Protein AF-0000000087109789 (afdb_homodimer)

Secondary structure (DSSP, 8-state):
--------------------GGGGHHHHHHHHHHHHHHHHHHHHHHHHHHHHHHHHHHHHHHHHHHHHHHHHHHHHTT--SS--TTGGG--EEEEPPPSS--TTTS--SSSS--HHHHHHHHHHTTT--EEE-HHHHHHHT-TTTB-BPTTSSEEEEEHHHHHHHHHHHHHHHT-TTTTT-TT--HHHHHHHHHHHHHHHHHHHHHHHHH----EEEEE--TT-SS-EEE----EEEE-HHHHHHHHHHHB--TTSTTTSEETTTEESEETTEE----/--------------------GGGGHHHHHHHHHHHHHHHHHHHHHHHHHHHHHHHHHHHHHHHHHHHHHHHHHHHHTT--SS--TTGGG--EEEEPPPSS--TTTS--SSSS--HHHHHHHHHHTTT--EEE-HHHHHHHT-TTTB-BPTTSSEEEEEHHHHHHHHHHHHHHHT-TTTTT-TT--HHHHHHHHHHHHHHHHHHHHHHHHH----EEEEE--TT-SS-EEE----EEEE-HHHHHHHHTTTB--TTSTTTSEETTTEESEETTEE----

Organism: NCBI:txid702518

Nearest PDB structures (foldseek):
  8ryd-assembly1_B  TM=2.314E-01  e=7.419E+00  Pseudomonas aeruginosa
  7lp9-assembly1_A  TM=2.188E-01  e=6.988E+00  Rattus norvegicus
  7lp9-assembly1_A  TM=2.189E-01  e=4.980E+00  Rattus norvegicus

pLDDT: mean 82.37, std 21.36, range [27.62, 98.81]

Radius of gyration: 46.3 Å; Cα contacts (8 Å, |Δi|>4): 710; chains: 2; bounding box: 114×162×97 Å

Foldseek 3Di:
DPDDDPDDPDDPDPDDPPDPPPDDPPVVVVVVVVVVVVCVVVVVVVVVVVVVVVVVVVVVVVVVVVVCCVVVVCVQQPPDPDDDPLSVLWGKDKAFDDPDDDPDPDQDQQPPDDPSNVVSLCVVLVLQWFFAAPVVCVVVVCNVVFDAWPPHGTIDGDVVSVLSVLVNLVSCVVVCVVVVVVVDDPVVVVVSVVSNVVNVVSVVVVCVVCVFPFDWDWDDDPVDDDIDTDRGGIGIDTDPVSSCVPRVVRGDDLQDPPGDADPPQGRQHDPSHGDPRD/DDDDDPDDPDDPDDDDPPPPPPDDPPVVVVVVVVVVVVCVVVVVVVVVVVVVVVVVVVVVVVVVVVVCCVVVVVVQQPVDPDDDPLSNLWGKDKAFDDPDDDPDPDQDQQPPDDPSNVVSLCVVLVLQKFFAAPVVCVVVVNNVVFDFWPPHGTIDGDVVSVLSVLVNLVSCVVVCVVVVVVVDDPVVVVVSVVSNVVNVVSVVVVCVVCVFPFDWDWDDDPVDDDIDTDRGGIGIDTDPVSSCVPRVVRGDDLQDPPGDADPPQGRQHDPSHGDDRD

Solvent-accessible surface area (backbone atoms only — not comparable to full-atom values): 31411 Å² total; per-residue (Å²): 136,81,84,80,83,81,80,82,79,82,80,81,79,78,82,82,81,80,79,77,78,71,73,70,65,65,66,60,57,58,57,53,53,52,54,52,53,47,49,52,49,47,52,45,47,50,50,50,49,49,51,50,48,50,50,50,50,52,50,50,52,51,48,40,52,51,33,34,47,53,36,42,54,37,22,47,37,56,30,59,81,62,88,49,98,54,54,96,33,38,38,61,42,77,43,62,60,63,67,58,80,60,68,88,92,41,94,47,75,67,63,81,85,47,72,64,33,52,50,46,52,50,59,76,52,61,51,41,40,27,54,40,50,58,68,59,33,55,74,69,70,39,60,87,59,39,37,71,33,81,98,59,32,24,42,24,33,38,42,35,49,54,52,52,49,31,51,51,51,49,54,44,65,76,37,30,76,84,69,54,53,76,73,48,50,74,68,53,45,50,52,50,51,50,50,48,36,28,32,54,44,46,47,48,51,49,45,51,25,63,43,45,66,42,55,26,41,26,22,76,38,93,87,46,67,59,71,42,74,45,58,66,48,60,35,84,19,43,37,59,70,50,40,43,67,52,40,55,79,36,30,53,65,71,44,42,70,77,46,43,58,38,93,84,76,37,57,38,28,53,91,64,32,78,52,72,84,126,138,79,84,82,82,79,81,81,81,82,80,81,77,78,83,80,83,78,79,77,76,72,71,70,65,63,65,61,58,57,58,54,51,52,56,54,53,48,51,53,50,47,51,45,47,51,51,51,48,49,51,50,48,50,49,49,49,52,52,51,52,49,48,40,50,51,32,34,47,54,38,42,52,35,20,49,43,54,31,59,82,61,88,49,99,54,53,94,35,37,39,61,42,77,43,61,59,64,68,57,80,60,68,88,91,41,94,47,76,66,62,82,87,47,71,65,33,52,49,44,51,49,60,77,53,61,52,42,39,26,54,38,50,56,68,58,32,54,75,69,70,40,59,89,57,39,36,70,33,82,97,57,32,24,41,26,31,36,41,35,50,54,53,51,50,31,51,50,51,50,54,44,65,75,37,30,76,85,69,53,53,77,73,47,50,72,67,53,45,50,52,49,51,51,50,47,35,30,31,55,44,45,46,49,51,48,45,50,26,64,44,45,64,42,56,26,42,27,23,76,39,94,86,46,68,59,71,41,72,45,57,65,48,61,35,83,18,43,36,61,70,50,40,42,68,52,40,55,79,38,30,55,67,71,44,42,70,78,46,43,57,38,92,84,75,37,56,37,28,52,92,63,33,76,51,72,84,124

Sequence (556 aa):
MLPVIEKATYNRVSPSDESSDGSYSEETTLMQEGLVKRRSRSCSLLFKALCGLAVLILYSAALIRISAHIFKAGRMQGTRAMDSIVDGFLQYEFREFYQFEKGLQNVTYFTEPDAEVDRNWHNILAHQNIRIPKHTMEELGRVDEGIELPGGGYFGSIMVYHHLHCLKNLYHALHPEYYNFSKLTSHEQERLAEHNDHCLHMLREAVMCQADTTLITMKWNSTGLRPIGNLTSPHECVNWDRLLEWVVPNSFDALADGMLVHPTFGPVFRDRQLVEASMLPVIEKATYNRVSPSDESSDGSYSEETTLMQEGLVKRRSRSCSLLFKALCGLAVLILYSAALIRISAHIFKAGRMQGTRAMDSIVDGFLQYEFREFYQFEKGLQNVTYFTEPDAEVDRNWHNILAHQNIRIPKHTMEELGRVDEGIELPGGGYFGSIMVYHHLHCLKNLYHALHPEYYNFSKLTSHEQERLAEHNDHCLHMLREAVMCQADTTLITMKWNSTGLRPIGNLTSPHECVNWDRLLEWVVPNSFDALADGMLVHPTFGPVFRDRQLVEAS

InterPro domains:
  IPR021765 Mycotoxin biosynthesis protein UstYa-like [PF11807] (37-246)
  IPR021765 Mycotoxin biosynthesis protein UstYa-like [PTHR33365] (33-252)

Structure (mmCIF, N/CA/C/O backbone):
data_AF-0000000087109789-model_v1
#
loop_
_entity.id
_entity.type
_entity.pdbx_description
1 polymer 'Tat pathway signal sequence'
#
loop_
_atom_site.group_PDB
_atom_site.id
_atom_site.type_symbol
_atom_site.label_atom_id
_atom_site.label_alt_id
_atom_site.label_comp_id
_atom_site.label_asym_id
_atom_site.label_entity_id
_atom_site.label_seq_id
_atom_site.pdbx_PDB_ins_code
_atom_site.Cartn_x
_atom_site.Cartn_y
_atom_site.Cartn_z
_atom_site.occupancy
_atom_site.B_iso_or_equiv
_atom_site.auth_seq_id
_atom_site.auth_comp_id
_atom_site.auth_asym_id
_atom_site.auth_atom_id
_atom_site.pdbx_PDB_model_num
ATOM 1 N N . MET A 1 1 ? 40.906 134.625 71.688 1 27.62 1 MET A N 1
ATOM 2 C CA . MET A 1 1 ? 40.875 133.125 71.625 1 27.62 1 MET A CA 1
ATOM 3 C C . MET A 1 1 ? 39.562 132.625 71 1 27.62 1 MET A C 1
ATOM 5 O O . MET A 1 1 ? 38.625 132.25 71.688 1 27.62 1 MET A O 1
ATOM 9 N N . LEU A 1 2 ? 39.125 133.25 70 1 32.97 2 LEU A N 1
ATOM 10 C CA . LEU A 1 2 ? 37.75 133.375 69.5 1 32.97 2 LEU A CA 1
ATOM 11 C C . LEU A 1 2 ? 37.312 132.125 68.75 1 32.97 2 LEU A C 1
ATOM 13 O O . LEU A 1 2 ? 37.969 131.625 67.812 1 32.97 2 LEU A O 1
ATOM 17 N N . PRO A 1 3 ? 36.594 131.125 69.438 1 35.72 3 PRO A N 1
ATOM 18 C CA . PRO A 1 3 ? 36.531 129.625 69 1 35.72 3 PRO A CA 1
ATOM 19 C C . PRO A 1 3 ? 35.688 129.5 67.75 1 35.72 3 PRO A C 1
ATOM 21 O O . PRO A 1 3 ? 34.75 130.25 67.5 1 35.72 3 PRO A O 1
ATOM 24 N N . VAL A 1 4 ? 36.219 129 66.562 1 37.16 4 VAL A N 1
ATOM 25 C CA . VAL A 1 4 ? 35.906 128.875 65.188 1 37.16 4 VAL A CA 1
ATOM 26 C C . VAL A 1 4 ? 34.688 127.938 65 1 37.16 4 VAL A C 1
ATOM 28 O O . VAL A 1 4 ? 34.688 126.812 65.5 1 37.16 4 VAL A O 1
ATOM 31 N N . ILE A 1 5 ? 33.594 128.375 64.562 1 36.28 5 ILE A N 1
ATOM 32 C CA . ILE A 1 5 ? 32.188 128 64.438 1 36.28 5 ILE A CA 1
ATOM 33 C C . ILE A 1 5 ? 32.062 126.875 63.375 1 36.28 5 ILE A C 1
ATOM 35 O O . ILE A 1 5 ? 32.375 127.125 62.219 1 36.28 5 ILE A O 1
ATOM 39 N N . GLU A 1 6 ? 32.25 125.562 63.688 1 33.12 6 GLU A N 1
ATOM 40 C CA . GLU A 1 6 ? 32.406 124.312 62.906 1 33.12 6 GLU A CA 1
ATOM 41 C C . GLU A 1 6 ? 31.141 124.062 62.094 1 33.12 6 GLU A C 1
ATOM 43 O O . GLU A 1 6 ? 30.047 123.938 62.625 1 33.12 6 GLU A O 1
ATOM 48 N N . LYS A 1 7 ? 31.125 124.438 60.812 1 35.84 7 LYS A N 1
ATOM 49 C CA . LYS A 1 7 ? 30.016 124.5 59.875 1 35.84 7 LYS A CA 1
ATOM 50 C C . LYS A 1 7 ? 29.469 123.062 59.594 1 35.84 7 LYS A C 1
ATOM 52 O O . LYS A 1 7 ? 30.234 122.125 59.469 1 35.84 7 LYS A O 1
ATOM 57 N N . ALA A 1 8 ? 28.094 122.75 59.656 1 36.28 8 ALA A N 1
ATOM 58 C CA . ALA A 1 8 ? 27.109 121.688 59.812 1 36.28 8 ALA A CA 1
ATOM 59 C C . ALA A 1 8 ? 26.875 120.938 58.5 1 36.28 8 ALA A C 1
ATOM 61 O O . ALA A 1 8 ? 26.281 121.5 57.562 1 36.28 8 ALA A O 1
ATOM 62 N N . THR A 1 9 ? 27.906 120.438 57.75 1 31.73 9 THR A N 1
ATOM 63 C CA . THR A 1 9 ? 27.688 120.125 56.344 1 31.73 9 THR A CA 1
ATOM 64 C C . THR A 1 9 ? 26.688 118.938 56.188 1 31.73 9 THR A C 1
ATOM 66 O O . THR A 1 9 ? 26.75 118 56.938 1 31.73 9 THR A O 1
ATOM 69 N N . TYR A 1 10 ? 25.469 119.125 55.562 1 31.97 10 TYR A N 1
ATOM 70 C CA . TYR A 1 10 ? 24.219 118.375 55.344 1 31.97 10 TYR A CA 1
ATOM 71 C C . TYR A 1 10 ? 24.422 117.188 54.469 1 31.97 10 TYR A C 1
ATOM 73 O O . TYR A 1 10 ? 24.984 117.25 53.375 1 31.97 10 TYR A O 1
ATOM 81 N N . ASN A 1 11 ? 24.719 115.938 55 1 28.33 11 ASN A N 1
ATOM 82 C CA . ASN A 1 11 ? 25.047 114.688 54.375 1 28.33 11 ASN A CA 1
ATOM 83 C C . ASN A 1 11 ? 23.875 114.188 53.531 1 28.33 11 ASN A C 1
ATOM 85 O O . ASN A 1 11 ? 22.766 114 54.062 1 28.33 11 ASN A O 1
ATOM 89 N N . ARG A 1 12 ? 23.75 114.5 52.188 1 32.09 12 ARG A N 1
ATOM 90 C CA . ARG A 1 12 ? 22.719 114.125 51.219 1 32.09 12 ARG A CA 1
ATOM 91 C C . ARG A 1 12 ? 22.531 112.625 51.156 1 32.09 12 ARG A C 1
ATOM 93 O O . ARG A 1 12 ? 23.5 111.875 50.969 1 32.09 12 ARG A O 1
ATOM 100 N N . VAL A 1 13 ? 21.469 112 51.781 1 35.41 13 VAL A N 1
ATOM 101 C CA . VAL A 1 13 ? 21.016 110.625 51.938 1 35.41 13 VAL A CA 1
ATOM 102 C C . VAL A 1 13 ? 20.734 110 50.594 1 35.41 13 VAL A C 1
ATOM 104 O O . VAL A 1 13 ? 20.047 110.562 49.75 1 35.41 13 VAL A O 1
ATOM 107 N N . SER A 1 14 ? 21.594 109.188 50.031 1 33.81 14 SER A N 1
ATOM 108 C CA . SER A 1 14 ? 21.562 108.562 48.719 1 33.81 14 SER A CA 1
ATOM 109 C C . SER A 1 14 ? 20.312 107.75 48.531 1 33.81 14 SER A C 1
ATOM 111 O O . SER A 1 14 ? 19.906 107 49.438 1 33.81 14 SER A O 1
ATOM 113 N N . PRO A 1 15 ? 19.359 108 47.562 1 33.94 15 PRO A N 1
ATOM 114 C CA . PRO A 1 15 ? 18.062 107.438 47.281 1 33.94 15 PRO A CA 1
ATOM 115 C C . PRO A 1 15 ? 18.141 105.938 46.938 1 33.94 15 PRO A C 1
ATOM 117 O O . PRO A 1 15 ? 19.062 105.5 46.25 1 33.94 15 PRO A O 1
ATOM 120 N N . SER A 1 16 ? 17.766 105 47.844 1 32.12 16 SER A N 1
ATOM 121 C CA . SER A 1 16 ? 17.797 103.5 47.75 1 32.12 16 SER A CA 1
ATOM 122 C C . SER A 1 16 ? 16.938 103 46.625 1 32.12 16 SER A C 1
ATOM 124 O O . SER A 1 16 ? 15.766 103.375 46.5 1 32.12 16 SER A O 1
ATOM 126 N N . ASP A 1 17 ? 17.438 102.688 45.375 1 29.64 17 ASP A N 1
ATOM 127 C CA . ASP A 1 17 ? 16.891 102.188 44.125 1 29.64 17 ASP A CA 1
ATOM 128 C C . ASP A 1 17 ? 16.141 100.875 44.281 1 29.64 17 ASP A C 1
ATOM 130 O O . ASP A 1 17 ? 16.75 99.875 44.625 1 29.64 17 ASP A O 1
ATOM 134 N N . GLU A 1 18 ? 14.953 100.75 44.906 1 31.77 18 GLU A N 1
ATOM 135 C CA . GLU A 1 18 ? 14.109 99.562 45.156 1 31.77 18 GLU A CA 1
ATOM 136 C C . GLU A 1 18 ? 13.648 98.938 43.844 1 31.77 18 GLU A C 1
ATOM 138 O O . GLU A 1 18 ? 12.867 99.562 43.094 1 31.77 18 GLU A O 1
ATOM 143 N N . SER A 1 19 ? 14.492 98.375 42.969 1 32.41 19 SER A N 1
ATOM 144 C CA . SER A 1 19 ? 14.094 97.75 41.688 1 32.41 19 SER A CA 1
ATOM 145 C C . SER A 1 19 ? 13.078 96.688 41.875 1 32.41 19 SER A C 1
ATOM 147 O O . SER A 1 19 ? 13.164 95.875 42.812 1 32.41 19 SER A O 1
ATOM 149 N N . SER A 1 20 ? 11.828 96.75 41.344 1 32.53 20 SER A N 1
ATOM 150 C CA . SER A 1 20 ? 10.523 96.125 41.25 1 32.53 20 SER A CA 1
ATOM 151 C C . SER A 1 20 ? 10.609 94.812 40.5 1 32.53 20 SER A C 1
ATOM 153 O O . SER A 1 20 ? 9.609 94.312 39.969 1 32.53 20 SER A O 1
ATOM 155 N N . ASP A 1 21 ? 11.641 94.062 40.469 1 34.81 21 ASP A N 1
ATOM 156 C CA . ASP A 1 21 ? 11.742 93 39.469 1 34.81 21 ASP A CA 1
ATOM 157 C C . ASP A 1 21 ? 10.789 91.875 39.781 1 34.81 21 ASP A C 1
ATOM 159 O O . ASP A 1 21 ? 10.961 90.75 39.25 1 34.81 21 ASP A O 1
ATOM 163 N N . GLY A 1 22 ? 9.812 91.938 40.625 1 31.88 22 GLY A N 1
ATOM 164 C CA . GLY A 1 22 ? 9.281 90.688 41.125 1 31.88 22 GLY A CA 1
ATOM 165 C C . GLY A 1 22 ? 8.391 90 40.125 1 31.88 22 GLY A C 1
ATOM 166 O O . GLY A 1 22 ? 7.836 88.938 40.438 1 31.88 22 GLY A O 1
ATOM 167 N N . SER A 1 23 ? 7.852 90.625 39.125 1 38.34 23 SER A N 1
ATOM 168 C CA . SER A 1 23 ? 6.555 90.125 38.719 1 38.34 23 SER A CA 1
ATOM 169 C C . SER A 1 23 ? 6.711 88.875 37.844 1 38.34 23 SER A C 1
ATOM 171 O O . SER A 1 23 ? 5.719 88.25 37.469 1 38.34 23 SER A O 1
ATOM 173 N N . TYR A 1 24 ? 7.832 88.625 37.188 1 39.19 24 TYR A N 1
ATOM 174 C CA . TYR A 1 24 ? 7.676 87.812 35.969 1 39.19 24 TYR A CA 1
ATOM 175 C C . TYR A 1 24 ? 7.574 86.375 36.312 1 39.19 24 TYR A C 1
ATOM 177 O O . TYR A 1 24 ? 7.488 85.5 35.438 1 39.19 24 TYR A O 1
ATOM 185 N N . SER A 1 25 ? 7.746 86 37.562 1 40.75 25 SER A N 1
ATOM 186 C CA . SER A 1 25 ? 8.102 84.625 37.688 1 40.75 25 SER A CA 1
ATOM 187 C C . SER A 1 25 ? 6.859 83.688 37.594 1 40.75 25 SER A C 1
ATOM 189 O O . SER A 1 25 ? 6.965 82.5 37.625 1 40.75 25 SER A O 1
ATOM 191 N N . GLU A 1 26 ? 5.703 84.312 37.719 1 44.19 26 GLU A N 1
ATOM 192 C CA . GLU A 1 26 ? 4.621 83.375 38 1 44.19 26 GLU A CA 1
ATOM 193 C C . GLU A 1 26 ? 4.141 82.688 36.719 1 44.19 26 GLU A C 1
ATOM 195 O O . GLU A 1 26 ? 3.52 81.625 36.781 1 44.19 26 GLU A O 1
ATOM 200 N N . GLU A 1 27 ? 4.355 83.375 35.562 1 47.34 27 GLU A N 1
ATOM 201 C CA . GLU A 1 27 ? 3.717 82.812 34.375 1 47.34 27 GLU A CA 1
ATOM 202 C C . GLU A 1 27 ? 4.457 81.562 33.875 1 47.34 27 GLU A C 1
ATOM 204 O O . GLU A 1 27 ? 3.889 80.75 33.156 1 47.34 27 GLU A O 1
ATOM 209 N N . THR A 1 28 ? 5.801 81.5 34.25 1 49.47 28 THR A N 1
ATOM 210 C CA . THR A 1 28 ? 6.562 80.438 33.656 1 49.47 28 THR A CA 1
ATOM 211 C C . THR A 1 28 ? 6.215 79.062 34.344 1 49.47 28 THR A C 1
ATOM 213 O O . THR A 1 28 ? 6.48 78 33.781 1 49.47 28 THR A O 1
ATOM 216 N N . THR A 1 29 ? 5.734 79.188 35.562 1 50 29 THR A N 1
ATOM 217 C CA . THR A 1 29 ? 5.531 77.938 36.25 1 50 29 THR A CA 1
ATOM 218 C C . THR A 1 29 ? 4.27 77.25 35.75 1 50 29 THR A C 1
ATOM 220 O O . THR A 1 29 ? 4.184 76 35.781 1 50 29 THR A O 1
ATOM 223 N N . LEU A 1 30 ? 3.271 78.062 35.25 1 50.19 30 LEU A N 1
ATOM 224 C CA . LEU A 1 30 ? 2.031 77.438 34.812 1 50.19 30 LEU A CA 1
ATOM 225 C C . LEU A 1 30 ? 2.221 76.75 33.5 1 50.19 30 LEU A C 1
ATOM 227 O O . LEU A 1 30 ? 1.601 75.688 33.25 1 50.19 30 LEU A O 1
ATOM 231 N N . MET A 1 31 ? 3.141 77.312 32.625 1 46.72 31 MET A N 1
ATOM 232 C CA . MET A 1 31 ? 3.314 76.688 31.344 1 46.72 31 MET A CA 1
ATOM 233 C C . MET A 1 31 ? 4.098 75.375 31.469 1 46.72 31 MET A C 1
ATOM 235 O O . MET A 1 31 ? 4.004 74.5 30.609 1 46.72 31 MET A O 1
ATOM 239 N N . GLN A 1 32 ? 4.988 75.375 32.469 1 48.16 32 GLN A N 1
ATOM 240 C CA . GLN A 1 32 ? 5.797 74.188 32.562 1 48.16 32 GLN A CA 1
ATOM 241 C C . GLN A 1 32 ? 4.973 73 33.094 1 48.16 32 GLN A C 1
ATOM 243 O O . GLN A 1 32 ? 5.277 71.875 32.812 1 48.16 32 GLN A O 1
ATOM 248 N N . GLU A 1 33 ? 3.947 73.375 33.875 1 51 33 GLU A N 1
ATOM 249 C CA . GLU A 1 33 ? 3.16 72.25 34.406 1 51 33 GLU A CA 1
ATOM 250 C C . GLU A 1 33 ? 2.24 71.688 33.344 1 51 33 GLU A C 1
ATOM 252 O O . GLU A 1 33 ? 1.762 70.562 33.469 1 51 33 GLU A O 1
ATOM 257 N N . GLY A 1 34 ? 1.944 72.5 32.344 1 48.31 34 GLY A N 1
ATOM 258 C CA . GLY A 1 34 ? 1.048 72.062 31.312 1 48.31 34 GLY A CA 1
ATOM 259 C C . GLY A 1 34 ? 1.695 71 30.391 1 48.31 34 GLY A C 1
ATOM 260 O O . GLY A 1 34 ? 1.011 70.188 29.828 1 48.31 34 GLY A O 1
ATOM 261 N N . LEU A 1 35 ? 2.98 71.312 30.062 1 52.22 35 LEU A N 1
ATOM 262 C CA . LEU A 1 35 ? 3.65 70.375 29.141 1 52.22 35 LEU A CA 1
ATOM 263 C C . LEU A 1 35 ? 4.004 69.125 29.844 1 52.22 35 LEU A C 1
ATOM 265 O O . LEU A 1 35 ? 4.027 68.062 29.219 1 52.22 35 LEU A O 1
ATOM 269 N N . VAL A 1 36 ? 4.297 69.25 31.078 1 50.88 36 VAL A N 1
ATOM 270 C CA . VAL A 1 36 ? 4.719 68.062 31.797 1 50.88 36 VAL A CA 1
ATOM 271 C C . VAL A 1 36 ? 3.51 67.125 32.031 1 50.88 36 VAL A C 1
ATOM 273 O O . VAL A 1 36 ? 3.611 65.938 31.969 1 50.88 36 VAL A O 1
ATOM 276 N N . LYS A 1 37 ? 2.344 67.688 32.281 1 54.56 37 LYS A N 1
ATOM 277 C CA . LYS A 1 37 ? 1.162 66.875 32.531 1 54.56 37 LYS A CA 1
ATOM 278 C C . LYS A 1 37 ? 0.611 66.312 31.234 1 54.56 37 LYS A C 1
ATOM 280 O O . LYS A 1 37 ? 0.061 65.188 31.25 1 54.56 37 LYS A O 1
ATOM 285 N N . ARG A 1 38 ? 0.879 66.938 30.109 1 54.47 38 ARG A N 1
ATOM 286 C CA . ARG A 1 38 ? 0.429 66.438 28.844 1 54.47 38 ARG A CA 1
ATOM 287 C C . ARG A 1 38 ? 1.353 65.312 28.375 1 54.47 38 ARG A C 1
ATOM 289 O O . ARG A 1 38 ? 0.902 64.312 27.75 1 54.47 38 ARG A O 1
ATOM 296 N N . ARG A 1 39 ? 2.613 65.438 28.609 1 57.5 39 ARG A N 1
ATOM 297 C CA . ARG A 1 39 ? 3.561 64.375 28.25 1 57.5 39 ARG A CA 1
ATOM 298 C C . ARG A 1 39 ? 3.332 63.156 29.094 1 57.5 39 ARG A C 1
ATOM 300 O O . ARG A 1 39 ? 3.51 62.031 28.609 1 57.5 39 ARG A O 1
ATOM 307 N N . SER A 1 40 ? 2.9 63.438 30.312 1 59.16 40 SER A N 1
ATOM 308 C CA . SER A 1 40 ? 2.684 62.312 31.188 1 59.16 40 SER A CA 1
ATOM 309 C C . SER A 1 40 ? 1.409 61.531 30.812 1 59.16 40 SER A C 1
ATOM 311 O O . SER A 1 40 ? 1.354 60.312 30.906 1 59.16 40 SER A O 1
ATOM 313 N N . ARG A 1 41 ? 0.48 62.312 30.266 1 63.91 41 ARG A N 1
ATOM 314 C CA . ARG A 1 41 ? -0.772 61.656 29.906 1 63.91 41 ARG A CA 1
ATOM 315 C C . ARG A 1 41 ? -0.647 60.938 28.562 1 63.91 41 ARG A C 1
ATOM 317 O O . ARG A 1 41 ? -1.231 59.875 28.359 1 63.91 41 ARG A O 1
ATOM 324 N N . SER A 1 42 ? 0.167 61.656 27.703 1 65.69 42 SER A N 1
ATOM 325 C CA . SER A 1 42 ? 0.347 61.062 26.391 1 65.69 42 SER A CA 1
ATOM 326 C C . SER A 1 42 ? 1.237 59.812 26.469 1 65.69 42 SER A C 1
ATOM 328 O O . SER A 1 42 ? 0.961 58.812 25.828 1 65.69 42 SER A O 1
ATOM 330 N N . CYS A 1 43 ? 2.332 59.969 27.281 1 69.19 43 CYS A N 1
ATOM 331 C CA . CYS A 1 43 ? 3.199 58.812 27.5 1 69.19 43 CYS A CA 1
ATOM 332 C C . CYS A 1 43 ? 2.441 57.688 28.172 1 69.19 43 CYS A C 1
ATOM 334 O O . CYS A 1 43 ? 2.684 56.531 27.906 1 69.19 43 CYS A O 1
ATOM 336 N N . SER A 1 44 ? 1.438 58.188 28.875 1 78.06 44 SER A N 1
ATOM 337 C CA . SER A 1 44 ? 0.611 57.219 29.578 1 78.06 44 SER A CA 1
ATOM 338 C C . SER A 1 44 ? -0.361 56.531 28.625 1 78.06 44 SER A C 1
ATOM 340 O O . SER A 1 44 ? -0.568 55.312 28.719 1 78.06 44 SER A O 1
ATOM 342 N N . LEU A 1 45 ? -0.745 57.375 27.641 1 81.38 45 LEU A N 1
ATOM 343 C CA . LEU A 1 45 ? -1.653 56.781 26.672 1 81.38 45 LEU A CA 1
ATOM 344 C C . LEU A 1 45 ? -0.899 55.844 25.703 1 81.38 45 LEU A C 1
ATOM 346 O O . LEU A 1 45 ? -1.398 54.781 25.328 1 81.38 45 LEU A O 1
ATOM 350 N N . LEU A 1 46 ? 0.32 56.375 25.344 1 85.69 46 LEU A N 1
ATOM 351 C CA . LEU A 1 46 ? 1.149 55.531 24.484 1 85.69 46 LEU A CA 1
ATOM 352 C C . LEU A 1 46 ? 1.558 54.25 25.188 1 85.69 46 LEU A C 1
ATOM 354 O O . LEU A 1 46 ? 1.542 53.156 24.594 1 85.69 46 LEU A O 1
ATOM 358 N N . PHE A 1 47 ? 1.938 54.312 26.391 1 85.12 47 PHE A N 1
ATOM 359 C CA . PHE A 1 47 ? 2.307 53.156 27.188 1 85.12 47 PHE A CA 1
ATOM 360 C C . PHE A 1 47 ? 1.116 52.219 27.344 1 85.12 47 PHE A C 1
ATOM 362 O O . PHE A 1 47 ? 1.256 51 27.219 1 85.12 47 PHE A O 1
ATOM 369 N N . LYS A 1 48 ? -0.112 52.75 27.594 1 85 48 LYS A N 1
ATOM 370 C CA . LYS A 1 48 ? -1.319 51.938 27.703 1 85 48 LYS A CA 1
ATOM 371 C C . LYS A 1 48 ? -1.666 51.281 26.375 1 85 48 LYS A C 1
ATOM 373 O O . LYS A 1 48 ? -2.08 50.125 26.344 1 85 48 LYS A O 1
ATOM 378 N N . ALA A 1 49 ? -1.448 52.031 25.312 1 85.44 49 ALA A N 1
ATOM 379 C CA . ALA A 1 49 ? -1.701 51.5 23.984 1 85.44 49 ALA A CA 1
ATOM 380 C C . ALA A 1 49 ? -0.708 50.375 23.656 1 85.44 49 ALA A C 1
ATOM 382 O O . ALA A 1 49 ? -1.086 49.344 23.094 1 85.44 49 ALA A O 1
ATOM 383 N N . LEU A 1 50 ? 0.53 50.594 24.062 1 87.25 50 LEU A N 1
ATOM 384 C CA . LEU A 1 50 ? 1.554 49.594 23.828 1 87.25 50 LEU A CA 1
ATOM 385 C C . LEU A 1 50 ? 1.292 48.344 24.656 1 87.25 50 LEU A C 1
ATOM 387 O O . LEU A 1 50 ? 1.469 47.219 24.188 1 87.25 50 LEU A O 1
ATOM 391 N N . CYS A 1 51 ? 0.873 48.562 25.922 1 85.69 51 CYS A N 1
ATOM 392 C CA . CYS A 1 51 ? 0.507 47.438 26.766 1 85.69 51 CYS A CA 1
ATOM 393 C C . CYS A 1 51 ? -0.691 46.688 26.188 1 85.69 51 CYS A C 1
ATOM 395 O O . CYS A 1 51 ? -0.709 45.469 26.172 1 85.69 51 CYS A O 1
ATOM 397 N N . GLY A 1 52 ? -1.701 47.5 25.688 1 86.5 52 GLY A N 1
ATOM 398 C CA . GLY A 1 52 ? -2.848 46.875 25.031 1 86.5 52 GLY A CA 1
ATOM 399 C C . GLY A 1 52 ? -2.477 46.062 23.797 1 86.5 52 GLY A C 1
ATOM 400 O O . GLY A 1 52 ? -2.984 44.969 23.609 1 86.5 52 GLY A O 1
ATOM 401 N N . LEU A 1 53 ? -1.581 46.594 23.047 1 87.75 53 LEU A N 1
ATOM 402 C CA . LEU A 1 53 ? -1.119 45.906 21.844 1 87.75 53 LEU A CA 1
ATOM 403 C C . LEU A 1 53 ? -0.355 44.625 22.219 1 87.75 53 LEU A C 1
ATOM 405 O O . LEU A 1 53 ? -0.514 43.594 21.562 1 87.75 53 LEU A O 1
ATOM 409 N N . ALA A 1 54 ? 0.462 44.75 23.266 1 88.94 54 ALA A N 1
ATOM 410 C CA . ALA A 1 54 ? 1.201 43.594 23.734 1 88.94 54 ALA A CA 1
ATOM 411 C C . ALA A 1 54 ? 0.25 42.469 24.203 1 88.94 54 ALA A C 1
ATOM 413 O O . ALA A 1 54 ? 0.458 41.312 23.891 1 88.94 54 ALA A O 1
ATOM 414 N N . VAL A 1 55 ? -0.835 42.875 24.875 1 87.44 55 VAL A N 1
ATOM 415 C CA . VAL A 1 55 ? -1.832 41.906 25.344 1 87.44 55 VAL A CA 1
ATOM 416 C C . VAL A 1 55 ? -2.555 41.312 24.141 1 87.44 55 VAL A C 1
ATOM 418 O O . VAL A 1 55 ? -2.803 40.094 24.109 1 87.44 55 VAL A O 1
ATOM 421 N N . LEU A 1 56 ? -2.83 42.156 23.172 1 89.19 56 LEU A N 1
ATOM 422 C CA . LEU A 1 56 ? -3.506 41.656 21.984 1 89.19 56 LEU A CA 1
ATOM 423 C C . LEU A 1 56 ? -2.611 40.688 21.203 1 89.19 56 LEU A C 1
ATOM 425 O O . LEU A 1 56 ? -3.086 39.688 20.688 1 89.19 56 LEU A O 1
ATOM 429 N N . ILE A 1 57 ? -1.352 41 21.156 1 87.5 57 ILE A N 1
ATOM 430 C CA . ILE A 1 57 ? -0.397 40.125 20.469 1 87.5 57 ILE A CA 1
ATOM 431 C C . ILE A 1 57 ? -0.271 38.812 21.234 1 87.5 57 ILE A C 1
ATOM 433 O O . ILE A 1 57 ? -0.278 37.75 20.641 1 87.5 57 ILE A O 1
ATOM 437 N N . LEU A 1 58 ? -0.21 38.875 22.531 1 89.62 58 LEU A N 1
ATOM 438 C CA . LEU A 1 58 ? -0.125 37.688 23.344 1 89.62 58 LEU A CA 1
ATOM 439 C C . LEU A 1 58 ? -1.401 36.844 23.219 1 89.62 58 LEU A C 1
ATOM 441 O O . LEU A 1 58 ? -1.343 35.625 23.109 1 89.62 58 LEU A O 1
ATOM 445 N N . TYR A 1 59 ? -2.518 37.562 23.234 1 88.38 59 TYR A N 1
ATOM 446 C CA . TYR A 1 59 ? -3.807 36.906 23.047 1 88.38 59 TYR A CA 1
ATOM 447 C C . TYR A 1 59 ? -3.891 36.219 21.688 1 88.38 59 TYR A C 1
ATOM 449 O O . TYR A 1 59 ? -4.32 35.062 21.578 1 88.38 59 TYR A O 1
ATOM 457 N N . SER A 1 60 ? -3.521 36.875 20.656 1 89.06 60 SER A N 1
ATOM 458 C CA . SER A 1 60 ? -3.545 36.312 19.297 1 89.06 60 SER A CA 1
ATOM 459 C C . SER A 1 60 ? -2.59 35.125 19.156 1 89.06 60 SER A C 1
ATOM 461 O O . SER A 1 60 ? -2.932 34.125 18.547 1 89.06 60 SER A O 1
ATOM 463 N N . ALA A 1 61 ? -1.459 35.188 19.719 1 86.62 61 ALA A N 1
ATOM 464 C CA . ALA A 1 61 ? -0.483 34.094 19.688 1 86.62 61 ALA A CA 1
ATOM 465 C C . ALA A 1 61 ? -1.01 32.875 20.422 1 86.62 61 ALA A C 1
ATOM 467 O O . ALA A 1 61 ? -0.844 31.734 19.953 1 86.62 61 ALA A O 1
ATOM 468 N N . ALA A 1 62 ? -1.646 33.094 21.516 1 86.06 62 ALA A N 1
ATOM 469 C CA . ALA A 1 62 ? -2.25 31.984 22.266 1 86.06 62 ALA A CA 1
ATOM 470 C C . ALA A 1 62 ? -3.359 31.312 21.453 1 86.06 62 ALA A C 1
ATOM 472 O O . ALA A 1 62 ? -3.441 30.078 21.406 1 86.06 62 ALA A O 1
ATOM 473 N N . LEU A 1 63 ? -4.113 32.125 20.844 1 86.12 63 LEU A N 1
ATOM 474 C CA . LEU A 1 63 ? -5.219 31.578 20.062 1 86.12 63 LEU A CA 1
ATOM 475 C C . LEU A 1 63 ? -4.699 30.797 18.844 1 86.12 63 LEU A C 1
ATOM 477 O O . LEU A 1 63 ? -5.242 29.75 18.5 1 86.12 63 LEU A O 1
ATOM 481 N N . ILE A 1 64 ? -3.719 31.266 18.234 1 79.88 64 ILE A N 1
ATOM 482 C CA . ILE A 1 64 ? -3.109 30.594 17.094 1 79.88 64 ILE A CA 1
ATOM 483 C C . ILE A 1 64 ? -2.477 29.281 17.562 1 79.88 64 ILE A C 1
ATOM 485 O O . ILE A 1 64 ? -2.639 28.234 16.906 1 79.88 64 ILE A O 1
ATOM 489 N N . ARG A 1 65 ? -1.823 29.234 18.578 1 77.19 65 ARG A N 1
ATOM 490 C CA . ARG A 1 65 ? -1.193 28.031 19.109 1 77.19 65 ARG A CA 1
ATOM 491 C C . ARG A 1 65 ? -2.24 27 19.5 1 77.19 65 ARG A C 1
ATOM 493 O O . ARG A 1 65 ? -2.076 25.797 19.25 1 77.19 65 ARG A O 1
ATOM 500 N N . ILE A 1 66 ? -3.201 27.453 20.109 1 74.56 66 ILE A N 1
ATOM 501 C CA . ILE A 1 66 ? -4.285 26.547 20.5 1 74.56 66 ILE A CA 1
ATOM 502 C C . ILE A 1 66 ? -4.957 25.984 19.234 1 74.56 66 ILE A C 1
ATOM 504 O O . ILE A 1 66 ? -5.195 24.781 19.141 1 74.56 66 ILE A O 1
ATOM 508 N N . SER A 1 67 ? -5.227 26.859 18.312 1 70.31 67 SER A N 1
ATOM 509 C CA . SER A 1 67 ? -5.832 26.422 17.062 1 70.31 67 SER A CA 1
ATOM 510 C C . SER A 1 67 ? -4.922 25.453 16.312 1 70.31 67 SER A C 1
ATOM 512 O O . SER A 1 67 ? -5.387 24.438 15.789 1 70.31 67 SER A O 1
ATOM 514 N N . ALA A 1 68 ? -3.672 25.797 16.25 1 65.19 68 ALA A N 1
ATOM 515 C CA . ALA A 1 68 ? -2.691 24.906 15.625 1 65.19 68 ALA A CA 1
ATOM 516 C C . ALA A 1 68 ? -2.666 23.547 16.297 1 65.19 68 ALA A C 1
ATOM 518 O O . ALA A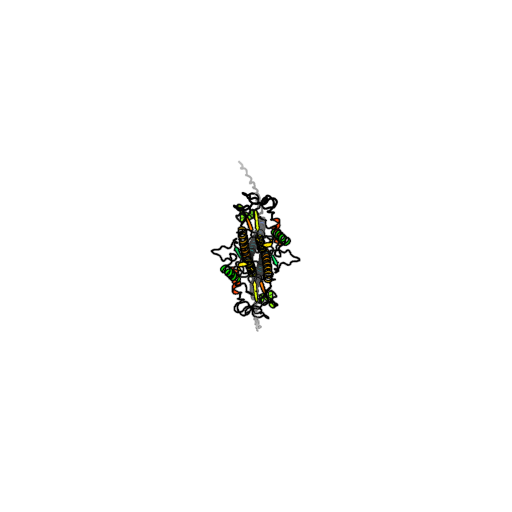 1 68 ? -2.615 22.516 15.625 1 65.19 68 ALA A O 1
ATOM 519 N N . HIS A 1 69 ? -2.57 23.609 17.562 1 62.06 69 HIS A N 1
ATOM 520 C CA . HIS A 1 69 ? -2.58 22.359 18.312 1 62.06 69 HIS A CA 1
ATOM 521 C C . HIS A 1 69 ? -3.838 21.547 18.031 1 62.06 69 HIS A C 1
ATOM 523 O O . HIS A 1 69 ? -3.771 20.328 17.859 1 62.06 69 HIS A O 1
ATOM 529 N N . ILE A 1 70 ? -4.875 22.312 18.078 1 57.38 70 ILE A N 1
ATOM 530 C CA . ILE A 1 70 ? -6.148 21.641 17.828 1 57.38 70 ILE A CA 1
ATOM 531 C C . ILE A 1 70 ? -6.188 21.109 16.406 1 57.38 70 ILE A C 1
ATOM 533 O O . ILE A 1 70 ? -6.559 19.953 16.172 1 57.38 70 ILE A O 1
ATOM 537 N N . PHE A 1 71 ? -5.695 21.969 15.609 1 56.53 71 PHE A N 1
ATOM 538 C CA . PHE A 1 71 ? -5.859 21.578 14.211 1 56.53 71 PHE A CA 1
ATOM 539 C C . PHE A 1 71 ? -4.723 20.672 13.766 1 56.53 71 PHE A C 1
ATOM 541 O O . PHE A 1 71 ? -4.906 19.828 12.891 1 56.53 71 PHE A O 1
ATOM 548 N N . LYS A 1 72 ? -3.516 20.859 14.383 1 52.53 72 LYS A N 1
ATOM 549 C CA . LYS A 1 72 ? -2.441 19.891 14.164 1 52.53 72 LYS A CA 1
ATOM 550 C C . LYS A 1 72 ? -2.762 18.547 14.828 1 52.53 72 LYS A C 1
ATOM 552 O O . LYS A 1 72 ? -2.479 17.5 14.266 1 52.53 72 LYS A O 1
ATOM 557 N N . ALA A 1 73 ? -2.998 18.672 16.141 1 49.72 73 ALA A N 1
ATOM 558 C CA . ALA A 1 73 ? -3.451 17.438 16.812 1 49.72 73 ALA A CA 1
ATOM 559 C C . ALA A 1 73 ? -4.531 16.75 15.984 1 49.72 73 ALA A C 1
ATOM 561 O O . ALA A 1 73 ? -4.59 15.516 15.945 1 49.72 73 ALA A O 1
ATOM 562 N N . GLY A 1 74 ? -5.277 17.516 15.445 1 47.75 74 GLY A N 1
ATOM 563 C CA . GLY A 1 74 ? -6.23 16.938 14.508 1 47.75 74 GLY A CA 1
ATOM 564 C C . GLY A 1 74 ? -5.562 16.203 13.352 1 47.75 74 GLY A C 1
ATOM 565 O O . GLY A 1 74 ? -6.172 15.336 12.727 1 47.75 74 GLY A O 1
ATOM 566 N N . ARG A 1 75 ? -4.371 16.703 13.07 1 48.31 75 ARG A N 1
ATOM 567 C CA . ARG A 1 75 ? -3.57 16.016 12.055 1 48.31 75 ARG A CA 1
ATOM 568 C C . ARG A 1 75 ? -3.25 14.594 12.477 1 48.31 75 ARG A C 1
ATOM 570 O O . ARG A 1 75 ? -3.193 13.688 11.641 1 48.31 75 ARG A O 1
ATOM 577 N N . MET A 1 76 ? -2.758 14.477 13.695 1 46.5 76 MET A N 1
ATOM 578 C CA . MET A 1 76 ? -2.564 13.109 14.18 1 46.5 76 MET A CA 1
ATOM 579 C C . MET A 1 76 ? -3.867 12.32 14.109 1 46.5 76 MET A C 1
ATOM 581 O O . MET A 1 76 ? -3.859 11.094 14.227 1 46.5 76 MET A O 1
ATOM 585 N N . GLN A 1 77 ? -4.945 12.992 14.211 1 41.31 77 GLN A N 1
ATOM 586 C CA . GLN A 1 77 ? -6.242 12.375 13.961 1 41.31 77 GLN A CA 1
ATOM 587 C C . GLN A 1 77 ? -6.633 12.5 12.492 1 41.31 77 GLN A C 1
ATOM 589 O O . GLN A 1 77 ? -6.93 13.594 12.016 1 41.31 77 GLN A O 1
ATOM 594 N N . GLY A 1 78 ? -6.145 11.703 11.664 1 45.66 78 GLY A N 1
ATOM 595 C CA . GLY A 1 78 ? -6.34 11.359 10.266 1 45.66 78 GLY A CA 1
ATOM 596 C C . GLY A 1 78 ? -6.57 12.57 9.383 1 45.66 78 GLY A C 1
ATOM 597 O O . GLY A 1 78 ? -7.551 13.297 9.562 1 45.66 78 GLY A O 1
ATOM 598 N N . THR A 1 79 ? -5.57 13.359 9.055 1 48.84 79 THR A N 1
ATOM 599 C CA . THR A 1 79 ? -5.531 14.562 8.234 1 48.84 79 THR A CA 1
ATOM 600 C C . THR A 1 79 ? -5.961 14.258 6.801 1 48.84 79 THR A C 1
ATOM 602 O O . THR A 1 79 ? -5.555 14.945 5.863 1 48.84 79 THR A O 1
ATOM 605 N N . ARG A 1 80 ? -6.746 13.234 6.727 1 62.81 80 ARG A N 1
ATOM 606 C CA . ARG A 1 80 ? -7.234 12.992 5.371 1 62.81 80 ARG A CA 1
ATOM 607 C C . ARG A 1 80 ? -8.172 14.117 4.922 1 62.81 80 ARG A C 1
ATOM 609 O O . ARG A 1 80 ? -8.93 14.648 5.727 1 62.81 80 ARG A O 1
ATOM 616 N N . ALA A 1 81 ? -7.855 14.695 3.799 1 65 81 ALA A N 1
ATOM 617 C CA . ALA A 1 81 ? -8.742 15.688 3.197 1 65 81 ALA A CA 1
ATOM 618 C C . ALA A 1 81 ? -10.109 15.094 2.889 1 65 81 ALA A C 1
ATOM 620 O O . ALA A 1 81 ? -11.133 15.773 3.002 1 65 81 ALA A O 1
ATOM 621 N N . MET A 1 82 ? -10.062 13.859 2.627 1 68.5 82 MET A N 1
ATOM 622 C CA . MET A 1 82 ? -11.312 13.18 2.291 1 68.5 82 MET A CA 1
ATOM 623 C C . MET A 1 82 ? -11.969 12.594 3.537 1 68.5 82 MET A C 1
ATOM 625 O O . MET A 1 82 ? -11.289 11.992 4.375 1 68.5 82 MET A O 1
ATOM 629 N N . ASP A 1 83 ? -13.219 12.875 3.646 1 75.62 83 ASP A N 1
ATOM 630 C CA . ASP A 1 83 ? -13.969 12.305 4.758 1 75.62 83 ASP A CA 1
ATOM 631 C C . ASP A 1 83 ? -14.062 10.789 4.637 1 75.62 83 ASP A C 1
ATOM 633 O O . ASP A 1 83 ? -14.094 10.25 3.529 1 75.62 83 ASP A O 1
ATOM 637 N N . SER A 1 84 ? -13.977 10.133 5.801 1 85.75 84 SER A N 1
ATOM 638 C CA . SER A 1 84 ? -14.148 8.688 5.891 1 85.75 84 SER A CA 1
ATOM 639 C C . SER A 1 84 ? -15.203 8.32 6.926 1 85.75 84 SER A C 1
ATOM 641 O O . SER A 1 84 ? -15.375 9.023 7.922 1 85.75 84 SER A O 1
ATOM 643 N N . ILE A 1 85 ? -15.914 7.227 6.684 1 89.62 85 ILE A N 1
ATOM 644 C CA . ILE A 1 85 ? -16.938 6.773 7.617 1 89.62 85 ILE A CA 1
ATOM 645 C C . ILE A 1 85 ? -16.281 6.309 8.914 1 89.62 85 ILE A C 1
ATOM 647 O O . ILE A 1 85 ? -16.969 6.148 9.938 1 89.62 85 ILE A O 1
ATOM 651 N N . VAL A 1 86 ? -14.922 6.203 8.891 1 90.81 86 VAL A N 1
ATOM 652 C CA . VAL A 1 86 ? -14.219 5.703 10.07 1 90.81 86 VAL A CA 1
ATOM 653 C C . VAL A 1 86 ? -13.445 6.844 10.727 1 90.81 86 VAL A C 1
ATOM 655 O O . VAL A 1 86 ? -12.586 6.605 11.578 1 90.81 86 VAL A O 1
ATOM 658 N N . ASP A 1 87 ? -13.57 8.117 10.375 1 83.12 87 ASP A N 1
ATOM 659 C CA . ASP A 1 87 ? -12.742 9.25 10.781 1 83.12 87 ASP A CA 1
ATOM 660 C C . ASP A 1 87 ? -12.57 9.297 12.297 1 83.12 87 ASP A C 1
ATOM 662 O O . ASP A 1 87 ? -11.461 9.492 12.797 1 83.12 87 ASP A O 1
ATOM 666 N N . GLY A 1 88 ? -13.508 9.086 13.102 1 79.81 88 GLY A N 1
ATOM 667 C CA . GLY A 1 88 ? -13.398 9.133 14.555 1 79.81 88 GLY A CA 1
ATOM 668 C C . GLY A 1 88 ? -12.562 8 15.125 1 79.81 88 GLY A C 1
ATOM 669 O O . GLY A 1 88 ? -12.195 8.023 16.297 1 79.81 88 GLY A O 1
ATOM 670 N N . PHE A 1 89 ? -12.141 7.105 14.258 1 88 89 PHE A N 1
ATOM 671 C CA . PHE A 1 89 ? -11.43 5.922 14.719 1 88 89 PHE A CA 1
ATOM 672 C C . PHE A 1 89 ? -10.078 5.797 14.016 1 88 89 PHE A C 1
ATOM 674 O O . PHE A 1 89 ? -9.461 4.73 14.031 1 88 89 PHE A O 1
ATOM 681 N N . LEU A 1 90 ? -9.641 6.887 13.344 1 86.75 90 LEU A N 1
ATOM 682 C CA . LEU A 1 90 ? -8.328 6.918 12.711 1 86.75 90 LEU A CA 1
ATOM 683 C C . LEU A 1 90 ? -7.297 7.586 13.617 1 86.75 90 LEU A C 1
ATOM 685 O O . LEU A 1 90 ? -7.453 8.75 13.984 1 86.75 90 LEU A O 1
ATOM 689 N N . GLN A 1 91 ? -6.426 6.785 14.117 1 84.44 91 GLN A N 1
ATOM 690 C CA . GLN A 1 91 ? -5.27 7.242 14.883 1 84.44 91 GLN A CA 1
ATOM 691 C C . GLN A 1 91 ? -3.965 6.789 14.234 1 84.44 91 GLN A C 1
ATOM 693 O O . GLN A 1 91 ? -3.863 5.652 13.766 1 84.44 91 GLN A O 1
ATOM 698 N N . TYR A 1 92 ? -3.07 7.734 14.219 1 85.38 92 TYR A N 1
ATOM 699 C CA . TYR A 1 92 ? -1.797 7.414 13.578 1 85.38 92 TYR A CA 1
ATOM 700 C C . TYR A 1 92 ? -0.737 7.078 14.625 1 85.38 92 TYR A C 1
ATOM 702 O O . TYR A 1 92 ? -0.789 7.574 15.75 1 85.38 92 TYR A O 1
ATOM 710 N N . GLU A 1 93 ? 0.108 6.195 14.258 1 85.88 93 GLU A N 1
ATOM 711 C CA . GLU A 1 93 ? 1.256 5.793 15.062 1 85.88 93 GLU A CA 1
ATOM 712 C C . GLU A 1 93 ? 2.508 5.641 14.211 1 85.88 93 GLU A C 1
ATOM 714 O O . GLU A 1 93 ? 2.42 5.547 12.984 1 85.88 93 GLU A O 1
ATOM 719 N N . PHE A 1 94 ? 3.631 5.664 14.898 1 86.19 94 PHE A N 1
ATOM 720 C CA . PHE A 1 94 ? 4.898 5.422 14.219 1 86.19 94 PHE A CA 1
ATOM 721 C C . PHE A 1 94 ? 5.359 3.986 14.43 1 86.19 94 PHE A C 1
ATOM 723 O O . PHE A 1 94 ? 5.367 3.49 15.562 1 86.19 94 PHE A O 1
ATOM 730 N N . ARG A 1 95 ? 5.664 3.34 13.281 1 90.19 95 ARG A N 1
ATOM 731 C CA . ARG A 1 95 ? 6.078 1.942 13.375 1 90.19 95 ARG A CA 1
ATOM 732 C C . ARG A 1 95 ? 7.199 1.632 12.398 1 90.19 95 ARG A C 1
ATOM 734 O O . ARG A 1 95 ? 7.234 2.178 11.289 1 90.19 95 ARG A O 1
ATOM 741 N N . GLU A 1 96 ? 8.062 0.737 12.891 1 91.44 96 GLU A N 1
ATOM 742 C CA . GLU A 1 96 ? 9.07 0.184 11.992 1 91.44 96 GLU A CA 1
ATOM 743 C C . GLU A 1 96 ? 8.562 -1.08 11.305 1 91.44 96 GLU A C 1
ATOM 745 O O . GLU A 1 96 ? 7.797 -1.847 11.891 1 91.44 96 GLU A O 1
ATOM 750 N N . PHE A 1 97 ? 8.914 -1.202 9.984 1 93.12 97 PHE A N 1
ATOM 751 C CA . PHE A 1 97 ? 8.609 -2.441 9.281 1 93.12 97 PHE A CA 1
ATOM 752 C C . PHE A 1 97 ? 9.727 -3.465 9.477 1 93.12 97 PHE A C 1
ATOM 754 O O . PHE A 1 97 ? 10.891 -3.18 9.195 1 93.12 97 PHE A O 1
ATOM 761 N N . TYR A 1 98 ? 9.367 -4.652 9.945 1 89.06 98 TYR A N 1
ATOM 762 C CA . TYR A 1 98 ? 10.328 -5.746 9.945 1 89.06 98 TYR A CA 1
ATOM 763 C C . TYR A 1 98 ? 10.438 -6.375 8.562 1 89.06 98 TYR A C 1
ATOM 765 O O . TYR A 1 98 ? 9.438 -6.527 7.863 1 89.06 98 TYR A O 1
ATOM 773 N N . GLN A 1 99 ? 11.617 -6.781 8.273 1 89.88 99 GLN A N 1
ATOM 774 C CA . GLN A 1 99 ? 11.867 -7.242 6.914 1 89.88 99 GLN A CA 1
ATOM 775 C C . GLN A 1 99 ? 11.188 -8.578 6.648 1 89.88 99 GLN A C 1
ATOM 777 O O . GLN A 1 99 ? 10.812 -8.875 5.512 1 89.88 99 GLN A O 1
ATOM 782 N N . PHE A 1 100 ? 11.141 -9.406 7.73 1 88.19 100 PHE A N 1
ATOM 783 C CA . PHE A 1 100 ? 10.523 -10.719 7.613 1 88.19 100 PHE A CA 1
ATOM 784 C C . PHE A 1 100 ? 9.555 -10.969 8.766 1 88.19 100 PHE A C 1
ATOM 786 O O . PHE A 1 100 ? 9.602 -10.273 9.781 1 88.19 100 PHE A O 1
ATOM 793 N N . GLU A 1 101 ? 8.609 -11.945 8.414 1 85.38 101 GLU A N 1
ATOM 794 C CA . GLU A 1 101 ? 7.723 -12.359 9.492 1 85.38 101 GLU A CA 1
ATOM 795 C C . GLU A 1 101 ? 8.492 -13.086 10.594 1 85.38 101 GLU A C 1
ATOM 797 O O . GLU A 1 101 ? 9.414 -13.852 10.312 1 85.38 101 GLU A O 1
ATOM 802 N N . LYS A 1 102 ? 8.477 -12.617 11.867 1 71.12 102 LYS A N 1
ATOM 803 C CA . LYS A 1 102 ? 9.195 -13.266 12.961 1 71.12 102 LYS A CA 1
ATOM 804 C C . LYS A 1 102 ? 8.414 -14.469 13.492 1 71.12 102 LYS A C 1
ATOM 806 O O . LYS A 1 102 ? 7.195 -14.406 13.641 1 71.12 102 LYS A O 1
ATOM 811 N N . GLY A 1 103 ? 8.734 -15.789 13.18 1 51.38 103 GLY A N 1
ATOM 812 C CA . GLY A 1 103 ? 8.148 -17.062 13.547 1 51.38 103 GLY A CA 1
ATOM 813 C C . GLY A 1 103 ? 7.543 -17.062 14.938 1 51.38 103 GLY A C 1
ATOM 814 O O . GLY A 1 103 ? 6.387 -17.469 15.117 1 51.38 103 GLY A O 1
ATOM 815 N N . LEU A 1 104 ? 8.375 -17.234 15.969 1 45.12 104 LEU A N 1
ATOM 816 C CA . LEU A 1 104 ? 8 -17.719 17.297 1 45.12 104 LEU A CA 1
ATOM 817 C C . LEU A 1 104 ? 6.902 -16.844 17.906 1 45.12 104 LEU A C 1
ATOM 819 O O . LEU A 1 104 ? 6.004 -17.344 18.578 1 45.12 104 LEU A O 1
ATOM 823 N N . GLN A 1 105 ? 7.039 -15.773 18.141 1 50.69 105 GLN A N 1
ATOM 824 C CA . GLN A 1 105 ? 6.074 -14.977 18.891 1 50.69 105 GLN A CA 1
ATOM 825 C C . GLN A 1 105 ? 5 -14.406 17.969 1 50.69 105 GLN A C 1
ATOM 827 O O . GLN A 1 105 ? 3.988 -13.875 18.438 1 50.69 105 GLN A O 1
ATOM 832 N N . ASN A 1 106 ? 4.934 -14.734 16.453 1 65.88 106 ASN A N 1
ATOM 833 C CA . ASN A 1 106 ? 4.086 -13.797 15.727 1 65.88 106 ASN A CA 1
ATOM 834 C C . ASN A 1 106 ? 3.271 -14.508 14.641 1 65.88 106 ASN A C 1
ATOM 836 O O . ASN A 1 106 ? 3.598 -15.625 14.242 1 65.88 106 ASN A O 1
ATOM 840 N N . VAL A 1 107 ? 1.992 -14.188 14.477 1 83.31 107 VAL A N 1
ATOM 841 C CA . VAL A 1 107 ? 1.052 -14.555 13.422 1 83.31 107 VAL A CA 1
ATOM 842 C C . VAL A 1 107 ? 1.721 -14.414 12.062 1 83.31 107 VAL A C 1
ATOM 844 O O . VAL A 1 107 ? 2.275 -13.359 11.742 1 83.31 107 VAL A O 1
ATOM 847 N N . THR A 1 108 ? 1.903 -15.703 11.359 1 92.44 108 THR A N 1
ATOM 848 C CA . THR A 1 108 ? 2.549 -15.656 10.055 1 92.44 108 THR A CA 1
ATOM 849 C C . THR A 1 108 ? 1.517 -15.789 8.938 1 92.44 108 THR A C 1
ATOM 851 O O . THR A 1 108 ? 0.487 -16.438 9.109 1 92.44 108 THR A O 1
ATOM 854 N N . TYR A 1 109 ? 1.793 -15.195 7.805 1 95.81 109 TYR A N 1
ATOM 855 C CA . TYR A 1 109 ? 0.864 -15.164 6.684 1 95.81 109 TYR A CA 1
ATOM 856 C C . TYR A 1 109 ? 1.527 -15.672 5.41 1 95.81 109 TYR A C 1
ATOM 858 O O . TYR A 1 109 ? 0.845 -16.062 4.457 1 95.81 109 TYR A O 1
ATOM 866 N N . PHE A 1 110 ? 2.863 -15.695 5.375 1 95.62 110 PHE A N 1
ATOM 867 C CA . PHE A 1 110 ? 3.531 -15.93 4.102 1 95.62 110 PHE A CA 1
ATOM 868 C C . PHE A 1 110 ? 4.609 -17 4.242 1 95.62 110 PHE A C 1
ATOM 870 O O . PHE A 1 110 ? 5.465 -17.141 3.367 1 95.62 110 PHE A O 1
ATOM 877 N N . THR A 1 111 ? 4.617 -17.703 5.383 1 92.12 111 THR A N 1
ATOM 878 C CA . THR A 1 111 ? 5.512 -18.844 5.523 1 92.12 111 THR A CA 1
ATOM 879 C C . THR A 1 111 ? 4.969 -20.062 4.766 1 92.12 111 THR A C 1
ATOM 881 O O . THR A 1 111 ? 4.016 -19.938 3.994 1 92.12 111 THR A O 1
ATOM 884 N N . GLU A 1 112 ? 5.668 -21.203 4.914 1 93.06 112 GLU A N 1
ATOM 885 C CA . GLU A 1 112 ? 5.18 -22.406 4.246 1 93.06 112 GLU A CA 1
ATOM 886 C C . GLU A 1 112 ? 3.695 -22.625 4.523 1 93.06 112 GLU A C 1
ATOM 888 O O . GLU A 1 112 ? 3.244 -22.5 5.664 1 93.06 112 GLU A O 1
ATOM 893 N N . PRO A 1 113 ? 3.021 -22.891 3.43 1 95.81 113 PRO A N 1
ATOM 894 C CA . PRO A 1 113 ? 1.574 -23.031 3.602 1 95.81 113 PRO A CA 1
ATOM 895 C C . PRO A 1 113 ? 1.203 -24.172 4.555 1 95.81 113 PRO A C 1
ATOM 897 O O . PRO A 1 113 ? 1.81 -25.25 4.508 1 95.81 113 PRO A O 1
ATOM 900 N N . ASP A 1 114 ? 0.305 -23.953 5.402 1 95.81 114 ASP A N 1
ATOM 901 C CA . ASP A 1 114 ? -0.291 -24.938 6.293 1 95.81 114 ASP A CA 1
ATOM 902 C C . ASP A 1 114 ? -1.607 -24.438 6.875 1 95.81 114 ASP A C 1
ATOM 904 O O . ASP A 1 114 ? -2.068 -23.344 6.527 1 95.81 114 ASP A O 1
ATOM 908 N N . ALA A 1 115 ? -2.205 -25.219 7.727 1 96.5 115 ALA A N 1
ATOM 909 C CA . ALA A 1 115 ? -3.52 -24.891 8.273 1 96.5 115 ALA A CA 1
ATOM 910 C C . ALA A 1 115 ? -3.451 -23.656 9.148 1 96.5 115 ALA A C 1
ATOM 912 O O . ALA A 1 115 ? -4.406 -22.875 9.211 1 96.5 115 ALA A O 1
ATOM 913 N N . GLU A 1 116 ? -2.393 -23.484 9.805 1 95.19 116 GLU A N 1
ATOM 914 C CA . GLU A 1 116 ? -2.244 -22.328 10.672 1 95.19 116 GLU A CA 1
ATOM 915 C C . GLU A 1 116 ? -2.178 -21.031 9.867 1 95.19 116 GLU A C 1
ATOM 917 O O . GLU A 1 116 ? -2.834 -20.047 10.203 1 95.19 116 GLU A O 1
ATOM 922 N N . VAL A 1 117 ? -1.337 -21.016 8.828 1 95.88 117 VAL A N 1
ATOM 923 C CA . VAL A 1 117 ? -1.25 -19.875 7.934 1 95.88 117 VAL A CA 1
ATOM 924 C C . VAL A 1 117 ? -2.631 -19.547 7.363 1 95.88 117 VAL A C 1
ATOM 926 O O . VAL A 1 117 ? -3.045 -18.391 7.34 1 95.88 117 VAL A O 1
ATOM 929 N N . ASP A 1 118 ? -3.367 -20.609 6.98 1 97.19 118 ASP A N 1
ATOM 930 C CA . ASP A 1 118 ? -4.711 -20.406 6.441 1 97.19 118 ASP A CA 1
ATOM 931 C C . ASP A 1 118 ? -5.641 -19.797 7.484 1 97.19 118 ASP A C 1
ATOM 933 O O . ASP A 1 118 ? -6.449 -18.922 7.172 1 97.19 118 ASP A O 1
ATOM 937 N N . ARG A 1 119 ? -5.57 -20.234 8.664 1 96.75 119 ARG A N 1
ATOM 938 C CA . ARG A 1 119 ? -6.387 -19.703 9.75 1 96.75 119 ARG A CA 1
ATOM 939 C C . ARG A 1 119 ? -6.047 -18.25 10.023 1 96.75 119 ARG A C 1
ATOM 941 O O . ARG A 1 119 ? -6.934 -17.438 10.312 1 96.75 119 ARG A O 1
ATOM 948 N N . ASN A 1 120 ? -4.766 -17.906 10.008 1 96.31 120 ASN A N 1
ATOM 949 C CA . ASN A 1 120 ? -4.352 -16.516 10.211 1 96.31 120 ASN A CA 1
ATOM 950 C C . ASN A 1 120 ? -4.957 -15.594 9.164 1 96.31 120 ASN A C 1
ATOM 952 O O . ASN A 1 120 ? -5.438 -14.5 9.492 1 96.31 120 ASN A O 1
ATOM 956 N N . TRP A 1 121 ? -4.957 -16.016 7.93 1 97.56 121 TRP A N 1
ATOM 957 C CA . TRP A 1 121 ? -5.574 -15.234 6.867 1 97.56 121 TRP A CA 1
ATOM 958 C C . TRP A 1 121 ? -7.082 -15.133 7.07 1 97.56 121 TRP A C 1
ATOM 960 O O . TRP A 1 121 ? -7.668 -14.062 6.863 1 97.56 121 TRP A O 1
ATOM 970 N N . HIS A 1 122 ? -7.699 -16.25 7.434 1 96.44 122 HIS A N 1
ATOM 971 C CA . HIS A 1 122 ? -9.125 -16.219 7.746 1 96.44 122 HIS A CA 1
ATOM 972 C C . HIS A 1 122 ? -9.422 -15.18 8.828 1 96.44 122 HIS A C 1
ATOM 974 O O . HIS A 1 122 ? -10.352 -14.383 8.688 1 96.44 122 HIS A O 1
ATOM 980 N N . ASN A 1 123 ? -8.648 -15.141 9.828 1 96.06 123 ASN A N 1
ATOM 981 C CA . ASN A 1 123 ? -8.867 -14.258 10.977 1 96.06 123 ASN A CA 1
ATOM 982 C C . ASN A 1 123 ? -8.703 -12.789 10.594 1 96.06 123 ASN A C 1
ATOM 984 O O . ASN A 1 123 ? -9.516 -11.953 10.977 1 96.06 123 ASN A O 1
ATOM 988 N N . ILE A 1 124 ? -7.684 -12.453 9.891 1 96.56 124 ILE A N 1
ATOM 989 C CA . ILE A 1 124 ? -7.402 -11.055 9.586 1 96.56 124 ILE A CA 1
ATOM 990 C C . ILE A 1 124 ? -8.453 -10.516 8.617 1 96.56 124 ILE A C 1
ATOM 992 O O . ILE A 1 124 ? -8.727 -9.312 8.602 1 96.56 124 ILE A O 1
ATOM 996 N N . LEU A 1 125 ? -9.164 -11.398 7.852 1 97.94 125 LEU A N 1
ATOM 997 C CA . LEU A 1 125 ? -10.156 -10.969 6.863 1 97.94 125 LEU A CA 1
ATOM 998 C C . LEU A 1 125 ? -11.57 -11.156 7.398 1 97.94 125 LEU A C 1
ATOM 1000 O O . LEU A 1 125 ? -12.547 -10.891 6.688 1 97.94 125 LEU A O 1
ATOM 1004 N N . ALA A 1 126 ? -11.703 -11.547 8.625 1 97.19 126 ALA A N 1
ATOM 1005 C CA . ALA A 1 126 ? -12.969 -12.008 9.188 1 97.19 126 ALA A CA 1
ATOM 1006 C C . ALA A 1 126 ? -14.016 -10.898 9.148 1 97.19 126 ALA A C 1
ATOM 1008 O O . ALA A 1 126 ? -15.211 -11.172 9.023 1 97.19 126 ALA A O 1
ATOM 1009 N N . HIS A 1 127 ? -13.57 -9.641 9.227 1 98.19 127 HIS A N 1
ATOM 1010 C CA . HIS A 1 127 ? -14.523 -8.555 9.375 1 98.19 127 HIS A CA 1
ATOM 1011 C C . HIS A 1 127 ? -14.539 -7.656 8.141 1 98.19 127 HIS A C 1
ATOM 1013 O O . HIS A 1 127 ? -14.883 -6.477 8.227 1 98.19 127 HIS A O 1
ATOM 1019 N N . GLN A 1 128 ? -14.203 -8.266 7.008 1 98.44 128 GLN A N 1
ATOM 1020 C CA . GLN A 1 128 ? -14.07 -7.496 5.773 1 98.44 128 GLN A CA 1
ATOM 1021 C C . GLN A 1 128 ? -15.438 -7.039 5.27 1 98.44 128 GLN A C 1
ATOM 1023 O O . GLN A 1 128 ? -15.531 -6.098 4.477 1 98.44 128 GLN A O 1
ATOM 1028 N N . ASN A 1 129 ? -16.547 -7.777 5.664 1 98.62 129 ASN A N 1
ATOM 1029 C CA . ASN A 1 129 ? -17.891 -7.422 5.238 1 98.62 129 ASN A CA 1
ATOM 1030 C C . ASN A 1 129 ? -18.562 -6.469 6.219 1 98.62 129 ASN A C 1
ATOM 1032 O O . ASN A 1 129 ? -18.781 -6.82 7.379 1 98.62 129 ASN A O 1
ATOM 1036 N N . ILE A 1 130 ? -18.875 -5.277 5.711 1 98.62 130 ILE A N 1
ATOM 1037 C CA . ILE A 1 130 ? -19.422 -4.289 6.629 1 98.62 130 ILE A CA 1
ATOM 1038 C C . ILE A 1 130 ? -20.797 -3.848 6.141 1 98.62 130 ILE A C 1
ATOM 1040 O O . ILE A 1 130 ? -21.156 -4.062 4.98 1 98.62 130 ILE A O 1
ATOM 1044 N N . ARG A 1 131 ? -21.531 -3.293 7.117 1 98.44 131 ARG A N 1
ATOM 1045 C CA . ARG A 1 131 ? -22.812 -2.631 6.859 1 98.44 131 ARG A CA 1
ATOM 1046 C C . ARG A 1 131 ? -22.625 -1.125 6.711 1 98.44 131 ARG A C 1
ATOM 1048 O O . ARG A 1 131 ? -22.25 -0.444 7.668 1 98.44 131 ARG A O 1
ATOM 1055 N N . ILE A 1 132 ? -22.859 -0.626 5.5 1 98.25 132 ILE A N 1
ATOM 1056 C CA . ILE A 1 132 ? -22.781 0.803 5.223 1 98.25 132 ILE A CA 1
ATOM 1057 C C . ILE A 1 132 ? -24.109 1.47 5.527 1 98.25 132 ILE A C 1
ATOM 1059 O O . ILE A 1 132 ? -25.156 1.042 5.027 1 98.25 132 ILE A O 1
ATOM 1063 N N . PRO A 1 133 ? -24.062 2.494 6.34 1 97.31 133 PRO A N 1
ATOM 1064 C CA . PRO A 1 133 ? -25.312 3.188 6.625 1 97.31 133 PRO A CA 1
ATOM 1065 C C . PRO A 1 133 ? -25.969 3.754 5.367 1 97.31 133 PRO A C 1
ATOM 1067 O O . PRO A 1 133 ? -25.281 4.184 4.445 1 97.31 133 PRO A O 1
ATOM 1070 N N . LYS A 1 134 ? -27.297 3.855 5.418 1 97.5 134 LYS A N 1
ATOM 1071 C CA . LYS A 1 134 ? -28.062 4.328 4.273 1 97.5 134 LYS A CA 1
ATOM 1072 C C . LYS A 1 134 ? -27.672 5.75 3.891 1 97.5 134 LYS A C 1
ATOM 1074 O O . LYS A 1 134 ? -27.547 6.066 2.705 1 97.5 134 LYS A O 1
ATOM 1079 N N . HIS A 1 135 ? -27.453 6.586 4.836 1 95.75 135 HIS A N 1
ATOM 1080 C CA . HIS A 1 135 ? -27.109 7.973 4.539 1 95.75 135 HIS A CA 1
ATOM 1081 C C . HIS A 1 135 ? -25.797 8.078 3.787 1 95.75 135 HIS A C 1
ATOM 1083 O O . HIS A 1 135 ? -25.641 8.922 2.906 1 95.75 135 HIS A O 1
ATOM 1089 N N . THR A 1 136 ? -24.891 7.254 4.141 1 95.69 136 THR A N 1
ATOM 1090 C CA . THR A 1 136 ? -23.625 7.223 3.439 1 95.69 136 THR A CA 1
ATOM 1091 C C . THR A 1 136 ? -23.812 6.766 1.996 1 95.69 136 THR A C 1
ATOM 1093 O O . THR A 1 136 ? -23.219 7.332 1.075 1 95.69 136 THR A O 1
ATOM 1096 N N . MET A 1 137 ? -24.656 5.781 1.755 1 97.31 137 MET A N 1
ATOM 1097 C CA . MET A 1 137 ? -24.953 5.301 0.408 1 97.31 137 MET A CA 1
ATOM 1098 C C . MET A 1 137 ? -25.625 6.391 -0.426 1 97.31 137 MET A C 1
ATOM 1100 O O . MET A 1 137 ? -25.359 6.504 -1.626 1 97.31 137 MET A O 1
ATOM 1104 N N . GLU A 1 138 ? -26.453 7.168 0.236 1 96.69 138 GLU A N 1
ATOM 1105 C CA . GLU A 1 138 ? -27.094 8.297 -0.427 1 96.69 138 GLU A CA 1
ATOM 1106 C C . GLU A 1 138 ? -26.062 9.336 -0.864 1 96.69 138 GLU A C 1
ATOM 1108 O O . GLU A 1 138 ? -26.125 9.844 -1.985 1 96.69 138 GLU A O 1
ATOM 1113 N N . GLU A 1 139 ? -25.156 9.578 0.017 1 92.38 139 GLU A N 1
ATOM 1114 C CA . GLU A 1 139 ? -24.094 10.531 -0.3 1 92.38 139 GLU A CA 1
ATOM 1115 C C . GLU A 1 139 ? -23.266 10.055 -1.481 1 92.38 139 GLU A C 1
ATOM 1117 O O . GLU A 1 139 ? -22.797 10.859 -2.287 1 92.38 139 GLU A O 1
ATOM 1122 N N . LEU A 1 140 ? -23.125 8.734 -1.625 1 94.12 140 LEU A N 1
ATOM 1123 C CA . LEU A 1 140 ? -22.328 8.148 -2.703 1 94.12 140 LEU A CA 1
ATOM 1124 C C . LEU A 1 140 ? -23.141 8.055 -3.986 1 94.12 140 LEU A C 1
ATOM 1126 O O . LEU A 1 140 ? -22.594 7.82 -5.062 1 94.12 140 LEU A O 1
ATOM 1130 N N . GLY A 1 141 ? -24.453 8.211 -3.885 1 96.56 141 GLY A N 1
ATOM 1131 C CA . GLY A 1 141 ? -25.328 8.039 -5.031 1 96.56 141 GLY A CA 1
ATOM 1132 C C . GLY A 1 141 ? -25.438 6.602 -5.488 1 96.56 141 GLY A C 1
ATOM 1133 O O . GLY A 1 141 ? -25.562 6.332 -6.688 1 96.56 141 GLY A O 1
ATOM 1134 N N . ARG A 1 142 ? -25.359 5.613 -4.508 1 97.69 142 ARG A N 1
ATOM 1135 C CA . ARG A 1 142 ? -25.297 4.207 -4.891 1 97.69 142 ARG A CA 1
ATOM 1136 C C . ARG A 1 142 ? -26.406 3.402 -4.227 1 97.69 142 ARG A C 1
ATOM 1138 O O . ARG A 1 142 ? -26.297 2.184 -4.074 1 97.69 142 ARG A O 1
ATOM 1145 N N . VAL A 1 143 ? -27.453 4.074 -3.852 1 97.81 143 VAL A N 1
ATOM 1146 C CA . VAL A 1 143 ? -28.562 3.404 -3.184 1 97.81 143 VAL A CA 1
ATOM 1147 C C . VAL A 1 143 ? -29.234 2.424 -4.145 1 97.81 143 VAL A C 1
ATOM 1149 O O . VAL A 1 143 ? -29.531 1.287 -3.773 1 97.81 143 VAL A O 1
ATOM 1152 N N . ASP A 1 144 ? -29.375 2.777 -5.41 1 96.94 144 ASP A N 1
ATOM 1153 C CA . ASP A 1 144 ? -30.125 1.989 -6.383 1 96.94 144 ASP A CA 1
ATOM 1154 C C . ASP A 1 144 ? -29.375 0.714 -6.754 1 96.94 144 ASP A C 1
ATOM 1156 O O . ASP A 1 144 ? -29.984 -0.321 -7.023 1 96.94 144 ASP A O 1
ATOM 1160 N N . GLU A 1 145 ? -28.094 0.785 -6.73 1 97.06 145 GLU A N 1
ATOM 1161 C CA . GLU A 1 145 ? -27.328 -0.383 -7.164 1 97.06 145 GLU A CA 1
ATOM 1162 C C . GLU A 1 145 ? -26.906 -1.232 -5.969 1 97.06 145 GLU A C 1
ATOM 1164 O O . GLU A 1 145 ? -26.484 -2.381 -6.137 1 97.06 145 GLU A O 1
ATOM 1169 N N . GLY A 1 146 ? -27.016 -0.694 -4.77 1 98.25 146 GLY A N 1
ATOM 1170 C CA . GLY A 1 146 ? -26.469 -1.351 -3.594 1 98.25 146 GLY A CA 1
ATOM 1171 C C . GLY A 1 146 ? -27.297 -2.539 -3.135 1 98.25 146 GLY A C 1
ATOM 1172 O O . GLY A 1 146 ? -28.469 -2.652 -3.471 1 98.25 146 GLY A O 1
ATOM 1173 N N . ILE A 1 147 ? -26.609 -3.461 -2.441 1 98.38 147 ILE A N 1
ATOM 1174 C CA . ILE A 1 147 ? -27.281 -4.594 -1.818 1 98.38 147 ILE A CA 1
ATOM 1175 C C . ILE A 1 147 ? -27.734 -4.215 -0.41 1 98.38 147 ILE A C 1
ATOM 1177 O O . ILE A 1 147 ? -26.906 -4.082 0.499 1 98.38 147 ILE A O 1
ATOM 1181 N N . GLU A 1 148 ? -29.031 -4.051 -0.262 1 98 148 GLU A N 1
ATOM 1182 C CA . GLU A 1 148 ? -29.578 -3.768 1.061 1 98 148 GLU A CA 1
ATOM 1183 C C . GLU A 1 148 ? -29.594 -5.023 1.929 1 98 148 GLU A C 1
ATOM 1185 O O . GLU A 1 148 ? -29.969 -6.102 1.461 1 98 148 GLU A O 1
ATOM 1190 N N . LEU A 1 149 ? -29.172 -4.863 3.219 1 98.19 149 LEU A N 1
ATOM 1191 C CA . LEU A 1 149 ? -29.062 -5.992 4.133 1 98.19 149 LEU A CA 1
ATOM 1192 C C . LEU A 1 149 ? -30.281 -6.066 5.059 1 98.19 149 LEU A C 1
ATOM 1194 O O . LEU A 1 149 ? -30.891 -5.043 5.371 1 98.19 149 LEU A O 1
ATOM 1198 N N . PRO A 1 150 ? -30.562 -7.359 5.457 1 96.88 150 PRO A N 1
ATOM 1199 C CA . PRO A 1 150 ? -31.578 -7.465 6.508 1 96.88 150 PRO A CA 1
ATOM 1200 C C . PRO A 1 150 ? -31.203 -6.688 7.77 1 96.88 150 PRO A C 1
ATOM 1202 O O . PRO A 1 150 ? -30.062 -6.758 8.227 1 96.88 150 PRO A O 1
ATOM 1205 N N . GLY A 1 151 ? -32.188 -5.879 8.32 1 94.62 151 GLY A N 1
ATOM 1206 C CA . GLY A 1 151 ? -31.922 -5.078 9.508 1 94.62 151 GLY A CA 1
ATOM 1207 C C . GLY A 1 151 ? -31.453 -3.672 9.188 1 94.62 151 GLY A C 1
ATOM 1208 O O . GLY A 1 151 ? -31.266 -2.855 10.094 1 94.62 151 GLY A O 1
ATOM 1209 N N . GLY A 1 152 ? -31.188 -3.35 7.875 1 96.31 152 GLY A N 1
ATOM 1210 C CA . GLY A 1 152 ? -30.828 -2.006 7.457 1 96.31 152 GLY A CA 1
ATOM 1211 C C . GLY A 1 152 ? -29.375 -1.9 7.008 1 96.31 152 GLY A C 1
ATOM 1212 O O . GLY A 1 152 ? -28.562 -2.785 7.289 1 96.31 152 GLY A O 1
ATOM 1213 N N . GLY A 1 153 ? -29.125 -0.933 6.211 1 98.06 153 GLY A N 1
ATOM 1214 C CA . GLY A 1 153 ? -27.781 -0.713 5.684 1 98.06 153 GLY A CA 1
ATOM 1215 C C . GLY A 1 153 ? -27.516 -1.479 4.402 1 98.06 153 GLY A C 1
ATOM 1216 O O . GLY A 1 153 ? -28.391 -2.158 3.881 1 98.06 153 GLY A O 1
ATOM 1217 N N . TYR A 1 154 ? -26.328 -1.263 3.92 1 98.75 154 TYR A N 1
ATOM 1218 C CA . TYR A 1 154 ? -25.953 -1.851 2.639 1 98.75 154 TYR A CA 1
ATOM 1219 C C . TYR A 1 154 ? -24.641 -2.609 2.75 1 98.75 154 TYR A C 1
ATOM 1221 O O . TYR A 1 154 ? -23.797 -2.275 3.58 1 98.75 154 TYR A O 1
ATOM 1229 N N . PHE A 1 155 ? -24.484 -3.631 1.886 1 98.81 155 PHE A N 1
ATOM 1230 C CA . PHE A 1 155 ? -23.281 -4.465 1.87 1 98.81 155 PHE A CA 1
ATOM 1231 C C . PHE A 1 155 ? -22.109 -3.713 1.271 1 98.81 155 PHE A C 1
ATOM 1233 O O . PHE A 1 155 ? -22.188 -3.207 0.151 1 98.81 155 PHE A O 1
ATOM 1240 N N . GLY A 1 156 ? -21.016 -3.635 2.035 1 98.75 156 GLY A N 1
ATOM 1241 C CA . GLY A 1 156 ? -19.781 -3.062 1.526 1 98.75 156 GLY A CA 1
ATOM 1242 C C . GLY A 1 156 ? -18.547 -3.566 2.252 1 98.75 156 GLY A C 1
ATOM 1243 O O . GLY A 1 156 ? -18.609 -4.582 2.945 1 98.75 156 GLY A O 1
ATOM 1244 N N . SER A 1 157 ? -17.453 -2.992 1.942 1 98.5 157 SER A N 1
ATOM 1245 C CA . SER A 1 157 ? -16.141 -3.203 2.562 1 98.5 157 SER A CA 1
ATOM 1246 C C . SER A 1 157 ? -15.297 -1.94 2.504 1 98.5 157 SER A C 1
ATOM 1248 O O . SER A 1 157 ? -15.766 -0.886 2.076 1 98.5 157 SER A O 1
ATOM 1250 N N . ILE A 1 158 ? -14.125 -1.972 3.1 1 97.94 158 ILE A N 1
ATOM 1251 C CA . ILE A 1 158 ? -13.141 -0.911 2.902 1 97.94 158 ILE A CA 1
ATOM 1252 C C . ILE A 1 158 ? -11.93 -1.465 2.162 1 97.94 158 ILE A C 1
ATOM 1254 O O . ILE A 1 158 ? -11.641 -2.662 2.238 1 97.94 158 ILE A O 1
ATOM 1258 N N . MET A 1 159 ? -11.242 -0.642 1.501 1 98.06 159 MET A N 1
ATOM 1259 C CA . MET A 1 159 ? -10.266 -1.011 0.486 1 98.06 159 MET A CA 1
ATOM 1260 C C . MET A 1 159 ? -9.102 -1.783 1.105 1 98.06 159 MET A C 1
ATOM 1262 O O . MET A 1 159 ? -8.531 -2.67 0.469 1 98.06 159 MET A O 1
ATOM 1266 N N . VAL A 1 160 ? -8.734 -1.545 2.379 1 98.25 160 VAL A N 1
ATOM 1267 C CA . VAL A 1 160 ? -7.609 -2.234 3.004 1 98.25 160 VAL A CA 1
ATOM 1268 C C . VAL A 1 160 ? -7.844 -3.742 2.967 1 98.25 160 VAL A C 1
ATOM 1270 O O . VAL A 1 160 ? -6.91 -4.516 2.744 1 98.25 160 VAL A O 1
ATOM 1273 N N . TYR A 1 161 ? -9.07 -4.207 3.164 1 98.69 161 TYR A N 1
ATOM 1274 C CA . TYR A 1 161 ? -9.367 -5.637 3.148 1 98.69 161 TYR A CA 1
ATOM 1275 C C . TYR A 1 161 ? -9.258 -6.203 1.738 1 98.69 161 TYR A C 1
ATOM 1277 O O . TYR A 1 161 ? -8.859 -7.355 1.554 1 98.69 161 TYR A O 1
ATOM 1285 N N . HIS A 1 162 ? -9.656 -5.391 0.749 1 98.44 162 HIS A N 1
ATOM 1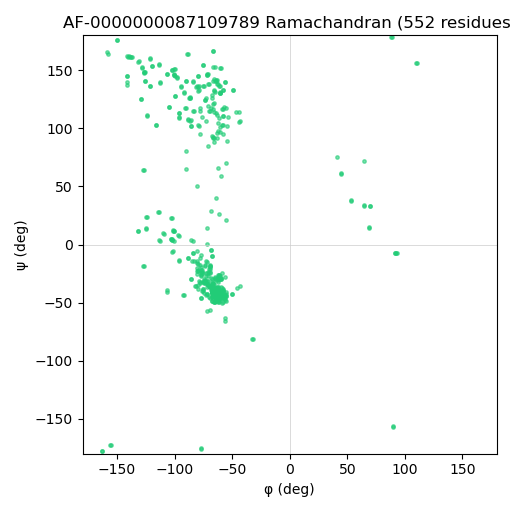286 C CA . HIS A 1 162 ? -9.461 -5.824 -0.631 1 98.44 162 HIS A CA 1
ATOM 1287 C C . HIS A 1 162 ? -7.984 -6.043 -0.936 1 98.44 162 HIS A C 1
ATOM 1289 O O . HIS A 1 162 ? -7.613 -7.059 -1.527 1 98.44 162 HIS A O 1
ATOM 1295 N N . HIS A 1 163 ? -7.156 -5.121 -0.527 1 98.69 163 HIS A N 1
ATOM 1296 C CA . HIS A 1 163 ? -5.719 -5.238 -0.76 1 98.69 163 HIS A CA 1
ATOM 1297 C C . HIS A 1 163 ? -5.137 -6.434 -0.016 1 98.69 163 HIS A C 1
ATOM 1299 O O . HIS A 1 163 ? -4.27 -7.137 -0.543 1 98.69 163 HIS A O 1
ATOM 1305 N N . LEU A 1 164 ? -5.594 -6.645 1.204 1 98.69 164 LEU A N 1
ATOM 1306 C CA . LEU A 1 164 ? -5.156 -7.824 1.948 1 98.69 164 LEU A CA 1
ATOM 1307 C C . LEU A 1 164 ? -5.582 -9.102 1.238 1 98.69 164 LEU A C 1
ATOM 1309 O O . LEU A 1 164 ? -4.809 -10.062 1.159 1 98.69 164 LEU A O 1
ATOM 1313 N N . HIS A 1 165 ? -6.781 -9.117 0.708 1 98.25 165 HIS A N 1
ATOM 1314 C CA . HIS A 1 165 ? -7.273 -10.258 -0.059 1 98.25 165 HIS A CA 1
ATOM 1315 C C . HIS A 1 165 ? -6.414 -10.492 -1.298 1 98.25 165 HIS A C 1
ATOM 1317 O O . HIS A 1 165 ? -6.125 -11.641 -1.645 1 98.25 165 HIS A O 1
ATOM 1323 N N . CYS A 1 166 ? -6.016 -9.422 -1.95 1 98.5 166 CYS A N 1
ATOM 1324 C CA . CYS A 1 166 ? -5.125 -9.523 -3.1 1 98.5 166 CYS A CA 1
ATOM 1325 C C . CYS A 1 166 ? -3.801 -10.172 -2.705 1 98.5 166 CYS A C 1
ATOM 1327 O O . CYS A 1 166 ? -3.285 -11.031 -3.428 1 98.5 166 CYS A O 1
ATOM 1329 N N . LEU A 1 167 ? -3.24 -9.773 -1.557 1 98.75 167 LEU A N 1
ATOM 1330 C CA . LEU A 1 167 ? -1.98 -10.344 -1.096 1 98.75 167 LEU A CA 1
ATOM 1331 C C . LEU A 1 167 ? -2.137 -11.828 -0.797 1 98.75 167 LEU A C 1
ATOM 1333 O O . LEU A 1 167 ? -1.255 -12.633 -1.121 1 98.75 167 LEU A O 1
ATOM 1337 N N . LYS A 1 168 ? -3.244 -12.188 -0.191 1 98.38 168 LYS A N 1
ATOM 1338 C CA . LYS A 1 168 ? -3.537 -13.594 0.048 1 98.38 168 LYS A CA 1
ATOM 1339 C C . LYS A 1 168 ? -3.572 -14.383 -1.261 1 98.38 168 LYS A C 1
ATOM 1341 O O . LYS A 1 168 ? -2.984 -15.461 -1.36 1 98.38 168 LYS A O 1
ATOM 1346 N N . ASN A 1 169 ? -4.25 -13.836 -2.256 1 97.88 169 ASN A N 1
ATOM 1347 C CA . ASN A 1 169 ? -4.371 -14.508 -3.547 1 97.88 169 ASN A CA 1
ATOM 1348 C C . ASN A 1 169 ? -3.012 -14.688 -4.215 1 97.88 169 ASN A C 1
ATOM 1350 O O . ASN A 1 169 ? -2.738 -15.734 -4.805 1 97.88 169 ASN A O 1
ATOM 1354 N N . LEU A 1 170 ? -2.172 -13.672 -4.156 1 98.44 170 LEU A N 1
ATOM 1355 C CA . LEU A 1 170 ? -0.838 -13.773 -4.738 1 98.44 170 LEU A CA 1
ATOM 1356 C C . LEU A 1 170 ? -0.008 -14.828 -4.016 1 98.44 170 LEU A C 1
ATOM 1358 O O . LEU A 1 170 ? 0.737 -15.586 -4.648 1 98.44 170 LEU A O 1
ATOM 1362 N N . TYR A 1 171 ? -0.123 -14.867 -2.656 1 98.31 171 TYR A N 1
ATOM 1363 C CA . TYR A 1 171 ? 0.541 -15.906 -1.879 1 98.31 171 TYR A CA 1
ATOM 1364 C C . TYR A 1 171 ? 0.094 -17.297 -2.328 1 98.31 171 TYR A C 1
ATOM 1366 O O . TYR A 1 171 ? 0.923 -18.188 -2.533 1 98.31 171 TYR A O 1
ATOM 1374 N N . HIS A 1 172 ? -1.199 -17.469 -2.529 1 97.94 172 HIS A N 1
ATOM 1375 C CA . HIS A 1 172 ? -1.72 -18.734 -3.021 1 97.94 172 HIS A CA 1
ATOM 1376 C C . HIS A 1 172 ? -1.16 -19.062 -4.402 1 97.94 172 HIS A C 1
ATOM 1378 O O . HIS A 1 172 ? -0.796 -20.219 -4.672 1 97.94 172 HIS A O 1
ATOM 1384 N N . ALA A 1 173 ? -1.13 -18.047 -5.258 1 97 173 ALA A N 1
ATOM 1385 C CA . ALA A 1 173 ? -0.651 -18.25 -6.625 1 97 173 ALA A CA 1
ATOM 1386 C C . ALA A 1 173 ? 0.807 -18.688 -6.637 1 97 173 ALA A C 1
ATOM 1388 O O . ALA A 1 173 ? 1.23 -19.422 -7.535 1 97 173 ALA A O 1
ATOM 1389 N N . LEU A 1 174 ? 1.571 -18.297 -5.633 1 96.56 174 LEU A N 1
ATOM 1390 C CA . LEU A 1 174 ? 2.986 -18.641 -5.551 1 96.56 174 LEU A CA 1
ATOM 1391 C C . LEU A 1 174 ? 3.176 -20.031 -4.934 1 96.56 174 LEU A C 1
ATOM 1393 O O . LEU A 1 174 ? 4.293 -20.547 -4.887 1 96.56 174 LEU A O 1
ATOM 1397 N N . HIS A 1 175 ? 2.072 -20.641 -4.426 1 95.94 175 HIS A N 1
ATOM 1398 C CA . HIS A 1 175 ? 2.084 -21.984 -3.865 1 95.94 175 HIS A CA 1
ATOM 1399 C C . HIS A 1 175 ? 1.022 -22.859 -4.516 1 95.94 175 HIS A C 1
ATOM 1401 O O . HIS A 1 175 ? 0.145 -23.391 -3.832 1 95.94 175 HIS A O 1
ATOM 1407 N N . PRO A 1 176 ? 1.17 -23.109 -5.832 1 94.62 176 PRO A N 1
ATOM 1408 C CA . PRO A 1 176 ? 0.103 -23.766 -6.594 1 94.62 176 PRO A CA 1
ATOM 1409 C C . PRO A 1 176 ? -0.106 -25.219 -6.184 1 94.62 176 PRO A C 1
ATOM 1411 O O . PRO A 1 176 ? -1.22 -25.734 -6.285 1 94.62 176 PRO A O 1
ATOM 1414 N N . GLU A 1 177 ? 0.893 -25.922 -5.723 1 93.81 177 GLU A N 1
ATOM 1415 C CA . GLU A 1 177 ? 0.761 -27.312 -5.344 1 93.81 177 GLU A CA 1
ATOM 1416 C C . GLU A 1 177 ? -0.089 -27.469 -4.086 1 93.81 177 GLU A C 1
ATOM 1418 O O . GLU A 1 177 ? -0.964 -28.344 -4.023 1 93.81 177 GLU A O 1
ATOM 1423 N N . TYR A 1 178 ? 0.226 -26.625 -3.131 1 96 178 TYR A N 1
ATOM 1424 C CA . TYR A 1 178 ? -0.508 -26.734 -1.873 1 96 178 TYR A CA 1
ATOM 1425 C C . TYR A 1 178 ? -1.971 -26.344 -2.064 1 96 178 TYR A C 1
ATOM 1427 O O . TYR A 1 178 ? -2.863 -26.969 -1.489 1 96 178 TYR A O 1
ATOM 1435 N N . TYR A 1 179 ? -2.289 -25.391 -2.891 1 96.12 179 TYR A N 1
ATOM 1436 C CA . TYR A 1 179 ? -3.645 -24.875 -3.021 1 96.12 179 TYR A CA 1
ATOM 1437 C C . TYR A 1 179 ? -4.332 -25.438 -4.254 1 96.12 179 TYR A C 1
ATOM 1439 O O . TYR A 1 179 ? -5.328 -24.891 -4.73 1 96.12 179 TYR A O 1
ATOM 1447 N N . ASN A 1 180 ? -3.785 -26.438 -4.875 1 93.25 180 ASN A N 1
ATOM 1448 C CA . ASN A 1 180 ? -4.355 -27.266 -5.934 1 93.25 180 ASN A CA 1
ATOM 1449 C C . ASN A 1 180 ? -4.613 -26.453 -7.199 1 93.25 180 ASN A C 1
ATOM 1451 O O . ASN A 1 180 ? -5.617 -26.672 -7.883 1 93.25 180 ASN A O 1
ATOM 1455 N N . PHE A 1 181 ? -3.77 -25.484 -7.457 1 91.12 181 PHE A N 1
ATOM 1456 C CA . PHE A 1 181 ? -3.91 -24.688 -8.672 1 91.12 181 PHE A CA 1
ATOM 1457 C C . PHE A 1 181 ? -3.328 -25.438 -9.867 1 91.12 181 PHE A C 1
ATOM 1459 O O . PHE A 1 181 ? -3.629 -25.109 -11.016 1 91.12 181 PHE A O 1
ATOM 1466 N N . SER A 1 182 ? -2.539 -26.422 -9.648 1 85.75 182 SER A N 1
ATOM 1467 C CA . SER A 1 182 ? -1.953 -27.219 -10.719 1 85.75 182 SER A CA 1
ATOM 1468 C C . SER A 1 182 ? -3 -28.109 -11.383 1 85.75 182 SER A C 1
ATOM 1470 O O . SER A 1 182 ? -2.789 -28.609 -12.492 1 85.75 182 SER A O 1
ATOM 1472 N N . LYS A 1 183 ? -4.141 -28.266 -10.742 1 91.25 183 LYS A N 1
ATOM 1473 C CA . LYS A 1 183 ? -5.18 -29.156 -11.25 1 91.25 183 LYS A CA 1
ATOM 1474 C C . LYS A 1 183 ? -6.281 -28.375 -11.961 1 91.25 183 LYS A C 1
ATOM 1476 O O . LYS A 1 183 ? -7.254 -28.953 -12.438 1 91.25 183 LYS A O 1
ATOM 1481 N N . LEU A 1 184 ? -6.078 -27.141 -12.047 1 91.69 184 LEU A N 1
ATOM 1482 C CA . LEU A 1 184 ? -7.086 -26.297 -12.672 1 91.69 184 LEU A CA 1
ATOM 1483 C C . LEU A 1 184 ? -7.133 -26.531 -14.18 1 91.69 184 LEU A C 1
ATOM 1485 O O . LEU A 1 184 ? -6.105 -26.812 -14.797 1 91.69 184 LEU A O 1
ATOM 1489 N N . THR A 1 185 ? -8.336 -26.406 -14.727 1 93.25 185 THR A N 1
ATOM 1490 C CA . THR A 1 185 ? -8.492 -26.422 -16.172 1 93.25 185 THR A CA 1
ATOM 1491 C C . THR A 1 185 ? -7.84 -25.188 -16.797 1 93.25 185 THR A C 1
ATOM 1493 O O . THR A 1 185 ? -7.48 -24.234 -16.094 1 93.25 185 THR A O 1
ATOM 1496 N N . SER A 1 186 ? -7.68 -25.234 -18.109 1 92.44 186 SER A N 1
ATOM 1497 C CA . SER A 1 186 ? -7.109 -24.109 -18.828 1 92.44 186 SER A CA 1
ATOM 1498 C C . SER A 1 186 ? -7.926 -22.844 -18.594 1 92.44 186 SER A C 1
ATOM 1500 O O . SER A 1 186 ? -7.367 -21.75 -18.406 1 92.44 186 SER A O 1
ATOM 1502 N N . HIS A 1 187 ? -9.195 -23.016 -18.578 1 92.56 187 HIS A N 1
ATOM 1503 C CA . HIS A 1 187 ? -10.086 -21.875 -18.359 1 92.56 187 HIS A CA 1
ATOM 1504 C C . HIS A 1 187 ? -9.938 -21.328 -16.953 1 92.56 187 HIS A C 1
ATOM 1506 O O . HIS A 1 187 ? -9.875 -20.109 -16.766 1 92.56 187 HIS A O 1
ATOM 1512 N N . GLU A 1 188 ? -9.82 -22.172 -16.016 1 92.25 188 GLU A N 1
ATOM 1513 C CA . GLU A 1 188 ? -9.648 -21.766 -14.625 1 92.25 188 GLU A CA 1
ATOM 1514 C C . GLU A 1 188 ? -8.289 -21.094 -14.414 1 92.25 188 GLU A C 1
ATOM 1516 O O . GLU A 1 188 ? -8.18 -20.141 -13.633 1 92.25 188 GLU A O 1
ATOM 1521 N N . GLN A 1 189 ? -7.344 -21.578 -15.164 1 92.31 189 GLN A N 1
ATOM 1522 C CA . GLN A 1 189 ? -6.008 -21 -15.094 1 92.31 189 GLN A CA 1
ATOM 1523 C C . GLN A 1 189 ? -6 -19.578 -15.633 1 92.31 189 GLN A C 1
ATOM 1525 O O . GLN A 1 189 ? -5.336 -18.703 -15.078 1 92.31 189 GLN A O 1
ATOM 1530 N N . GLU A 1 190 ? -6.711 -19.438 -16.672 1 92.19 190 GLU A N 1
ATOM 1531 C CA . GLU A 1 190 ? -6.812 -18.094 -17.266 1 92.19 190 GLU A CA 1
ATOM 1532 C C . GLU A 1 190 ? -7.488 -17.125 -16.297 1 92.19 190 GLU A C 1
ATOM 1534 O O . GLU A 1 190 ? -7.062 -15.977 -16.188 1 92.19 190 GLU A O 1
ATOM 1539 N N . ARG A 1 191 ? -8.5 -17.547 -15.625 1 91.81 191 ARG A N 1
ATOM 1540 C CA . ARG A 1 191 ? -9.203 -16.703 -14.664 1 91.81 191 ARG A CA 1
ATOM 1541 C C . ARG A 1 191 ? -8.305 -16.375 -13.477 1 91.81 191 ARG A C 1
ATOM 1543 O O . ARG A 1 191 ? -8.336 -15.242 -12.969 1 91.81 191 ARG A O 1
ATOM 1550 N N . LEU A 1 192 ? -7.578 -17.359 -13.102 1 93.69 192 LEU A N 1
ATOM 1551 C CA . LEU A 1 192 ? -6.625 -17.141 -12.016 1 93.69 192 LEU A CA 1
ATOM 1552 C C . LEU A 1 192 ? -5.582 -16.109 -12.414 1 93.69 192 LEU A C 1
ATOM 1554 O O . LEU A 1 192 ? -5.254 -15.211 -11.633 1 93.69 192 LEU A O 1
ATOM 1558 N N . ALA A 1 193 ? -5.074 -16.219 -13.633 1 93.31 193 ALA A N 1
ATOM 1559 C CA . ALA A 1 193 ? -4.082 -15.266 -14.133 1 93.31 193 ALA A CA 1
ATOM 1560 C C . ALA A 1 193 ? -4.652 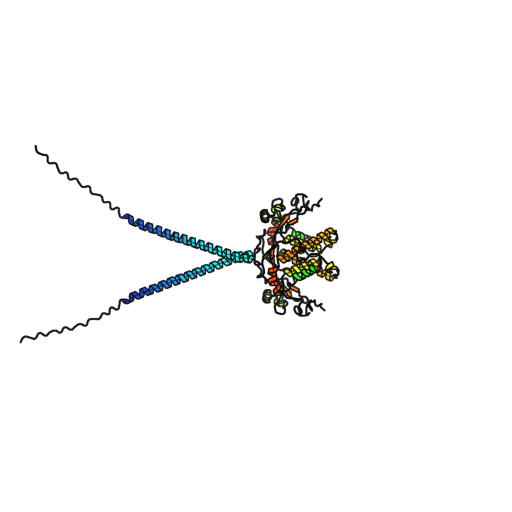-13.852 -14.18 1 93.31 193 ALA A C 1
ATOM 1562 O O . ALA A 1 193 ? -3.98 -12.891 -13.789 1 93.31 193 ALA A O 1
ATOM 1563 N N . GLU A 1 194 ? -5.848 -13.758 -14.602 1 93.25 194 GLU A N 1
ATOM 1564 C CA . GLU A 1 194 ? -6.512 -12.453 -14.641 1 93.25 194 GLU A CA 1
ATOM 1565 C C . GLU A 1 194 ? -6.672 -11.875 -13.242 1 93.25 194 GLU A C 1
ATOM 1567 O O . GLU A 1 194 ? -6.484 -10.672 -13.039 1 93.25 194 GLU A O 1
ATOM 1572 N N . HIS A 1 195 ? -7.059 -12.727 -12.359 1 94.69 195 HIS A N 1
ATOM 1573 C CA . HIS A 1 195 ? -7.199 -12.305 -10.977 1 94.69 195 HIS A CA 1
ATOM 1574 C C . HIS A 1 195 ? -5.867 -11.828 -10.406 1 94.69 195 HIS A C 1
ATOM 1576 O O . HIS A 1 195 ? -5.809 -10.805 -9.719 1 94.69 195 HIS A O 1
ATOM 1582 N N . ASN A 1 196 ? -4.805 -12.539 -10.711 1 96.44 196 ASN A N 1
ATOM 1583 C CA . ASN A 1 196 ? -3.473 -12.125 -10.281 1 96.44 196 ASN A CA 1
ATOM 1584 C C . ASN A 1 196 ? -3.1 -10.758 -10.852 1 96.44 196 ASN A C 1
ATOM 1586 O O . ASN A 1 196 ? -2.549 -9.914 -10.141 1 96.44 196 ASN A O 1
ATOM 1590 N N . ASP A 1 197 ? -3.43 -10.555 -12.141 1 95 197 ASP A N 1
ATOM 1591 C CA . ASP A 1 197 ? -3.16 -9.266 -12.766 1 95 197 ASP A CA 1
ATOM 1592 C C . ASP A 1 197 ? -3.918 -8.141 -12.07 1 95 197 ASP A C 1
ATOM 1594 O O . ASP A 1 197 ? -3.361 -7.07 -11.82 1 95 197 ASP A O 1
ATOM 1598 N N . HIS A 1 198 ? -5.152 -8.406 -11.781 1 95.69 198 HIS A N 1
ATOM 1599 C CA . HIS A 1 198 ? -5.977 -7.465 -11.031 1 95.69 198 HIS A CA 1
ATOM 1600 C C . HIS A 1 198 ? -5.336 -7.121 -9.695 1 95.69 198 HIS A C 1
ATOM 1602 O O . HIS A 1 198 ? -5.23 -5.945 -9.336 1 95.69 198 HIS A O 1
ATOM 1608 N N . CYS A 1 199 ? -4.902 -8.18 -8.969 1 98 199 CYS A N 1
ATOM 1609 C CA . CYS A 1 199 ? -4.32 -7.988 -7.648 1 98 199 CYS A CA 1
ATOM 1610 C C . CYS A 1 199 ? -3.039 -7.168 -7.727 1 98 199 CYS A C 1
ATOM 1612 O O . CYS A 1 199 ? -2.855 -6.219 -6.961 1 98 199 CYS A O 1
ATOM 1614 N N . LEU A 1 200 ? -2.16 -7.5 -8.688 1 98.06 200 LEU A N 1
ATOM 1615 C CA . LEU A 1 200 ? -0.906 -6.77 -8.852 1 98.06 200 LEU A CA 1
ATOM 1616 C C . LEU A 1 200 ? -1.168 -5.309 -9.203 1 98.06 200 LEU A C 1
ATOM 1618 O O . LEU A 1 200 ? -0.544 -4.41 -8.641 1 98.06 200 LEU A O 1
ATOM 1622 N N . HIS A 1 201 ? -2.094 -5.094 -10.039 1 96.56 201 HIS A N 1
ATOM 1623 C CA . HIS A 1 201 ? -2.426 -3.736 -10.461 1 96.56 201 HIS A CA 1
ATOM 1624 C C . HIS A 1 201 ? -2.986 -2.922 -9.305 1 96.56 201 HIS A C 1
ATOM 1626 O O . HIS A 1 201 ? -2.557 -1.789 -9.07 1 96.56 201 HIS A O 1
ATOM 1632 N N . MET A 1 202 ? -3.969 -3.48 -8.586 1 97.12 202 MET A N 1
ATOM 1633 C CA . MET A 1 202 ? -4.602 -2.766 -7.484 1 97.12 202 MET A CA 1
ATOM 1634 C C . MET A 1 202 ? -3.594 -2.457 -6.383 1 97.12 202 MET A C 1
ATOM 1636 O O . MET A 1 202 ? -3.641 -1.389 -5.773 1 97.12 202 MET A O 1
ATOM 1640 N N . LEU A 1 203 ? -2.654 -3.398 -6.152 1 98.38 203 LEU A N 1
ATOM 1641 C CA . LEU A 1 203 ? -1.612 -3.162 -5.16 1 98.38 203 LEU A CA 1
ATOM 1642 C C . LEU A 1 203 ? -0.651 -2.074 -5.629 1 98.38 203 LEU A C 1
ATOM 1644 O O . LEU A 1 203 ? -0.155 -1.288 -4.82 1 98.38 203 LEU A O 1
ATOM 1648 N N . ARG A 1 204 ? -0.339 -2.012 -6.934 1 97.88 204 ARG A N 1
ATOM 1649 C CA . ARG A 1 204 ? 0.487 -0.924 -7.449 1 97.88 204 ARG A CA 1
ATOM 1650 C C . ARG A 1 204 ? -0.199 0.424 -7.25 1 97.88 204 ARG A C 1
ATOM 1652 O O . ARG A 1 204 ? 0.44 1.399 -6.852 1 97.88 204 ARG A O 1
ATOM 1659 N N . GLU A 1 205 ? -1.508 0.448 -7.543 1 96.06 205 GLU A N 1
ATOM 1660 C CA . GLU A 1 205 ? -2.27 1.668 -7.289 1 96.06 205 GLU A CA 1
ATOM 1661 C C . GLU A 1 205 ? -2.162 2.092 -5.828 1 96.06 205 GLU A C 1
ATOM 1663 O O . GLU A 1 205 ? -1.957 3.271 -5.531 1 96.06 205 GLU A O 1
ATOM 1668 N N . ALA A 1 206 ? -2.283 1.122 -4.957 1 97.12 206 ALA A N 1
ATOM 1669 C CA . ALA A 1 206 ? -2.213 1.412 -3.527 1 97.12 206 ALA A CA 1
ATOM 1670 C C . ALA A 1 206 ? -0.835 1.947 -3.145 1 97.12 206 ALA A C 1
ATOM 1672 O O . ALA A 1 206 ? -0.727 2.941 -2.424 1 97.12 206 ALA A O 1
ATOM 1673 N N . VAL A 1 207 ? 0.239 1.285 -3.65 1 97.88 207 VAL A N 1
ATOM 1674 C CA . VAL A 1 207 ? 1.617 1.647 -3.338 1 97.88 207 VAL A CA 1
ATOM 1675 C C . VAL A 1 207 ? 1.904 3.062 -3.832 1 97.88 207 VAL A C 1
ATOM 1677 O O . VAL A 1 207 ? 2.445 3.889 -3.09 1 97.88 207 VAL A O 1
ATOM 1680 N N . MET A 1 208 ? 1.506 3.387 -5.012 1 96.44 208 MET A N 1
ATOM 1681 C CA . MET A 1 208 ? 1.771 4.699 -5.59 1 96.44 208 MET A CA 1
ATOM 1682 C C . MET A 1 208 ? 0.883 5.766 -4.957 1 96.44 208 MET A C 1
ATOM 1684 O O . MET A 1 208 ? 1.287 6.922 -4.832 1 96.44 208 MET A O 1
ATOM 1688 N N . CYS A 1 209 ? -0.352 5.348 -4.578 1 94.69 209 CYS A N 1
ATOM 1689 C CA . CYS A 1 209 ? -1.265 6.266 -3.904 1 94.69 209 CYS A CA 1
ATOM 1690 C C . CYS A 1 209 ? -0.708 6.691 -2.553 1 94.69 209 CYS A C 1
ATOM 1692 O O . CYS A 1 209 ? -0.761 7.871 -2.199 1 94.69 209 CYS A O 1
ATOM 1694 N N . GLN A 1 210 ? -0.254 5.758 -1.784 1 92.06 210 GLN A N 1
ATOM 1695 C CA . GLN A 1 210 ? 0.342 6.047 -0.484 1 92.06 210 GLN A CA 1
ATOM 1696 C C . GLN A 1 210 ? 1.664 6.793 -0.64 1 92.06 210 GLN A C 1
ATOM 1698 O O . GLN A 1 210 ? 1.947 7.73 0.111 1 92.06 210 GLN A O 1
ATOM 1703 N N . ALA A 1 211 ? 2.449 6.367 -1.619 1 94.62 211 ALA A N 1
ATOM 1704 C CA . ALA A 1 211 ? 3.768 6.922 -1.913 1 94.62 211 ALA A CA 1
ATOM 1705 C C . ALA A 1 211 ? 4.574 7.125 -0.634 1 94.62 211 ALA A C 1
ATOM 1707 O O . ALA A 1 211 ? 4.992 8.242 -0.324 1 94.62 211 ALA A O 1
ATOM 1708 N N . ASP A 1 212 ? 4.84 6.043 0.087 1 95.5 212 ASP A N 1
ATOM 1709 C CA . ASP A 1 212 ? 5.586 6.082 1.34 1 95.5 212 ASP A CA 1
ATOM 1710 C C . ASP A 1 212 ? 6.977 6.676 1.132 1 95.5 212 ASP A C 1
ATOM 1712 O O . ASP A 1 212 ? 7.824 6.074 0.465 1 95.5 212 ASP A O 1
ATOM 1716 N N . THR A 1 213 ? 7.25 7.82 1.773 1 95.5 213 THR A N 1
ATOM 1717 C CA . THR A 1 213 ? 8.492 8.547 1.542 1 95.5 213 THR A CA 1
ATOM 1718 C C . THR A 1 213 ? 9.5 8.273 2.658 1 95.5 213 THR A C 1
ATOM 1720 O O . THR A 1 213 ? 10.484 8.992 2.805 1 95.5 213 THR A O 1
ATOM 1723 N N . THR A 1 214 ? 9.18 7.27 3.469 1 95.81 214 THR A N 1
ATOM 1724 C CA . THR A 1 214 ? 10.133 6.867 4.496 1 95.81 214 THR A CA 1
ATOM 1725 C C . THR A 1 214 ? 11.477 6.508 3.871 1 95.81 214 THR A C 1
ATOM 1727 O O . THR A 1 214 ? 11.531 5.836 2.838 1 95.81 214 THR A O 1
ATOM 1730 N N . LEU A 1 215 ? 12.555 6.938 4.562 1 97.12 215 LEU A N 1
ATOM 1731 C CA . LEU A 1 215 ? 13.891 6.77 3.998 1 97.12 215 LEU A CA 1
ATOM 1732 C C . LEU A 1 215 ? 14.398 5.352 4.223 1 97.12 215 LEU A C 1
ATOM 1734 O O . LEU A 1 215 ? 14.211 4.785 5.305 1 97.12 215 LEU A O 1
ATOM 1738 N N . ILE A 1 216 ? 14.977 4.812 3.182 1 98.12 216 ILE A N 1
ATOM 1739 C CA . ILE A 1 216 ? 15.859 3.654 3.246 1 98.12 216 ILE A CA 1
ATOM 1740 C C . ILE A 1 216 ? 17.312 4.102 3.062 1 98.12 216 ILE A C 1
ATOM 1742 O O . ILE A 1 216 ? 17.656 4.691 2.039 1 98.12 216 ILE A O 1
ATOM 1746 N N . THR A 1 217 ? 18.125 3.883 4.039 1 98.38 217 THR A N 1
ATOM 1747 C CA . THR A 1 217 ? 19.531 4.191 3.879 1 98.38 217 THR A CA 1
ATOM 1748 C C . THR A 1 217 ? 20.328 2.938 3.508 1 98.38 217 THR A C 1
ATOM 1750 O O . THR A 1 217 ? 20.016 1.841 3.98 1 98.38 217 THR A O 1
ATOM 1753 N N . MET A 1 218 ? 21.312 3.154 2.678 1 98.5 218 MET A N 1
ATOM 1754 C CA . MET A 1 218 ? 22.094 2.016 2.203 1 98.5 218 MET A CA 1
ATOM 1755 C C . MET A 1 218 ? 23.406 1.907 2.965 1 98.5 218 MET A C 1
ATOM 1757 O O . MET A 1 218 ? 23.984 2.92 3.363 1 98.5 218 MET A O 1
ATOM 1761 N N . LYS A 1 219 ? 23.844 0.73 3.178 1 98.06 219 LYS A N 1
ATOM 1762 C CA . LYS A 1 219 ? 25.125 0.438 3.832 1 98.06 219 LYS A CA 1
ATOM 1763 C C . LYS A 1 219 ? 25.828 -0.724 3.148 1 98.06 219 LYS A C 1
ATOM 1765 O O . LYS A 1 219 ? 25.219 -1.474 2.385 1 98.06 219 LYS A O 1
ATOM 1770 N N . TRP A 1 220 ? 27.062 -0.825 3.391 1 96.56 220 TRP A N 1
ATOM 1771 C CA . TRP A 1 220 ? 27.844 -1.909 2.797 1 96.56 220 TRP A CA 1
ATOM 1772 C C . TRP A 1 220 ? 27.641 -3.211 3.562 1 96.56 220 TRP A C 1
ATOM 1774 O O . TRP A 1 220 ? 27.547 -3.205 4.793 1 96.56 220 TRP A O 1
ATOM 1784 N N . ASN A 1 221 ? 27.469 -4.188 2.768 1 90.75 221 ASN A N 1
ATOM 1785 C CA . ASN A 1 221 ? 27.469 -5.543 3.299 1 90.75 221 ASN A CA 1
ATOM 1786 C C . ASN A 1 221 ? 28.875 -6.059 3.547 1 90.75 221 ASN A C 1
ATOM 1788 O O . ASN A 1 221 ? 29.75 -5.953 2.678 1 90.75 221 ASN A O 1
ATOM 1792 N N . SER A 1 222 ? 29.109 -6.629 4.699 1 88.31 222 SER A N 1
ATOM 1793 C CA . SER A 1 222 ? 30.453 -7.086 5.031 1 88.31 222 SER A CA 1
ATOM 1794 C C . SER A 1 222 ? 30.812 -8.352 4.254 1 88.31 222 SER A C 1
ATOM 1796 O O . SER A 1 222 ? 31.984 -8.672 4.086 1 88.31 222 SER A O 1
ATOM 1798 N N . THR A 1 223 ? 29.812 -9.008 3.723 1 89.06 223 THR A N 1
ATOM 1799 C CA . THR A 1 223 ? 30.078 -10.312 3.119 1 89.06 223 THR A CA 1
ATOM 1800 C C . THR A 1 223 ? 29.844 -10.266 1.609 1 89.06 223 THR A C 1
ATOM 1802 O O . THR A 1 223 ? 29.922 -11.289 0.933 1 89.06 223 THR A O 1
ATOM 1805 N N . GLY A 1 224 ? 29.547 -9.109 1.12 1 88.56 224 GLY A N 1
ATOM 1806 C CA . GLY A 1 224 ? 29.266 -9.07 -0.305 1 88.56 224 GLY A CA 1
ATOM 1807 C C . GLY A 1 224 ? 29.438 -7.684 -0.904 1 88.56 224 GLY A C 1
ATOM 1808 O O . GLY A 1 224 ? 29.516 -6.691 -0.176 1 88.56 224 GLY A O 1
ATOM 1809 N N . LEU A 1 225 ? 29.484 -7.684 -2.215 1 91.25 225 LEU A N 1
ATOM 1810 C CA . LEU A 1 225 ? 29.766 -6.484 -2.996 1 91.25 225 LEU A CA 1
ATOM 1811 C C . LEU A 1 225 ? 28.562 -5.547 -3.012 1 91.25 225 LEU A C 1
ATOM 1813 O O . LEU A 1 225 ? 28.719 -4.324 -2.967 1 91.25 225 LEU A O 1
ATOM 1817 N N . ARG A 1 226 ? 27.406 -6.07 -2.959 1 91.94 226 ARG A N 1
ATOM 1818 C CA . ARG A 1 226 ? 26.203 -5.273 -3.154 1 91.94 226 ARG A CA 1
ATOM 1819 C C . ARG A 1 226 ? 25.781 -4.598 -1.854 1 91.94 226 ARG A C 1
ATOM 1821 O O . ARG A 1 226 ? 25.844 -5.207 -0.784 1 91.94 226 ARG A O 1
ATOM 1828 N N . PRO A 1 227 ? 25.297 -3.301 -1.964 1 96 227 PRO A N 1
ATOM 1829 C CA . PRO A 1 227 ? 24.766 -2.627 -0.778 1 96 227 PRO A CA 1
ATOM 1830 C C . PRO A 1 227 ? 23.484 -3.273 -0.259 1 96 227 PRO A C 1
ATOM 1832 O O . PRO A 1 227 ? 22.781 -3.945 -1.014 1 96 227 PRO A O 1
ATOM 1835 N N . ILE A 1 228 ? 23.266 -3.113 1.044 1 95.38 228 ILE A N 1
ATOM 1836 C CA . ILE A 1 228 ? 22.016 -3.555 1.65 1 95.38 228 ILE A CA 1
ATOM 1837 C C . ILE A 1 228 ? 21.297 -2.359 2.275 1 95.38 228 ILE A C 1
ATOM 1839 O O . ILE A 1 228 ? 21.938 -1.369 2.645 1 95.38 228 ILE A O 1
ATOM 1843 N N . GLY A 1 229 ? 20.047 -2.484 2.355 1 96.31 229 GLY A N 1
ATOM 1844 C CA . GLY A 1 229 ? 19.234 -1.39 2.875 1 96.31 229 GLY A CA 1
ATOM 1845 C C . GLY A 1 229 ? 18.953 -1.508 4.359 1 96.31 229 GLY A C 1
ATOM 1846 O O . GLY A 1 229 ? 18.734 -2.607 4.871 1 96.31 229 GLY A O 1
ATOM 1847 N N . ASN A 1 230 ? 19.094 -0.397 5.055 1 96.75 230 ASN A N 1
ATOM 1848 C CA . ASN A 1 230 ? 18.516 -0.25 6.383 1 96.75 230 ASN A CA 1
ATOM 1849 C C . ASN A 1 230 ? 17.062 0.231 6.316 1 96.75 230 ASN A C 1
ATOM 1851 O O . ASN A 1 230 ? 16.812 1.401 6.023 1 96.75 230 ASN A O 1
ATOM 1855 N N . LEU A 1 231 ? 16.094 -0.673 6.602 1 95.88 231 LEU A N 1
ATOM 1856 C CA . LEU A 1 231 ? 14.664 -0.407 6.414 1 95.88 231 LEU A CA 1
ATOM 1857 C C . LEU A 1 231 ? 13.992 -0.104 7.746 1 95.88 231 LEU A C 1
ATOM 1859 O O . LEU A 1 231 ? 12.773 -0.231 7.871 1 95.88 231 LEU A O 1
ATOM 1863 N N . THR A 1 232 ? 14.742 0.338 8.734 1 93.25 232 THR A N 1
ATOM 1864 C CA . THR A 1 232 ? 14.195 0.433 10.086 1 93.25 232 THR A CA 1
ATOM 1865 C C . THR A 1 232 ? 13.711 1.85 10.367 1 93.25 232 THR A C 1
ATOM 1867 O O . THR A 1 232 ? 13.398 2.186 11.516 1 93.25 232 THR A O 1
ATOM 1870 N N . SER A 1 233 ? 13.688 2.719 9.359 1 93.44 233 SER A N 1
ATOM 1871 C CA . SER A 1 233 ? 13.07 4.023 9.57 1 93.44 233 SER A CA 1
ATOM 1872 C C . SER A 1 233 ? 11.586 3.891 9.883 1 93.44 233 SER A C 1
ATOM 1874 O O . SER A 1 233 ? 10.883 3.082 9.266 1 93.44 233 SER A O 1
ATOM 1876 N N . PRO A 1 234 ? 11.086 4.668 10.836 1 90.56 234 PRO A N 1
ATOM 1877 C CA . PRO A 1 234 ? 9.672 4.539 11.211 1 90.56 234 PRO A CA 1
ATOM 1878 C C . PRO A 1 234 ? 8.727 5.09 10.148 1 90.56 234 PRO A C 1
ATOM 1880 O O . PRO A 1 234 ? 9.047 6.086 9.492 1 90.56 234 PRO A O 1
ATOM 1883 N N . HIS A 1 235 ? 7.641 4.445 10.055 1 92.69 235 HIS A N 1
ATOM 1884 C CA . HIS A 1 235 ? 6.551 4.844 9.172 1 92.69 235 HIS A CA 1
ATOM 1885 C C . HIS A 1 235 ? 5.387 5.43 9.961 1 92.69 235 HIS A C 1
ATOM 1887 O O . HIS A 1 235 ? 5.188 5.09 11.133 1 92.69 235 HIS A O 1
ATOM 1893 N N . GLU A 1 236 ? 4.723 6.371 9.383 1 88.69 236 GLU A N 1
ATOM 1894 C CA . GLU A 1 236 ? 3.447 6.816 9.938 1 88.69 236 GLU A CA 1
ATOM 1895 C C . GLU A 1 236 ? 2.303 5.922 9.469 1 88.69 236 GLU A C 1
ATOM 1897 O O . GLU A 1 236 ? 1.981 5.891 8.273 1 88.69 236 GLU A O 1
ATOM 1902 N N . CYS A 1 237 ? 1.732 5.238 10.445 1 91.5 237 CYS A N 1
ATOM 1903 C CA . CYS A 1 237 ? 0.755 4.215 10.102 1 91.5 237 CYS A CA 1
ATOM 1904 C C . CYS A 1 237 ? -0.553 4.43 10.852 1 91.5 237 CYS A C 1
ATOM 1906 O O . CYS A 1 237 ? -0.556 4.969 11.961 1 91.5 237 CYS A O 1
ATOM 1908 N N . VAL A 1 238 ? -1.604 4.035 10.188 1 90.88 238 VAL A N 1
ATOM 1909 C CA . VAL A 1 238 ? -2.881 3.922 10.891 1 90.88 238 VAL A CA 1
ATOM 1910 C C . VAL A 1 238 ? -2.799 2.82 11.945 1 90.88 238 VAL A C 1
ATOM 1912 O O . VAL A 1 238 ? -2.256 1.744 11.688 1 90.88 238 VAL A O 1
ATOM 1915 N N . ASN A 1 239 ? -3.268 3.162 13.133 1 90.94 239 ASN A N 1
ATOM 1916 C CA . ASN A 1 239 ? -3.354 2.141 14.172 1 90.94 239 ASN A CA 1
ATOM 1917 C C . ASN A 1 239 ? -4.441 1.115 13.859 1 90.94 239 ASN A C 1
ATOM 1919 O O . ASN A 1 239 ? -5.629 1.434 13.898 1 90.94 239 ASN A O 1
ATOM 1923 N N . TRP A 1 240 ? -4.078 -0.09 13.641 1 94.44 240 TRP A N 1
ATOM 1924 C CA . TRP A 1 240 ? -4.969 -1.157 13.188 1 94.44 240 TRP A CA 1
ATOM 1925 C C . TRP A 1 240 ? -6.004 -1.488 14.258 1 94.44 240 TRP A C 1
ATOM 1927 O O . TRP A 1 240 ? -7.188 -1.656 13.961 1 94.44 240 TRP A O 1
ATOM 1937 N N . ASP A 1 241 ? -5.57 -1.591 15.492 1 94.19 241 ASP A N 1
ATOM 1938 C CA . ASP A 1 241 ? -6.48 -1.925 16.578 1 94.19 241 ASP A CA 1
ATOM 1939 C C . ASP A 1 241 ? -7.566 -0.862 16.734 1 94.19 241 ASP A C 1
ATOM 1941 O O . ASP A 1 241 ? -8.734 -1.188 16.953 1 94.19 241 ASP A O 1
ATOM 1945 N N . ARG A 1 242 ? -7.141 0.382 16.641 1 91.75 242 ARG A N 1
ATOM 1946 C CA . ARG A 1 242 ? -8.117 1.466 16.719 1 91.75 242 ARG A CA 1
ATOM 1947 C C . ARG A 1 242 ? -9.102 1.398 15.562 1 91.75 242 ARG A C 1
ATOM 1949 O O . ARG A 1 242 ? -10.305 1.618 15.742 1 91.75 242 ARG A O 1
ATOM 1956 N N . LEU A 1 243 ? -8.641 1.114 14.359 1 95.06 243 LEU A N 1
ATOM 1957 C CA . LEU A 1 243 ? -9.5 0.946 13.195 1 95.06 243 LEU A CA 1
ATOM 1958 C C . LEU A 1 243 ? -10.508 -0.181 13.422 1 95.06 243 LEU A C 1
ATOM 1960 O O . LEU A 1 243 ? -11.68 -0.05 13.07 1 95.06 243 LEU A O 1
ATOM 1964 N N . LEU A 1 244 ? -10.102 -1.263 14.102 1 97.56 244 LEU A N 1
ATOM 1965 C CA . LEU A 1 244 ? -10.953 -2.424 14.328 1 97.56 244 LEU A CA 1
ATOM 1966 C C . LEU A 1 244 ? -12.086 -2.082 15.297 1 97.56 244 LEU A C 1
ATOM 1968 O O . LEU A 1 244 ? -13.148 -2.707 15.258 1 97.56 244 LEU A O 1
ATOM 1972 N N . GLU A 1 245 ? -11.867 -1.059 16.109 1 97 245 GLU A N 1
ATOM 1973 C CA . GLU A 1 245 ? -12.922 -0.625 17.016 1 97 245 GLU A CA 1
ATOM 1974 C C . GLU A 1 245 ? -14.148 -0.141 16.25 1 97 245 GLU A C 1
ATOM 1976 O O . GLU A 1 245 ? -15.266 -0.187 16.766 1 97 245 GLU A O 1
ATOM 1981 N N . TRP A 1 246 ? -13.93 0.3 15.086 1 96.94 246 TRP A N 1
ATOM 1982 C CA . TRP A 1 246 ? -15.055 0.674 14.242 1 96.94 246 TRP A CA 1
ATOM 1983 C C . TRP A 1 246 ? -15.492 -0.496 13.367 1 96.94 246 TRP A C 1
ATOM 1985 O O . TRP A 1 246 ? -16.688 -0.77 13.234 1 96.94 246 TRP A O 1
ATOM 1995 N N . VAL A 1 247 ? -14.562 -1.245 12.766 1 98.31 247 VAL A N 1
ATOM 1996 C CA . VAL A 1 247 ? -14.836 -2.262 11.75 1 98.31 247 VAL A CA 1
ATOM 1997 C C . VAL A 1 247 ? -15.641 -3.4 12.375 1 98.31 247 VAL A C 1
ATOM 1999 O O . VAL A 1 247 ? -16.656 -3.836 11.812 1 98.31 247 VAL A O 1
ATOM 2002 N N . VAL A 1 248 ? -15.203 -3.869 13.484 1 98.31 248 VAL A N 1
ATOM 2003 C CA . VAL A 1 248 ? -15.758 -5.086 14.062 1 98.31 248 VAL A CA 1
ATOM 2004 C C . VAL A 1 248 ? -17.234 -4.887 14.383 1 98.31 248 VAL A C 1
ATOM 2006 O O . VAL A 1 248 ? -18.094 -5.656 13.93 1 98.31 248 VAL A O 1
ATOM 2009 N N . PRO A 1 249 ? -17.641 -3.771 15.062 1 97.75 249 PRO A N 1
ATOM 2010 C CA . PRO A 1 249 ? -19.062 -3.6 15.367 1 97.75 249 PRO A CA 1
ATOM 2011 C C . PRO A 1 249 ? -19.906 -3.33 14.125 1 97.75 249 PRO A C 1
ATOM 2013 O O . PRO A 1 249 ? -21.125 -3.492 14.156 1 97.75 249 PRO A O 1
ATOM 2016 N N . ASN A 1 250 ? -19.344 -2.91 13.055 1 97.88 250 ASN A N 1
ATOM 2017 C CA . ASN A 1 250 ? -20.094 -2.568 11.859 1 97.88 250 ASN A CA 1
ATOM 2018 C C . ASN A 1 250 ? -20.016 -3.674 10.805 1 97.88 250 ASN A C 1
ATOM 2020 O O . ASN A 1 250 ? -20.516 -3.512 9.688 1 97.88 250 ASN A O 1
ATOM 2024 N N . SER A 1 251 ? -19.391 -4.762 11.164 1 98.25 251 SER A N 1
ATOM 2025 C CA . SER A 1 251 ? -19.312 -5.898 10.258 1 98.25 251 SER A CA 1
ATOM 2026 C C . SER A 1 251 ? -20.5 -6.832 10.43 1 98.25 251 SER A C 1
ATOM 2028 O O . SER A 1 251 ? -21.266 -6.703 11.391 1 98.25 251 SER A O 1
ATOM 2030 N N . PHE A 1 252 ? -20.734 -7.711 9.461 1 98 252 PHE A N 1
ATOM 2031 C CA . PHE A 1 252 ? -21.781 -8.719 9.539 1 98 252 PHE A CA 1
ATOM 2032 C C . PHE A 1 252 ? -21.312 -10.047 8.953 1 98 252 PHE A C 1
ATOM 2034 O O . PHE A 1 252 ? -20.297 -10.094 8.258 1 98 252 PHE A O 1
ATOM 2041 N N . ASP A 1 253 ? -21.953 -11.094 9.258 1 97.12 253 ASP A N 1
ATOM 2042 C CA . ASP A 1 253 ? -21.641 -12.43 8.758 1 97.12 253 ASP A CA 1
ATOM 2043 C C . ASP A 1 253 ? -22.312 -12.68 7.414 1 97.12 253 ASP A C 1
ATOM 2045 O O . ASP A 1 253 ? -23.484 -13.062 7.363 1 97.12 253 ASP A O 1
ATOM 2049 N N . ALA A 1 254 ? -21.531 -12.57 6.391 1 96.25 254 ALA A N 1
ATOM 2050 C CA . ALA A 1 254 ? -22.047 -12.703 5.035 1 96.25 254 ALA A CA 1
ATOM 2051 C C . ALA A 1 254 ? -22.469 -14.141 4.75 1 96.25 254 ALA A C 1
ATOM 2053 O O . ALA A 1 254 ? -23.25 -14.398 3.826 1 96.25 254 ALA A O 1
ATOM 2054 N N . LEU A 1 255 ? -21.984 -15.086 5.562 1 95.19 255 LEU A N 1
ATOM 2055 C CA . LEU A 1 255 ? -22.25 -16.5 5.305 1 95.19 255 LEU A CA 1
ATOM 2056 C C . LEU A 1 255 ? -23.547 -16.938 5.973 1 95.19 255 LEU A C 1
ATOM 2058 O O . LEU A 1 255 ? -24.062 -18.031 5.703 1 95.19 255 LEU A O 1
ATOM 2062 N N . ALA A 1 256 ? -24.047 -16.109 6.801 1 95.94 256 ALA A N 1
ATOM 2063 C CA . ALA A 1 256 ? -25.266 -16.453 7.508 1 95.94 256 ALA A CA 1
ATOM 2064 C C . ALA A 1 256 ? -26.438 -16.609 6.539 1 95.94 256 ALA A C 1
ATOM 2066 O O . ALA A 1 256 ? -26.578 -15.828 5.594 1 95.94 256 ALA A O 1
ATOM 2067 N N . ASP A 1 257 ? -27.266 -17.578 6.836 1 95.88 257 ASP A N 1
ATOM 2068 C CA . ASP A 1 257 ? -28.422 -17.828 5.984 1 95.88 257 ASP A CA 1
ATOM 2069 C C . ASP A 1 257 ? -29.328 -16.609 5.934 1 95.88 257 ASP A C 1
ATOM 2071 O O . ASP A 1 257 ? -29.625 -16 6.965 1 95.88 257 ASP A O 1
ATOM 2075 N N . GLY A 1 258 ? -29.672 -16.25 4.645 1 94.69 258 GLY A N 1
ATOM 2076 C CA . GLY A 1 258 ? -30.641 -15.18 4.469 1 94.69 258 GLY A CA 1
ATOM 2077 C C . GLY A 1 258 ? -30 -13.812 4.352 1 94.69 258 GLY A C 1
ATOM 2078 O O . GLY A 1 258 ? -30.656 -12.828 4.012 1 94.69 258 GLY A O 1
ATOM 2079 N N . MET A 1 259 ? -28.734 -13.703 4.562 1 96.75 259 MET A N 1
ATOM 2080 C CA . MET A 1 259 ? -28.062 -12.406 4.559 1 96.75 259 MET A CA 1
ATOM 2081 C C . MET A 1 259 ? -27.859 -11.898 3.137 1 96.75 259 MET A C 1
ATOM 2083 O O . MET A 1 259 ? -28.094 -10.727 2.852 1 96.75 259 MET A O 1
ATOM 2087 N N . LEU A 1 260 ? -27.391 -12.758 2.254 1 97.31 260 LEU A N 1
ATOM 2088 C CA . LEU A 1 260 ? -27.172 -12.422 0.85 1 97.31 260 LEU A CA 1
ATOM 2089 C C . LEU A 1 260 ? -28.078 -13.258 -0.051 1 97.31 260 LEU A C 1
ATOM 2091 O O . LEU A 1 260 ? -27.812 -14.438 -0.279 1 97.31 260 LEU A O 1
ATOM 2095 N N . VAL A 1 261 ? -29.125 -12.602 -0.506 1 96.44 261 VAL A N 1
ATOM 2096 C CA . VAL A 1 261 ? -30.094 -13.266 -1.365 1 96.44 261 VAL A CA 1
ATOM 2097 C C . VAL A 1 261 ? -30.25 -12.492 -2.676 1 96.44 261 VAL A C 1
ATOM 2099 O O . VAL A 1 261 ? -30.812 -11.398 -2.699 1 96.44 261 VAL A O 1
ATOM 2102 N N . HIS A 1 262 ? -29.766 -13.102 -3.729 1 95.94 262 HIS A N 1
ATOM 2103 C CA . HIS A 1 262 ? -29.906 -12.492 -5.047 1 95.94 262 HIS A CA 1
ATOM 2104 C C . HIS A 1 262 ? -31.375 -12.406 -5.461 1 95.94 262 HIS A C 1
ATOM 2106 O O . HIS A 1 262 ? -32.125 -13.352 -5.262 1 95.94 262 HIS A O 1
ATOM 2112 N N . PRO A 1 263 ? -31.703 -11.32 -6.066 1 94.12 263 PRO A N 1
ATOM 2113 C CA . PRO A 1 263 ? -33.125 -11.156 -6.41 1 94.12 263 PRO A CA 1
ATOM 2114 C C . PRO A 1 263 ? -33.594 -12.195 -7.426 1 94.12 263 PRO A C 1
ATOM 2116 O O . PRO A 1 263 ? -34.781 -12.578 -7.41 1 94.12 263 PRO A O 1
ATOM 2119 N N . THR A 1 264 ? -32.75 -12.664 -8.25 1 93.5 264 THR A N 1
ATOM 2120 C CA . THR A 1 264 ? -33.125 -13.578 -9.32 1 93.5 264 THR A CA 1
ATOM 2121 C C . THR A 1 264 ? -32.656 -15 -9.008 1 93.5 264 THR A C 1
ATOM 2123 O O . THR A 1 264 ? -33.438 -15.953 -9.188 1 93.5 264 THR A O 1
ATOM 2126 N N . PHE A 1 265 ? -31.469 -15.148 -8.438 1 94.25 265 PHE A N 1
ATOM 2127 C CA . PHE A 1 265 ? -30.828 -16.453 -8.367 1 94.25 265 PHE A CA 1
ATOM 2128 C C . PHE A 1 265 ? -30.969 -17.047 -6.969 1 94.25 265 PHE A C 1
ATOM 2130 O O . PHE A 1 265 ? -30.547 -18.188 -6.727 1 94.25 265 PHE A O 1
ATOM 2137 N N . GLY A 1 266 ? -31.5 -16.25 -6.055 1 94.44 266 GLY A N 1
ATOM 2138 C CA . GLY A 1 266 ? -31.75 -16.781 -4.727 1 94.44 266 GLY A CA 1
ATOM 2139 C C . GLY A 1 266 ? -30.578 -16.625 -3.781 1 94.44 266 GLY A C 1
ATOM 2140 O O . GLY A 1 266 ? -29.719 -15.766 -3.988 1 94.44 266 GLY A O 1
ATOM 2141 N N . PRO A 1 267 ? -30.531 -17.516 -2.703 1 95.62 267 PRO A N 1
ATOM 2142 C CA . PRO A 1 267 ? -29.516 -17.344 -1.666 1 95.62 267 PRO A CA 1
ATOM 2143 C C . PRO A 1 267 ? -28.109 -17.672 -2.162 1 95.62 267 PRO A C 1
ATOM 2145 O O . PRO A 1 267 ? -27.922 -18.656 -2.885 1 95.62 267 PRO A O 1
ATOM 2148 N N . VAL A 1 268 ? -27.156 -16.781 -1.725 1 95.75 268 VAL A N 1
ATOM 2149 C CA . VAL A 1 268 ? -25.766 -17 -2.094 1 95.75 268 VAL A CA 1
ATOM 2150 C C . VAL A 1 268 ? -25.188 -18.141 -1.267 1 95.75 268 VAL A C 1
ATOM 2152 O O . VAL A 1 268 ? -24.422 -18.969 -1.781 1 95.75 268 VAL A O 1
ATOM 2155 N N . PHE A 1 269 ? -25.578 -18.203 0.025 1 95.31 269 PHE A N 1
ATOM 2156 C CA . PHE A 1 269 ? -25.062 -19.219 0.934 1 95.31 269 PHE A CA 1
ATOM 2157 C C . PHE A 1 269 ? -26.203 -19.984 1.593 1 95.31 269 PHE A C 1
ATOM 2159 O O . PHE A 1 269 ? -27.266 -19.406 1.853 1 95.31 269 PHE A O 1
ATOM 2166 N N . ARG A 1 270 ? -26 -21.297 1.728 1 94.69 270 ARG A N 1
ATOM 2167 C CA . ARG A 1 270 ? -26.844 -22.172 2.531 1 94.69 270 ARG A CA 1
ATOM 2168 C C . ARG A 1 270 ? -26.016 -23.016 3.484 1 94.69 270 ARG A C 1
ATOM 2170 O O . ARG A 1 270 ? -25.078 -23.703 3.061 1 94.69 270 ARG A O 1
ATOM 2177 N N . ASP A 1 271 ? -26.312 -22.969 4.77 1 95.12 271 ASP A N 1
ATOM 2178 C CA . ASP A 1 271 ? -25.516 -23.672 5.777 1 95.12 271 ASP A CA 1
ATOM 2179 C C . ASP A 1 271 ? -24.031 -23.312 5.664 1 95.12 271 ASP A C 1
ATOM 2181 O O . ASP A 1 271 ? -23.172 -24.203 5.668 1 95.12 271 ASP A O 1
ATOM 2185 N N . ARG A 1 272 ? -23.844 -22.016 5.371 1 92.44 272 ARG A N 1
ATOM 2186 C CA . ARG A 1 272 ? -22.531 -21.375 5.32 1 92.44 272 ARG A CA 1
ATOM 2187 C C . ARG A 1 272 ? -21.719 -21.891 4.148 1 92.44 272 ARG A C 1
ATOM 2189 O O . ARG A 1 272 ? -20.484 -21.781 4.148 1 92.44 272 ARG A O 1
ATOM 2196 N N . GLN A 1 273 ? -22.391 -22.562 3.213 1 93.44 273 GLN A N 1
ATOM 2197 C CA . GLN A 1 273 ? -21.75 -23.031 1.987 1 93.44 273 GLN A CA 1
ATOM 2198 C C . GLN A 1 273 ? -22.281 -22.297 0.766 1 93.44 273 GLN A C 1
ATOM 2200 O O . GLN A 1 273 ? -23.484 -22.016 0.687 1 93.44 273 GLN A O 1
ATOM 2205 N N . LEU A 1 274 ? -21.375 -21.969 -0.13 1 91.25 274 LEU A N 1
ATOM 2206 C CA . LEU A 1 274 ? -21.781 -21.312 -1.366 1 91.25 274 LEU A CA 1
ATOM 2207 C C . LEU A 1 274 ? -22.734 -22.203 -2.156 1 91.25 274 LEU A C 1
ATOM 2209 O O . LEU A 1 274 ? -22.469 -23.406 -2.336 1 91.25 274 LEU A O 1
ATOM 2213 N N . VAL A 1 275 ? -23.828 -21.594 -2.561 1 89.38 275 VAL A N 1
ATOM 2214 C CA . VAL A 1 275 ? -24.797 -22.344 -3.348 1 89.38 275 VAL A CA 1
ATOM 2215 C C . VAL A 1 275 ? -24.312 -22.469 -4.789 1 89.38 275 VAL A C 1
ATOM 2217 O O . VAL A 1 275 ? -23.844 -21.484 -5.379 1 89.38 275 VAL A O 1
ATOM 2220 N N . GLU A 1 276 ? -24.016 -23.578 -5.316 1 74.12 276 GLU A N 1
ATOM 2221 C CA . GLU A 1 276 ? -23.625 -23.812 -6.703 1 74.12 276 GLU A CA 1
ATOM 2222 C C . GLU A 1 276 ? -24.75 -23.453 -7.664 1 74.12 276 GLU A C 1
ATOM 2224 O O . GLU A 1 276 ? -25.922 -23.641 -7.352 1 74.12 276 GLU A O 1
ATOM 2229 N N . ALA A 1 277 ? -24.562 -22.359 -8.469 1 56.88 277 ALA A N 1
ATOM 2230 C CA . ALA A 1 277 ? -25.594 -22.078 -9.453 1 56.88 277 ALA A CA 1
ATOM 2231 C C . ALA A 1 277 ? -26.047 -23.344 -10.156 1 56.88 277 ALA A C 1
ATOM 2233 O O . ALA A 1 277 ? -25.219 -24.172 -10.562 1 56.88 277 ALA A O 1
ATOM 2234 N N . SER A 1 278 ? -27.25 -23.844 -9.828 1 43.78 278 SER A N 1
ATOM 2235 C CA . SER A 1 278 ? -27.844 -24.859 -10.695 1 43.78 278 SER A CA 1
ATOM 2236 C C . SER A 1 278 ? -27.922 -24.359 -12.141 1 43.78 278 SER A C 1
ATOM 2238 O O . SER A 1 278 ? -28.094 -23.172 -12.391 1 43.78 278 SER A O 1
ATOM 2240 N N . MET B 1 1 ? -72.125 126.25 72.688 1 28.52 1 MET B N 1
ATOM 2241 C CA . MET B 1 1 ? -72.812 125.312 71.75 1 28.52 1 MET B CA 1
ATOM 2242 C C . MET B 1 1 ? -71.75 124.75 70.812 1 28.52 1 MET B C 1
ATOM 2244 O O . MET B 1 1 ? -71.688 125.188 69.688 1 28.52 1 MET B O 1
ATOM 2248 N N . LEU B 1 2 ? -70.625 124.438 71.25 1 34.03 2 LEU B N 1
ATOM 2249 C CA . LEU B 1 2 ? -69.375 124.125 70.625 1 34.03 2 LEU B CA 1
ATOM 2250 C C . LEU B 1 2 ? -69.438 122.812 69.875 1 34.03 2 LEU B C 1
ATOM 2252 O O . LEU B 1 2 ? -70 121.812 70.375 1 34.03 2 LEU B O 1
ATOM 2256 N N . PRO B 1 3 ? -69.25 122.75 68.438 1 35.12 3 PRO B N 1
ATOM 2257 C CA . PRO B 1 3 ? -69.625 121.688 67.5 1 35.12 3 PRO B CA 1
ATOM 2258 C C . PRO B 1 3 ? -68.812 120.375 67.688 1 35.12 3 PRO B C 1
ATOM 2260 O O . PRO B 1 3 ? -67.688 120.438 68.188 1 35.12 3 PRO B O 1
ATOM 2263 N N . VAL B 1 4 ? -69.438 119.188 67.812 1 37.09 4 VAL B N 1
ATOM 2264 C CA . VAL B 1 4 ? -69.062 117.875 68.312 1 37.09 4 VAL B CA 1
ATOM 2265 C C . VAL B 1 4 ? -68.188 117.188 67.25 1 37.09 4 VAL B C 1
ATOM 2267 O O . VAL B 1 4 ? -68.562 117.125 66.062 1 37.09 4 VAL B O 1
ATOM 2270 N N . ILE B 1 5 ? -66.938 117 67.438 1 34.06 5 ILE B N 1
ATOM 2271 C CA . ILE B 1 5 ? -65.75 116.625 66.688 1 34.06 5 ILE B CA 1
ATOM 2272 C C . ILE B 1 5 ? -65.875 115.188 66.25 1 34.06 5 ILE B C 1
ATOM 2274 O O . ILE B 1 5 ? -66 114.25 67 1 34.06 5 ILE B O 1
ATOM 2278 N N . GLU B 1 6 ? -66.375 114.812 65.062 1 31.28 6 GLU B N 1
ATOM 2279 C CA . GLU B 1 6 ? -66.812 113.625 64.375 1 31.28 6 GLU B CA 1
ATOM 2280 C C . GLU B 1 6 ? -65.625 112.625 64.188 1 31.28 6 GLU B C 1
ATOM 2282 O O . GLU B 1 6 ? -64.625 113 63.562 1 31.28 6 GLU B O 1
ATOM 2287 N N . LYS B 1 7 ? -65.438 111.625 65.062 1 34.75 7 LYS B N 1
ATOM 2288 C CA . LYS B 1 7 ? -64.25 110.75 65.188 1 34.75 7 LYS B CA 1
ATOM 2289 C C . LYS B 1 7 ? -64.188 109.75 64 1 34.75 7 LYS B C 1
ATOM 2291 O O . LYS B 1 7 ? -65.125 109.062 63.719 1 34.75 7 LYS B O 1
ATOM 2296 N N . ALA B 1 8 ? -63.25 109.938 63 1 34.09 8 ALA B N 1
ATOM 2297 C CA . ALA B 1 8 ? -63.031 109.312 61.688 1 34.09 8 ALA B CA 1
ATOM 2298 C C . ALA B 1 8 ? -62.625 107.875 61.844 1 34.09 8 ALA B C 1
ATOM 2300 O O . ALA B 1 8 ? -61.656 107.562 62.562 1 34.09 8 ALA B O 1
ATOM 2301 N N . THR B 1 9 ? -63.5 106.875 61.844 1 30.84 9 THR B N 1
ATOM 2302 C CA . THR B 1 9 ? -63.344 105.438 62.094 1 30.84 9 THR B CA 1
ATOM 2303 C C . THR B 1 9 ? -62.406 104.812 61.062 1 30.84 9 THR B C 1
ATOM 2305 O O . THR B 1 9 ? -62.594 105.062 59.844 1 30.84 9 THR B O 1
ATOM 2308 N N . TYR B 1 10 ? -61.156 104.375 61.344 1 30.36 10 TYR B N 1
ATOM 2309 C CA . TYR B 1 10 ? -59.969 103.875 60.656 1 30.36 10 TYR B CA 1
ATOM 2310 C C . TYR B 1 10 ? -60.219 102.562 60 1 30.36 10 TYR B C 1
ATOM 2312 O O . TYR B 1 10 ? -60.688 101.625 60.688 1 30.36 10 TYR B O 1
ATOM 2320 N N . ASN B 1 11 ? -60.688 102.438 58.781 1 28.14 11 ASN B N 1
ATOM 2321 C CA . ASN B 1 11 ? -61.031 101.25 58 1 28.14 11 ASN B CA 1
ATOM 2322 C C . ASN B 1 11 ? -59.812 100.312 57.844 1 28.14 11 ASN B C 1
ATOM 2324 O O . ASN B 1 11 ? -58.75 100.75 57.375 1 28.14 11 ASN B O 1
ATOM 2328 N N . ARG B 1 12 ? -59.656 99.188 58.562 1 31.34 12 ARG B N 1
ATOM 2329 C CA . ARG B 1 12 ? -58.562 98.25 58.656 1 31.34 12 ARG B CA 1
ATOM 2330 C C . ARG B 1 12 ? -58.344 97.5 57.344 1 31.34 12 ARG B C 1
ATOM 2332 O O . ARG B 1 12 ? -59.281 96.938 56.781 1 31.34 12 ARG B O 1
ATOM 2339 N N . VAL B 1 13 ? -57.5 98 56.469 1 34.53 13 VAL B N 1
ATOM 2340 C CA . VAL B 1 13 ? -57.125 97.438 55.156 1 34.53 13 VAL B CA 1
ATOM 2341 C C . VAL B 1 13 ? -56.656 96 55.281 1 34.53 13 VAL B C 1
ATOM 2343 O O . VAL B 1 13 ? -55.875 95.688 56.188 1 34.53 13 VAL B O 1
ATOM 2346 N N . SER B 1 14 ? -57.344 95 54.844 1 33.41 14 SER B N 1
ATOM 2347 C CA . SER B 1 14 ? -57.188 93.562 54.906 1 33.41 14 SER B CA 1
ATOM 2348 C C . SER B 1 14 ? -55.875 93.125 54.281 1 33.41 14 SER B C 1
ATOM 2350 O O . SER B 1 14 ? -55.5 93.625 53.219 1 33.41 14 SER B O 1
ATOM 2352 N N . PRO B 1 15 ? -54.844 92.625 54.969 1 32.75 15 PRO B N 1
ATOM 2353 C CA . PRO B 1 15 ? -53.5 92.25 54.531 1 32.75 15 PRO B CA 1
ATOM 2354 C C . PRO B 1 15 ? -53.5 91.188 53.406 1 32.75 15 PRO B C 1
ATOM 2356 O O . PRO B 1 15 ? -54.375 90.375 53.344 1 32.75 15 PRO B O 1
ATOM 2359 N N . SER B 1 16 ? -53.094 91.562 52.156 1 31.59 16 SER B N 1
ATOM 2360 C CA . SER B 1 16 ? -52.969 90.812 50.938 1 31.59 16 SER B CA 1
ATOM 2361 C C . SER B 1 16 ? -52.031 89.625 51.094 1 31.59 16 SER B C 1
ATOM 2363 O O . SER B 1 16 ? -50.906 89.75 51.594 1 31.59 16 SER B O 1
ATOM 2365 N N . ASP B 1 17 ? -52.438 88.375 51.375 1 30.53 17 ASP B N 1
ATOM 2366 C CA . ASP B 1 17 ? -51.781 87.062 51.625 1 30.53 17 ASP B CA 1
ATOM 2367 C C . ASP B 1 17 ? -50.938 86.625 50.406 1 30.53 17 ASP B C 1
ATOM 2369 O O . ASP B 1 17 ? -51.469 86.312 49.344 1 30.53 17 ASP B O 1
ATOM 2373 N N . GLU B 1 18 ? -49.906 87.375 49.906 1 31.56 18 GLU B N 1
ATOM 2374 C CA . GLU B 1 18 ? -49.031 87 48.781 1 31.56 18 GLU B CA 1
ATOM 2375 C C . GLU B 1 18 ? -48.375 85.625 49.031 1 31.56 18 GLU B C 1
ATOM 2377 O O . GLU B 1 18 ? -47.656 85.438 50.031 1 31.56 18 GLU B O 1
ATOM 2382 N N . SER B 1 19 ? -48.938 84.5 48.656 1 32.03 19 SER B N 1
ATOM 2383 C CA . SER B 1 19 ? -48.531 83.062 48.719 1 32.03 19 SER B CA 1
ATOM 2384 C C . SER B 1 19 ? -47.219 82.875 47.969 1 32.03 19 SER B C 1
ATOM 2386 O O . SER B 1 19 ? -47.062 83.312 46.844 1 32.03 19 SER B O 1
ATOM 2388 N N . SER B 1 20 ? -46.094 82.75 48.656 1 32.19 20 SER B N 1
ATOM 2389 C CA . SER B 1 20 ? -44.656 82.5 48.344 1 32.19 20 SER B CA 1
ATOM 2390 C C . SER B 1 20 ? -44.469 81.125 47.719 1 32.19 20 SER B C 1
ATOM 2392 O O . SER B 1 20 ? -43.406 80.5 47.906 1 32.19 20 SER B O 1
ATOM 2394 N N . ASP B 1 21 ? -45.25 80.625 46.875 1 34.31 21 ASP B N 1
ATOM 2395 C CA . ASP B 1 21 ? -45.125 79.25 46.5 1 34.31 21 ASP B CA 1
ATOM 2396 C C . ASP B 1 21 ? -43.906 79 45.656 1 34.31 21 ASP B C 1
ATOM 2398 O O . ASP B 1 21 ? -43.75 77.938 45.062 1 34.31 21 ASP B O 1
ATOM 2402 N N . GLY B 1 22 ? -43.094 79.938 45.344 1 32.06 22 GLY B N 1
ATOM 2403 C CA . GLY B 1 22 ? -42.312 79.688 44.156 1 32.06 22 GLY B CA 1
ATOM 2404 C C . GLY B 1 22 ? -41.156 78.688 44.375 1 32.06 22 GLY B C 1
ATOM 2405 O O . GLY B 1 22 ? -40.406 78.375 43.469 1 32.06 22 GLY B O 1
ATOM 2406 N N . SER B 1 23 ? -40.688 78.5 45.594 1 37.88 23 SER B N 1
ATOM 2407 C CA . SER B 1 23 ? -39.25 78.188 45.594 1 37.88 23 SER B CA 1
ATOM 2408 C C . SER B 1 23 ? -39 76.688 45.25 1 37.88 23 SER B C 1
ATOM 2410 O O . SER B 1 23 ? -37.875 76.25 45.156 1 37.88 23 SER B O 1
ATOM 2412 N N . TYR B 1 24 ? -40 75.812 45.406 1 38.31 24 TYR B N 1
ATOM 2413 C CA . TYR B 1 24 ? -39.5 74.438 45.594 1 38.31 24 TYR B CA 1
ATOM 2414 C C . TYR B 1 24 ? -39.062 73.875 44.25 1 38.31 24 TYR B C 1
ATOM 2416 O O . TYR B 1 24 ? -38.656 72.688 44.219 1 38.31 24 TYR B O 1
ATOM 2424 N N . SER B 1 25 ? -39.312 74.5 43.188 1 40.53 25 SER B N 1
ATOM 2425 C CA . SER B 1 25 ? -39.25 73.625 42 1 40.53 25 SER B CA 1
ATOM 2426 C C . SER B 1 25 ? -37.812 73.375 41.594 1 40.53 25 SER B C 1
ATOM 2428 O O . SER B 1 25 ? -37.562 72.625 40.625 1 40.53 25 SER B O 1
ATOM 2430 N N . GLU B 1 26 ? -36.875 74.125 42.156 1 43.47 26 GLU B N 1
ATOM 2431 C CA . GLU B 1 26 ? -35.594 74 41.438 1 43.47 26 GLU B CA 1
ATOM 2432 C C . GLU B 1 26 ? -34.844 72.75 41.812 1 43.47 26 GLU B C 1
ATOM 2434 O O . GLU B 1 26 ? -33.938 72.312 41.125 1 43.47 26 GLU B O 1
ATOM 2439 N N . GLU B 1 27 ? -35.156 72.188 43.031 1 46.97 27 GLU B N 1
ATOM 2440 C CA . GLU B 1 27 ? -34.281 71.125 43.469 1 46.97 27 GLU B CA 1
ATOM 2441 C C . GLU B 1 27 ? -34.594 69.812 42.719 1 46.97 27 GLU B C 1
ATOM 2443 O O . GLU B 1 27 ? -33.75 68.938 42.656 1 46.97 27 GLU B O 1
ATOM 2448 N N . THR B 1 28 ? -35.875 69.75 42.281 1 49.5 28 THR B N 1
ATOM 2449 C CA . THR B 1 28 ? -36.219 68.438 41.688 1 49.5 28 THR B CA 1
ATOM 2450 C C . THR B 1 28 ? -35.562 68.25 40.312 1 49.5 28 THR B C 1
ATOM 2452 O O . THR B 1 28 ? -35.438 67.125 39.812 1 49.5 28 THR B O 1
ATOM 2455 N N . THR B 1 29 ? -35.281 69.375 39.719 1 49.66 29 THR B N 1
ATOM 2456 C CA . THR B 1 29 ? -34.781 69.25 38.344 1 49.66 29 THR B CA 1
ATOM 2457 C C . THR B 1 29 ? -33.312 68.812 38.344 1 49.66 29 THR B C 1
ATOM 2459 O O . THR B 1 29 ? -32.875 68.125 37.438 1 49.66 29 THR B O 1
ATOM 2462 N N . LEU B 1 30 ? -32.562 69.125 39.469 1 49.66 30 LEU B N 1
ATOM 2463 C CA . LEU B 1 30 ? -31.156 68.75 39.469 1 49.66 30 LEU B CA 1
ATOM 2464 C C . LEU B 1 30 ? -30.969 67.25 39.781 1 49.66 30 LEU B C 1
ATOM 2466 O O . LEU B 1 30 ? -30.047 66.625 39.25 1 49.66 30 LEU B O 1
ATOM 2470 N N . MET B 1 31 ? -31.906 66.75 40.594 1 46.91 31 MET B N 1
ATOM 2471 C CA . MET B 1 31 ? -31.719 65.312 40.938 1 46.91 31 MET B CA 1
ATOM 2472 C C . MET B 1 31 ? -32.062 64.438 39.75 1 46.91 31 MET B C 1
ATOM 2474 O O . MET B 1 31 ? -31.625 63.281 39.656 1 46.91 31 MET B O 1
ATOM 2478 N N . GLN B 1 32 ? -33.031 64.938 38.969 1 48.22 32 GLN B N 1
ATOM 2479 C CA . GLN B 1 32 ? -33.438 64.062 37.844 1 48.22 32 GLN B CA 1
ATOM 2480 C C . GLN B 1 32 ? -32.344 64 36.781 1 48.22 32 GLN B C 1
ATOM 2482 O O . GLN B 1 32 ? -32.25 63.062 36 1 48.22 32 GLN B O 1
ATOM 2487 N N . GLU B 1 33 ? -31.547 65.125 36.75 1 50.06 33 GLU B N 1
ATOM 2488 C CA . GLU B 1 33 ? -30.516 65.062 35.719 1 50.06 33 GLU B CA 1
ATOM 2489 C C . GLU B 1 33 ? -29.359 64.188 36.125 1 50.06 33 GLU B C 1
ATOM 2491 O O . GLU B 1 33 ? -28.578 63.75 35.281 1 50.06 33 GLU B O 1
ATOM 2496 N N . GLY B 1 34 ? -29.281 63.938 37.438 1 47.66 34 GLY B N 1
ATOM 2497 C CA . GLY B 1 34 ? -28.172 63.094 37.875 1 47.66 34 GLY B CA 1
ATOM 2498 C C . GLY B 1 34 ? -28.375 61.625 37.531 1 47.66 34 GLY B C 1
ATOM 2499 O O . GLY B 1 34 ? -27.406 60.875 37.438 1 47.66 34 GLY B O 1
ATOM 2500 N N . LEU B 1 35 ? -29.641 61.188 37.75 1 51.78 35 LEU B N 1
ATOM 2501 C CA . LEU B 1 35 ? -29.891 59.781 37.5 1 51.78 35 LEU B CA 1
ATOM 2502 C C . LEU B 1 35 ? -29.891 59.469 36 1 51.78 35 LEU B C 1
ATOM 2504 O O . LEU B 1 35 ? -29.547 58.375 35.562 1 51.78 35 LEU B O 1
ATOM 2508 N N . VAL B 1 36 ? -30.359 60.438 35.281 1 50.19 36 VAL B N 1
ATOM 2509 C CA . VAL B 1 36 ? -30.453 60.188 33.844 1 50.19 36 VAL B CA 1
ATOM 2510 C C . VAL B 1 36 ? -29.062 60.219 33.219 1 50.19 36 VAL B C 1
ATOM 2512 O O . VAL B 1 36 ? -28.766 59.438 32.281 1 50.19 36 VAL B O 1
ATOM 2515 N N . LYS B 1 37 ? -28.141 61 33.75 1 53.56 37 LYS B N 1
ATOM 2516 C CA . LYS B 1 37 ? -26.812 61.062 33.156 1 53.56 37 LYS B CA 1
ATOM 2517 C C . LYS B 1 37 ? -25.969 59.875 33.562 1 53.56 37 LYS B C 1
ATOM 2519 O O . LYS B 1 37 ? -25.078 59.438 32.844 1 53.56 37 LYS B O 1
ATOM 2524 N N . ARG B 1 38 ? -26.312 59.219 34.688 1 54.16 38 ARG B N 1
ATOM 2525 C CA . ARG B 1 38 ? -25.547 58.062 35.094 1 54.16 38 ARG B CA 1
ATOM 2526 C C . ARG B 1 38 ? -26.016 56.812 34.344 1 54.16 38 ARG B C 1
ATOM 2528 O O . ARG B 1 38 ? -25.203 55.938 34.062 1 54.16 38 ARG B O 1
ATOM 2535 N N . ARG B 1 39 ? -27.281 56.719 34.094 1 56.81 39 ARG B N 1
ATOM 2536 C CA . ARG B 1 39 ? -27.797 55.594 33.344 1 56.81 39 ARG B CA 1
ATOM 2537 C C . ARG B 1 39 ? -27.297 55.625 31.891 1 56.81 39 ARG B C 1
ATOM 2539 O O . ARG B 1 39 ? -27.062 54.594 31.281 1 56.81 39 ARG B O 1
ATOM 2546 N N . SER B 1 40 ? -27.141 56.844 31.438 1 58.12 40 SER B N 1
ATOM 2547 C CA . SER B 1 40 ? -26.703 57 30.047 1 58.12 40 SER B CA 1
ATOM 2548 C C . SER B 1 40 ? -25.219 56.656 29.906 1 58.12 40 SER B C 1
ATOM 2550 O O . SER B 1 40 ? -24.812 56.094 28.891 1 58.12 40 SER B O 1
ATOM 2552 N N . ARG B 1 41 ? -24.5 56.938 30.984 1 63.06 41 ARG B N 1
ATOM 2553 C CA . ARG B 1 41 ? -23.062 56.656 30.891 1 63.06 41 ARG B CA 1
ATOM 2554 C C . ARG B 1 41 ? -22.766 55.188 31.109 1 63.06 41 ARG B C 1
ATOM 2556 O O . ARG B 1 41 ? -21.859 54.625 30.484 1 63.06 41 ARG B O 1
ATOM 2563 N N . SER B 1 42 ? -23.641 54.625 32.062 1 65.38 42 SER B N 1
ATOM 2564 C CA . SER B 1 42 ? -23.422 53.219 32.344 1 65.38 42 SER B CA 1
ATOM 2565 C C . SER B 1 42 ? -23.891 52.344 31.172 1 65.38 42 SER B C 1
ATOM 2567 O O . SER B 1 42 ? -23.234 51.375 30.797 1 65.38 42 SER B O 1
ATOM 2569 N N . CYS B 1 43 ? -25.078 52.688 30.625 1 68.88 43 CYS B N 1
ATOM 2570 C CA . CYS B 1 43 ? -25.578 52 29.453 1 68.88 43 CYS B CA 1
ATOM 2571 C C . CYS B 1 43 ? -24.625 52.156 28.266 1 68.88 43 CYS B C 1
ATOM 2573 O O . CYS B 1 43 ? -24.453 51.25 27.469 1 68.88 43 CYS B O 1
ATOM 2575 N N . SER B 1 44 ? -23.953 53.281 28.422 1 78.12 44 SER B N 1
ATOM 2576 C CA . SER B 1 44 ? -22.969 53.562 27.375 1 78.12 44 SER B CA 1
ATOM 2577 C C . SER B 1 44 ? -21.703 52.75 27.562 1 78.12 44 SER B C 1
ATOM 2579 O O . SER B 1 44 ? -21.141 52.25 26.609 1 78.12 44 SER B O 1
ATOM 2581 N N . LEU B 1 45 ? -21.453 52.531 28.859 1 81.31 45 LEU B N 1
ATOM 2582 C CA . LEU B 1 45 ? -20.266 51.719 29.141 1 81.31 45 LEU B CA 1
ATOM 2583 C C . LEU B 1 45 ? -20.531 50.25 28.859 1 81.31 45 LEU B C 1
ATOM 2585 O O . LEU B 1 45 ? -19.672 49.531 28.328 1 81.31 45 LEU B O 1
ATOM 2589 N N . LEU B 1 46 ? -21.781 49.844 29.25 1 85.75 46 LEU B N 1
ATOM 2590 C CA . LEU B 1 46 ? -22.156 48.469 28.984 1 85.75 46 LEU B CA 1
ATOM 2591 C C . LEU B 1 46 ? -22.25 48.219 27.484 1 85.75 46 LEU B C 1
ATOM 2593 O O . LEU B 1 46 ? -21.812 47.188 27 1 85.75 46 LEU B O 1
ATOM 2597 N N . PHE B 1 47 ? -22.828 49.062 26.766 1 85.5 47 PHE B N 1
ATOM 2598 C CA . PHE B 1 47 ? -22.938 48.938 25.328 1 85.5 47 PHE B CA 1
ATOM 2599 C C . PHE B 1 47 ? -21.547 48.969 24.688 1 85.5 47 PHE B C 1
ATOM 2601 O O . PHE B 1 47 ? -21.281 48.156 23.781 1 85.5 47 PHE B O 1
ATOM 2608 N N . LYS B 1 48 ? -20.609 49.812 25.156 1 84.88 48 LYS B N 1
ATOM 2609 C CA . LYS B 1 48 ? -19.234 49.844 24.641 1 84.88 48 LYS B CA 1
ATOM 2610 C C . LYS B 1 48 ? -18.5 48.562 24.969 1 84.88 48 LYS B C 1
ATOM 2612 O O . LYS B 1 48 ? -17.734 48.062 24.141 1 84.88 48 LYS B O 1
ATOM 2617 N N . ALA B 1 49 ? -18.766 48.062 26.172 1 84.81 49 ALA B N 1
ATOM 2618 C CA . ALA B 1 49 ? -18.156 46.812 26.578 1 84.81 49 ALA B CA 1
ATOM 2619 C C . ALA B 1 49 ? -18.672 45.656 25.734 1 84.81 49 ALA B C 1
ATOM 2621 O O . ALA B 1 49 ? -17.906 44.781 25.312 1 84.81 49 ALA B O 1
ATOM 2622 N N . LEU B 1 50 ? -19.953 45.688 25.453 1 87.88 50 LEU B N 1
ATOM 2623 C CA . LEU B 1 50 ? -20.547 44.656 24.641 1 87.88 50 LEU B CA 1
ATOM 2624 C C . LEU B 1 50 ? -20.047 44.719 23.203 1 87.88 50 LEU B C 1
ATOM 2626 O O . LEU B 1 50 ? -19.797 43.719 22.578 1 87.88 50 LEU B O 1
ATOM 2630 N N . CYS B 1 51 ? -19.938 45.969 22.688 1 85.69 51 CYS B N 1
ATOM 2631 C CA . CYS B 1 51 ? -19.375 46.156 21.359 1 85.69 51 CYS B CA 1
ATOM 2632 C C . CYS B 1 51 ? -17.922 45.656 21.297 1 85.69 51 CYS B C 1
ATOM 2634 O O . CYS B 1 51 ? -17.516 45 20.344 1 85.69 51 CYS B O 1
ATOM 2636 N N . GLY B 1 52 ? -17.141 46.031 22.406 1 85.94 52 GLY B N 1
ATOM 2637 C CA . GLY B 1 52 ? -15.773 45.531 22.5 1 85.94 52 GLY B CA 1
ATOM 2638 C C . GLY B 1 52 ? -15.672 44.031 22.531 1 85.94 52 GLY B C 1
ATOM 2639 O O . GLY B 1 52 ? -14.82 43.438 21.875 1 85.94 52 GLY B O 1
ATOM 2640 N N . LEU B 1 53 ? -16.562 43.438 23.25 1 87.75 53 LEU B N 1
ATOM 2641 C CA . LEU B 1 53 ? -16.578 41.969 23.344 1 87.75 53 LEU B CA 1
ATOM 2642 C C . LEU B 1 53 ? -16.953 41.344 22 1 87.75 53 LEU B C 1
ATOM 2644 O O . LEU B 1 53 ? -16.375 40.344 21.594 1 87.75 53 LEU B O 1
ATOM 2648 N N . ALA B 1 54 ? -17.922 42 21.328 1 89.62 54 ALA B N 1
ATOM 2649 C CA . ALA B 1 54 ? -18.312 41.5 20.016 1 89.62 54 ALA B CA 1
ATOM 2650 C C . ALA B 1 54 ? -17.156 41.594 19.016 1 89.62 54 ALA B C 1
ATOM 2652 O O . ALA B 1 54 ? -16.938 40.656 18.25 1 89.62 54 ALA B O 1
ATOM 2653 N N . VAL B 1 55 ? -16.375 42.656 19.094 1 87.31 55 VAL B N 1
ATOM 2654 C CA . VAL B 1 55 ? -15.219 42.844 18.219 1 87.31 55 VAL B CA 1
ATOM 2655 C C . VAL B 1 55 ? -14.156 41.781 18.562 1 87.31 55 VAL B C 1
ATOM 2657 O O . VAL B 1 55 ? -13.539 41.188 17.672 1 87.31 55 VAL B O 1
ATOM 2660 N N . LEU B 1 56 ? -14.016 41.562 19.859 1 88.88 56 LEU B N 1
ATOM 2661 C CA . LEU B 1 56 ? -13.039 40.562 20.297 1 88.88 56 LEU B CA 1
ATOM 2662 C C . LEU B 1 56 ? -13.445 39.156 19.859 1 88.88 56 LEU B C 1
ATOM 2664 O O . LEU B 1 56 ? -12.602 38.375 19.438 1 88.88 56 LEU B O 1
ATOM 2668 N N . ILE B 1 57 ? -14.719 38.906 19.938 1 87.81 57 ILE B N 1
ATOM 2669 C CA . ILE B 1 57 ? -15.227 37.594 19.5 1 87.81 57 ILE B CA 1
ATOM 2670 C C . ILE B 1 57 ? -15.062 37.469 17.984 1 87.81 57 ILE B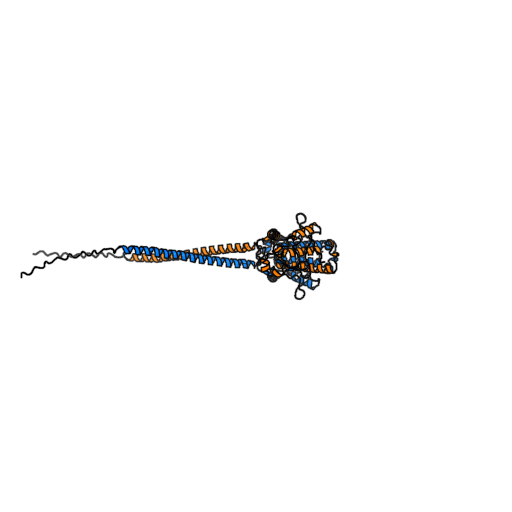 C 1
ATOM 2672 O O . ILE B 1 57 ? -14.617 36.438 17.5 1 87.81 57 ILE B O 1
ATOM 2676 N N . LEU B 1 58 ? -15.344 38.469 17.25 1 90.19 58 LEU B N 1
ATOM 2677 C CA . LEU B 1 58 ? -15.18 38.438 15.797 1 90.19 58 LEU B CA 1
ATOM 2678 C C . LEU B 1 58 ? -13.711 38.312 15.422 1 90.19 58 LEU B C 1
ATOM 2680 O O . LEU B 1 58 ? -13.367 37.562 14.5 1 90.19 58 LEU B O 1
ATOM 2684 N N . TYR B 1 59 ? -12.883 39.062 16.125 1 88.19 59 TYR B N 1
ATOM 2685 C CA . TYR B 1 59 ? -11.438 38.969 15.93 1 88.19 59 TYR B CA 1
ATOM 2686 C C . TYR B 1 59 ? -10.93 37.562 16.234 1 88.19 59 TYR B C 1
ATOM 2688 O O . TYR B 1 59 ? -10.148 37 15.461 1 88.19 59 TYR B O 1
ATOM 2696 N N . SER B 1 60 ? -11.305 36.969 17.297 1 89.06 60 SER B N 1
ATOM 2697 C CA . SER B 1 60 ? -10.898 35.625 17.688 1 89.06 60 SER B CA 1
ATOM 2698 C C . SER B 1 60 ? -11.406 34.594 16.688 1 89.06 60 SER B C 1
ATOM 2700 O O . SER B 1 60 ? -10.664 33.656 16.297 1 89.06 60 SER B O 1
ATOM 2702 N N . ALA B 1 61 ? -12.57 34.688 16.219 1 86.75 61 ALA B N 1
ATOM 2703 C CA . ALA B 1 61 ? -13.141 33.781 15.227 1 86.75 61 ALA B CA 1
ATOM 2704 C C . ALA B 1 61 ? -12.383 33.875 13.906 1 86.75 61 ALA B C 1
ATOM 2706 O O . ALA B 1 61 ? -12.109 32.875 13.266 1 86.75 61 ALA B O 1
ATOM 2707 N N . ALA B 1 62 ? -12.023 35.031 13.523 1 85.94 62 ALA B N 1
ATOM 2708 C CA . ALA B 1 62 ? -11.234 35.219 12.312 1 85.94 62 ALA B CA 1
ATOM 2709 C C . ALA B 1 62 ? -9.859 34.594 12.438 1 85.94 62 ALA B C 1
ATOM 2711 O O . ALA B 1 62 ? -9.391 33.906 11.516 1 85.94 62 ALA B O 1
ATOM 2712 N N . LEU B 1 63 ? -9.305 34.781 13.562 1 85.88 63 LEU B N 1
ATOM 2713 C CA . LEU B 1 63 ? -7.973 34.219 13.781 1 85.88 63 LEU B CA 1
ATOM 2714 C C . LEU B 1 63 ? -8.016 32.688 13.812 1 85.88 63 LEU B C 1
ATOM 2716 O O . LEU B 1 63 ? -7.125 32.031 13.273 1 85.88 63 LEU B O 1
ATOM 2720 N N . ILE B 1 64 ? -8.992 32.156 14.375 1 79.69 64 ILE B N 1
ATOM 2721 C CA . ILE B 1 64 ? -9.164 30.703 14.43 1 79.69 64 ILE B CA 1
ATOM 2722 C C . ILE B 1 64 ? -9.422 30.156 13.023 1 79.69 64 ILE B C 1
ATOM 2724 O O . ILE B 1 64 ? -8.844 29.141 12.625 1 79.69 64 ILE B O 1
ATOM 2728 N N . ARG B 1 65 ? -10.18 30.734 12.289 1 77.44 65 ARG B N 1
ATOM 2729 C CA . ARG B 1 65 ? -10.477 30.297 10.93 1 77.44 65 ARG B CA 1
ATOM 2730 C C . ARG B 1 65 ? -9.242 30.391 10.047 1 77.44 65 ARG B C 1
ATOM 2732 O O . ARG B 1 65 ? -8.984 29.5 9.234 1 77.44 65 ARG B O 1
ATOM 2739 N N . ILE B 1 66 ? -8.578 31.406 10.18 1 74.12 66 ILE B N 1
ATOM 2740 C CA . ILE B 1 66 ? -7.344 31.578 9.422 1 74.12 66 ILE B CA 1
ATOM 2741 C C . ILE B 1 66 ? -6.336 30.5 9.836 1 74.12 66 ILE B C 1
ATOM 2743 O O . ILE B 1 66 ? -5.723 29.859 8.984 1 74.12 66 ILE B O 1
ATOM 2747 N N . SER B 1 67 ? -6.223 30.312 11.125 1 70.25 67 SER B N 1
ATOM 2748 C CA . SER B 1 67 ? -5.312 29.297 11.625 1 70.25 67 SER B CA 1
ATOM 2749 C C . SER B 1 67 ? -5.738 27.906 11.164 1 70.25 67 SER B C 1
ATOM 2751 O O . SER B 1 67 ? -4.902 27.094 10.758 1 70.25 67 SER B O 1
ATOM 2753 N N . ALA B 1 68 ? -7 27.641 11.258 1 65.5 68 ALA B N 1
ATOM 2754 C CA . ALA B 1 68 ? -7.543 26.359 10.789 1 65.5 68 ALA B CA 1
ATOM 2755 C C . ALA B 1 68 ? -7.242 26.156 9.305 1 65.5 68 ALA B C 1
ATOM 2757 O O . ALA B 1 68 ? -6.855 25.062 8.891 1 65.5 68 ALA B O 1
ATOM 2758 N N . HIS B 1 69 ? -7.566 27.141 8.594 1 61.78 69 HIS B N 1
ATOM 2759 C CA . HIS B 1 69 ? -7.289 27.062 7.16 1 61.78 69 HIS B CA 1
ATOM 2760 C C . HIS B 1 69 ? -5.809 26.797 6.898 1 61.78 69 HIS B C 1
ATOM 2762 O O . HIS B 1 69 ? -5.461 26 6.031 1 61.78 69 HIS B O 1
ATOM 2768 N N . ILE B 1 70 ? -5.082 27.578 7.641 1 57.16 70 ILE B N 1
ATOM 2769 C CA . ILE B 1 70 ? -3.643 27.422 7.469 1 57.16 70 ILE B CA 1
ATOM 2770 C C . ILE B 1 70 ? -3.209 26.031 7.922 1 57.16 70 ILE B C 1
ATOM 2772 O O . ILE B 1 70 ? -2.461 25.344 7.219 1 57.16 70 ILE B O 1
ATOM 2776 N N . PHE B 1 71 ? -3.812 25.719 8.984 1 56.19 71 PHE B N 1
ATOM 2777 C CA . PHE B 1 71 ? -3.316 24.469 9.555 1 56.19 71 PHE B CA 1
ATOM 2778 C C . PHE B 1 71 ? -4.023 23.266 8.93 1 56.19 71 PHE B C 1
ATOM 2780 O O . PHE B 1 71 ? -3.451 22.188 8.844 1 56.19 71 PHE B O 1
ATOM 2787 N N . LYS B 1 72 ? -5.289 23.5 8.508 1 52.78 72 LYS B N 1
ATOM 2788 C CA . LYS B 1 72 ? -5.965 22.469 7.719 1 52.78 72 LYS B CA 1
ATOM 2789 C C . LYS B 1 72 ? -5.371 22.375 6.316 1 52.78 72 LYS B C 1
ATOM 2791 O O . LYS B 1 72 ? -5.223 21.281 5.773 1 52.78 72 LYS B O 1
ATOM 2796 N N . ALA B 1 73 ? -5.41 23.547 5.605 1 49.59 73 ALA B N 1
ATOM 2797 C CA . ALA B 1 73 ? -4.734 23.562 4.312 1 49.59 73 ALA B CA 1
ATOM 2798 C C . ALA B 1 73 ? -3.375 22.875 4.398 1 49.59 73 ALA B C 1
ATOM 2800 O O . ALA B 1 73 ? -2.939 22.219 3.447 1 49.59 73 ALA B O 1
ATOM 2801 N N . GLY B 1 74 ? -2.818 23.062 5.43 1 47.62 74 GLY B N 1
ATOM 2802 C CA . GLY B 1 74 ? -1.603 22.297 5.656 1 47.62 74 GLY B CA 1
ATOM 2803 C C . GLY B 1 74 ? -1.822 20.797 5.609 1 47.62 74 GLY B C 1
ATOM 2804 O O . GLY B 1 74 ? -0.879 20.031 5.398 1 47.62 74 GLY B O 1
ATOM 2805 N N . ARG B 1 75 ? -3.078 20.5 5.887 1 47.97 75 ARG B N 1
ATOM 2806 C CA . ARG B 1 75 ? -3.459 19.094 5.793 1 47.97 75 ARG B CA 1
ATOM 2807 C C . ARG B 1 75 ? -3.35 18.594 4.359 1 47.97 75 ARG B C 1
ATOM 2809 O O . ARG B 1 75 ? -2.988 17.438 4.125 1 47.97 75 ARG B O 1
ATOM 2816 N N . MET B 1 76 ? -3.924 19.344 3.434 1 45.66 76 MET B N 1
ATOM 2817 C CA . MET B 1 76 ? -3.785 18.953 2.035 1 45.66 76 MET B CA 1
ATOM 2818 C C . MET B 1 76 ? -2.316 18.906 1.628 1 45.66 76 MET B C 1
ATOM 2820 O O . MET B 1 76 ? -1.98 18.391 0.564 1 45.66 76 MET B O 1
ATOM 2824 N N . GLN B 1 77 ? -1.51 19.688 2.223 1 41.44 77 GLN B N 1
ATOM 2825 C CA . GLN B 1 77 ? -0.067 19.625 2.01 1 41.44 77 GLN B CA 1
ATOM 2826 C C . GLN B 1 77 ? 0.6 18.672 2.988 1 41.44 77 GLN B C 1
ATOM 2828 O O . GLN B 1 77 ? 0.917 19.047 4.117 1 41.44 77 GLN B O 1
ATOM 2833 N N . GLY B 1 78 ? 0.313 17.422 2.924 1 45.38 78 GLY B N 1
ATOM 2834 C CA . GLY B 1 78 ? 0.908 16.234 3.518 1 45.38 78 GLY B CA 1
ATOM 2835 C C . GLY B 1 78 ? 0.805 16.203 5.031 1 45.38 78 GLY B C 1
ATOM 2836 O O . GLY B 1 78 ? 1.393 17.047 5.715 1 45.38 78 GLY B O 1
ATOM 2837 N N . THR B 1 79 ? -0.349 15.984 5.621 1 48.59 79 THR B N 1
ATOM 2838 C CA . THR B 1 79 ? -0.782 15.883 7.012 1 48.59 79 THR B CA 1
ATOM 2839 C C . THR B 1 79 ? 0.025 14.828 7.758 1 48.59 79 THR B C 1
ATOM 2841 O O . THR B 1 79 ? -0.405 14.336 8.805 1 48.59 79 THR B O 1
ATOM 2844 N N . ARG B 1 80 ? 1.174 14.562 7.168 1 62.56 80 ARG B N 1
ATOM 2845 C CA . ARG B 1 80 ? 1.946 13.57 7.906 1 62.56 80 ARG B CA 1
ATOM 2846 C C . ARG B 1 80 ? 2.527 14.172 9.18 1 62.56 80 ARG B C 1
ATOM 2848 O O . ARG B 1 80 ? 2.918 15.336 9.203 1 62.56 80 ARG B O 1
ATOM 2855 N N . ALA B 1 81 ? 2.266 13.555 10.289 1 64.62 81 ALA B N 1
ATOM 2856 C CA . ALA B 1 81 ? 2.863 13.938 11.562 1 64.62 81 ALA B CA 1
ATOM 2857 C C . ALA B 1 81 ? 4.383 13.82 11.516 1 64.62 81 ALA B C 1
ATOM 2859 O O . ALA B 1 81 ? 5.094 14.617 12.133 1 64.62 81 ALA B O 1
ATOM 2860 N N . MET B 1 82 ? 4.773 12.93 10.727 1 68 82 MET B N 1
ATOM 2861 C CA . MET B 1 82 ? 6.211 12.695 10.625 1 68 82 MET B CA 1
ATOM 2862 C C . MET B 1 82 ? 6.816 13.539 9.5 1 68 82 MET B C 1
ATOM 2864 O O . MET B 1 82 ? 6.246 13.633 8.414 1 68 82 MET B O 1
ATOM 2868 N N . ASP B 1 83 ? 7.863 14.195 9.852 1 75.44 83 ASP B N 1
ATOM 2869 C CA . ASP B 1 83 ? 8.578 14.977 8.844 1 75.44 83 ASP B CA 1
ATOM 2870 C C . ASP B 1 83 ? 9.172 14.07 7.766 1 75.44 83 ASP B C 1
ATOM 2872 O O . ASP B 1 83 ? 9.555 12.93 8.047 1 75.44 83 ASP B O 1
ATOM 2876 N N . SER B 1 84 ? 9.094 14.57 6.531 1 85.75 84 SER B N 1
ATOM 2877 C CA . SER B 1 84 ? 9.703 13.898 5.395 1 85.75 84 SER B CA 1
ATOM 2878 C C . SER B 1 84 ? 10.648 14.828 4.633 1 85.75 84 SER B C 1
ATOM 2880 O O . SER B 1 84 ? 10.422 16.031 4.59 1 85.75 84 SER B O 1
ATOM 2882 N N . ILE B 1 85 ? 11.695 14.273 4.047 1 89.62 85 ILE B N 1
ATOM 2883 C CA . ILE B 1 85 ? 12.648 15.062 3.287 1 89.62 85 ILE B CA 1
ATOM 2884 C C . ILE B 1 85 ? 11.984 15.609 2.027 1 89.62 85 ILE B C 1
ATOM 2886 O O . ILE B 1 85 ? 12.508 16.531 1.387 1 89.62 85 ILE B O 1
ATOM 2890 N N . VAL B 1 86 ? 10.734 15.094 1.749 1 91.06 86 VAL B N 1
ATOM 2891 C CA . VAL B 1 86 ? 10.055 15.508 0.527 1 91.06 86 VAL B CA 1
ATOM 2892 C C . VAL B 1 86 ? 8.859 16.391 0.877 1 91.06 86 VAL B C 1
ATOM 2894 O O . VAL B 1 86 ? 8 16.641 0.03 1 91.06 86 VAL B O 1
ATOM 2897 N N . ASP B 1 87 ? 8.625 16.859 2.082 1 83.25 87 ASP B N 1
ATOM 2898 C CA . ASP B 1 87 ? 7.426 17.531 2.58 1 83.25 87 ASP B CA 1
ATOM 2899 C C . ASP B 1 87 ? 7.008 18.672 1.656 1 83.25 87 ASP B C 1
ATOM 2901 O O . ASP B 1 87 ? 5.828 18.812 1.328 1 83.25 87 ASP B O 1
ATOM 2905 N N . GLY B 1 88 ? 7.812 19.484 1.15 1 80.56 88 GLY B N 1
ATOM 2906 C CA . GLY B 1 88 ? 7.465 20.594 0.276 1 80.56 88 GLY B CA 1
ATOM 2907 C C . GLY B 1 88 ? 6.953 20.141 -1.08 1 80.56 88 GLY B C 1
ATOM 2908 O O . GLY B 1 88 ? 6.41 20.938 -1.841 1 80.56 88 GLY B O 1
ATOM 2909 N N . PHE B 1 89 ? 6.988 18.844 -1.312 1 88.38 89 PHE B N 1
ATOM 2910 C CA . PHE B 1 89 ? 6.629 18.328 -2.625 1 88.38 89 PHE B CA 1
ATOM 2911 C C . PHE B 1 89 ? 5.523 17.281 -2.508 1 88.38 89 PHE B C 1
ATOM 2913 O O . PHE B 1 89 ? 5.277 16.516 -3.445 1 88.38 89 PHE B O 1
ATOM 2920 N N . LEU B 1 90 ? 4.871 17.219 -1.322 1 86.94 90 LEU B N 1
ATOM 2921 C CA . LEU B 1 90 ? 3.738 16.328 -1.124 1 86.94 90 LEU B CA 1
ATOM 2922 C C . LEU B 1 90 ? 2.42 17.062 -1.335 1 86.94 90 LEU B C 1
ATOM 2924 O O . LEU B 1 90 ? 2.137 18.047 -0.646 1 86.94 90 LEU B O 1
ATOM 2928 N N . GLN B 1 91 ? 1.79 16.719 -2.4 1 84.56 91 GLN B N 1
ATOM 2929 C CA . GLN B 1 91 ? 0.443 17.188 -2.705 1 84.56 91 GLN B CA 1
ATOM 2930 C C . GLN B 1 91 ? -0.525 16.031 -2.861 1 84.56 91 GLN B C 1
ATOM 2932 O O . GLN B 1 91 ? -0.18 15 -3.457 1 84.56 91 GLN B O 1
ATOM 2937 N N . TYR B 1 92 ? -1.662 16.234 -2.275 1 85.62 92 TYR B N 1
ATOM 2938 C CA . TYR B 1 92 ? -2.645 15.164 -2.33 1 85.62 92 TYR B CA 1
ATOM 2939 C C . TYR B 1 92 ? -3.697 15.438 -3.398 1 85.62 92 TYR B C 1
ATOM 2941 O O . TYR B 1 92 ? -3.992 16.594 -3.703 1 85.62 92 TYR B O 1
ATOM 2949 N N . GLU B 1 93 ? -4.141 14.398 -3.996 1 86.44 93 GLU B N 1
ATOM 2950 C CA . GLU B 1 93 ? -5.211 14.438 -4.988 1 86.44 93 GLU B CA 1
ATOM 2951 C C . GLU B 1 93 ? -6.195 13.289 -4.777 1 86.44 93 GLU B C 1
ATOM 2953 O O . GLU B 1 93 ? -5.883 12.312 -4.09 1 86.44 93 GLU B O 1
ATOM 2958 N N . PHE B 1 94 ? -7.367 13.461 -5.359 1 86.69 94 PHE B N 1
ATOM 2959 C CA . PHE B 1 94 ? -8.359 12.398 -5.332 1 86.69 94 PHE B CA 1
ATOM 2960 C C . PHE B 1 94 ? -8.359 11.625 -6.645 1 86.69 94 PHE B C 1
ATOM 2962 O O . PHE B 1 94 ? -8.391 12.219 -7.723 1 86.69 94 PHE B O 1
ATOM 2969 N N . ARG B 1 95 ? -8.25 10.281 -6.484 1 90.56 95 ARG B N 1
ATOM 2970 C CA . ARG B 1 95 ? -8.195 9.461 -7.691 1 90.56 95 ARG B CA 1
ATOM 2971 C C . ARG B 1 95 ? -8.984 8.172 -7.508 1 90.56 95 ARG B C 1
ATOM 2973 O O . ARG B 1 95 ? -9.016 7.605 -6.414 1 90.56 95 ARG B O 1
ATOM 2980 N N . GLU B 1 96 ? -9.586 7.781 -8.633 1 91.62 96 GLU B N 1
ATOM 2981 C CA . GLU B 1 96 ? -10.203 6.461 -8.672 1 91.62 96 GLU B CA 1
ATOM 2982 C C . GLU B 1 96 ? -9.211 5.398 -9.141 1 91.62 96 GLU B C 1
ATOM 2984 O O . GLU B 1 96 ? -8.336 5.68 -9.969 1 91.62 96 GLU B O 1
ATOM 2989 N N . PHE B 1 97 ? -9.297 4.191 -8.484 1 93.19 97 PHE B N 1
ATOM 2990 C CA . PHE B 1 97 ? -8.5 3.068 -8.961 1 93.19 97 PHE B CA 1
ATOM 2991 C C . PHE B 1 97 ? -9.242 2.303 -10.047 1 93.19 97 PHE B C 1
ATOM 2993 O O . PHE B 1 97 ? -10.383 1.868 -9.844 1 93.19 97 PHE B O 1
ATOM 3000 N N . TYR B 1 98 ? -8.586 2.125 -11.211 1 89.06 98 TYR B N 1
ATOM 3001 C CA . TYR B 1 98 ? -9.133 1.212 -12.203 1 89.06 98 TYR B CA 1
ATOM 3002 C C . TYR B 1 98 ? -8.812 -0.235 -11.852 1 89.06 98 TYR B C 1
ATOM 3004 O O . TYR B 1 98 ? -7.711 -0.534 -11.383 1 89.06 98 TYR B O 1
ATOM 3012 N N . GLN B 1 99 ? -9.734 -1.053 -12.172 1 89.94 99 GLN B N 1
ATOM 3013 C CA . GLN B 1 99 ? -9.602 -2.438 -11.727 1 89.94 99 GLN B CA 1
ATOM 3014 C C . GLN B 1 99 ? -8.484 -3.15 -12.484 1 89.94 99 GLN B C 1
ATOM 3016 O O . GLN B 1 99 ? -7.855 -4.07 -11.961 1 89.94 99 GLN B O 1
ATOM 3021 N N . PHE B 1 100 ? -8.359 -2.76 -13.781 1 88.25 100 PHE B N 1
ATOM 3022 C CA . PHE B 1 100 ? -7.336 -3.367 -14.625 1 88.25 100 PHE B CA 1
ATOM 3023 C C . PHE B 1 100 ? -6.535 -2.297 -15.359 1 88.25 100 PHE B C 1
ATOM 3025 O O . PHE B 1 100 ? -6.969 -1.147 -15.461 1 88.25 100 PHE B O 1
ATOM 3032 N N . GLU B 1 101 ? -5.281 -2.789 -15.758 1 85.25 101 GLU B N 1
ATOM 3033 C CA . GLU B 1 101 ? -4.492 -1.894 -16.594 1 85.25 101 GLU B CA 1
ATOM 3034 C C . GLU B 1 101 ? -5.152 -1.687 -17.953 1 85.25 101 GLU B C 1
ATOM 3036 O O . GLU B 1 101 ? -5.727 -2.619 -18.516 1 85.25 101 GLU B O 1
ATOM 3041 N N . LYS B 1 102 ? -5.5 -0.449 -18.359 1 70.88 102 LYS B N 1
ATOM 3042 C CA . LYS B 1 102 ? -6.145 -0.185 -19.641 1 70.88 102 LYS B CA 1
ATOM 3043 C C . LYS B 1 102 ? -5.129 -0.204 -20.781 1 70.88 102 LYS B C 1
ATOM 3045 O O . LYS B 1 102 ? -4.027 0.335 -20.641 1 70.88 102 LYS B O 1
ATOM 3050 N N . GLY B 1 103 ? -4.977 -1.268 -21.641 1 50.94 103 GLY B N 1
ATOM 3051 C CA . GLY B 1 103 ? -4.094 -1.513 -22.766 1 50.94 103 GLY B CA 1
ATOM 3052 C C . GLY B 1 103 ? -3.732 -0.25 -23.531 1 50.94 103 GLY B C 1
ATOM 3053 O O . GLY B 1 103 ? -2.553 0.021 -23.766 1 50.94 103 GLY B O 1
ATOM 3054 N N . LEU B 1 104 ? -4.609 0.192 -24.422 1 45.06 104 LEU B N 1
ATOM 3055 C CA . LEU B 1 104 ? -4.309 1.072 -25.547 1 45.06 104 LEU B CA 1
ATOM 3056 C C . LEU B 1 104 ? -3.654 2.363 -25.062 1 45.06 104 LEU B C 1
ATOM 3058 O O . LEU B 1 104 ? -2.738 2.877 -25.719 1 45.06 104 LEU B O 1
ATOM 3062 N N . GLN B 1 105 ? -4.172 3.133 -24.422 1 51.16 105 GLN B N 1
ATOM 3063 C CA . GLN B 1 105 ? -3.643 4.461 -24.125 1 51.16 105 GLN B CA 1
ATOM 3064 C C . GLN B 1 105 ? -2.672 4.414 -22.938 1 51.16 105 GLN B C 1
ATOM 3066 O O . GLN B 1 105 ? -1.958 5.383 -22.688 1 51.16 105 GLN B O 1
ATOM 3071 N N . ASN B 1 106 ? -2.271 3.092 -22.234 1 66.19 106 ASN B N 1
ATOM 3072 C CA . ASN B 1 106 ? -1.646 3.322 -20.938 1 66.19 106 ASN B CA 1
ATOM 3073 C C . ASN B 1 106 ? -0.493 2.354 -20.688 1 66.19 106 ASN B C 1
ATOM 3075 O O . ASN B 1 106 ? -0.368 1.342 -21.391 1 66.19 106 ASN B O 1
ATOM 3079 N N . VAL B 1 107 ? 0.619 2.789 -20.109 1 83.62 107 VAL B N 1
ATOM 3080 C CA . VAL B 1 107 ? 1.785 2.072 -19.609 1 83.62 107 VAL B CA 1
ATOM 3081 C C . VAL B 1 107 ? 1.335 0.877 -18.766 1 83.62 107 VAL B C 1
ATOM 3083 O O . VAL B 1 107 ? 0.531 1.025 -17.844 1 83.62 107 VAL B O 1
ATOM 3086 N N . THR B 1 108 ? 1.694 -0.409 -19.375 1 92.5 108 THR B N 1
ATOM 3087 C CA . THR B 1 108 ? 1.292 -1.606 -18.641 1 92.5 108 THR B CA 1
ATOM 3088 C C . THR B 1 108 ? 2.477 -2.205 -17.891 1 92.5 108 THR B C 1
ATOM 3090 O O . THR B 1 108 ? 3.621 -2.094 -18.328 1 92.5 108 THR B O 1
ATOM 3093 N N . TYR B 1 109 ? 2.217 -2.855 -16.781 1 95.81 109 TYR B N 1
ATOM 3094 C CA . TYR B 1 109 ? 3.252 -3.404 -15.922 1 95.81 109 TYR B CA 1
ATOM 3095 C C . TYR B 1 109 ? 3.004 -4.883 -15.641 1 95.81 109 TYR B C 1
ATOM 3097 O O . TYR B 1 109 ? 3.92 -5.609 -15.25 1 95.81 109 TYR B O 1
ATOM 3105 N N . PHE B 1 110 ? 1.771 -5.355 -15.852 1 95.56 110 PHE B N 1
ATOM 3106 C CA . PHE B 1 110 ? 1.429 -6.684 -15.352 1 95.56 110 PHE B CA 1
ATOM 3107 C C . PHE B 1 110 ? 0.743 -7.508 -16.438 1 95.56 110 PHE B C 1
ATOM 3109 O O . PHE B 1 110 ? 0.125 -8.531 -16.141 1 95.56 110 PHE B O 1
ATOM 3116 N N . THR B 1 111 ? 0.789 -7.016 -17.688 1 92.12 111 THR B N 1
ATOM 3117 C CA . THR B 1 111 ? 0.3 -7.828 -18.797 1 92.12 111 THR B CA 1
ATOM 3118 C C . THR B 1 111 ? 1.321 -8.898 -19.172 1 92.12 111 THR B C 1
ATOM 3120 O O . THR B 1 111 ? 2.305 -9.102 -18.469 1 92.12 111 THR B O 1
ATOM 3123 N N . GLU B 1 112 ? 0.998 -9.641 -20.25 1 93.12 112 GLU B N 1
ATOM 3124 C CA . GLU B 1 112 ? 1.947 -10.656 -20.688 1 93.12 112 GLU B CA 1
ATOM 3125 C C . GLU B 1 112 ? 3.357 -10.086 -20.797 1 93.12 112 GLU B C 1
ATOM 3127 O O . GLU B 1 112 ? 3.553 -8.992 -21.328 1 93.12 112 GLU B O 1
ATOM 3132 N N . PRO B 1 113 ? 4.262 -10.859 -20.234 1 95.81 113 PRO B N 1
ATOM 3133 C CA . PRO B 1 113 ? 5.633 -10.336 -20.219 1 95.81 113 PRO B CA 1
ATOM 3134 C C . PRO B 1 113 ? 6.188 -10.102 -21.625 1 95.81 113 PRO B C 1
ATOM 3136 O O . PRO B 1 113 ? 5.969 -10.922 -22.516 1 95.81 113 PRO B O 1
ATOM 3139 N N . ASP B 1 114 ? 6.816 -9.039 -21.828 1 95.88 114 ASP B N 1
ATOM 3140 C CA . ASP B 1 114 ? 7.547 -8.703 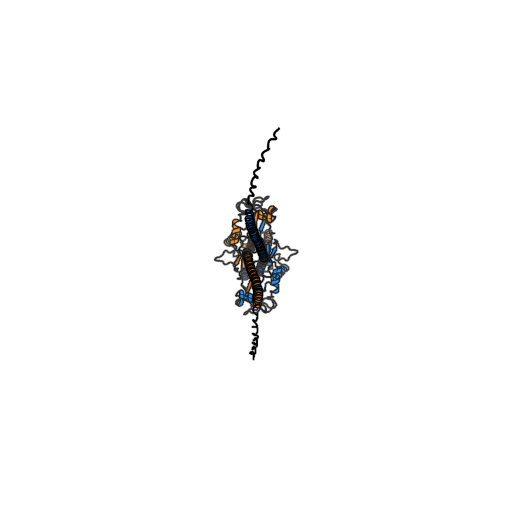-23.031 1 95.88 114 ASP B CA 1
ATOM 3141 C C . ASP B 1 114 ? 8.516 -7.547 -22.797 1 95.88 114 ASP B C 1
ATOM 3143 O O . ASP B 1 114 ? 8.648 -7.066 -21.672 1 95.88 114 ASP B O 1
ATOM 3147 N N . ALA B 1 115 ? 9.203 -7.117 -23.828 1 96.56 115 ALA B N 1
ATOM 3148 C CA . ALA B 1 115 ? 10.234 -6.094 -23.703 1 96.56 115 ALA B CA 1
ATOM 3149 C C . ALA B 1 115 ? 9.625 -4.754 -23.297 1 96.56 115 ALA B C 1
ATOM 3151 O O . ALA B 1 115 ? 10.258 -3.975 -22.578 1 96.56 115 ALA B O 1
ATOM 3152 N N . GLU B 1 116 ? 8.484 -4.504 -23.734 1 95.25 116 GLU B N 1
ATOM 3153 C CA . GLU B 1 116 ? 7.832 -3.244 -23.406 1 95.25 116 GLU B CA 1
ATOM 3154 C C . GLU B 1 116 ? 7.484 -3.182 -21.922 1 95.25 116 GLU B C 1
ATOM 3156 O O . GLU B 1 116 ? 7.723 -2.166 -21.266 1 95.25 116 GLU B O 1
ATOM 3161 N N . VAL B 1 117 ? 6.855 -4.254 -21.406 1 95.94 117 VAL B N 1
ATOM 3162 C CA . VAL B 1 117 ? 6.547 -4.336 -19.984 1 95.94 117 VAL B CA 1
ATOM 3163 C C . VAL B 1 117 ? 7.824 -4.156 -19.156 1 95.94 117 VAL B C 1
ATOM 3165 O O . VAL B 1 117 ? 7.84 -3.408 -18.188 1 95.94 117 VAL B O 1
ATOM 3168 N N . ASP B 1 118 ? 8.914 -4.781 -19.625 1 97.19 118 ASP B N 1
ATOM 3169 C CA . ASP B 1 118 ? 10.188 -4.66 -18.922 1 97.19 118 ASP B CA 1
ATOM 3170 C C . ASP B 1 118 ? 10.695 -3.219 -18.953 1 97.19 118 ASP B C 1
ATOM 3172 O O . ASP B 1 118 ? 11.219 -2.721 -17.953 1 97.19 118 ASP B O 1
ATOM 3176 N N . ARG B 1 119 ? 10.57 -2.568 -20.031 1 96.75 119 ARG B N 1
ATOM 3177 C CA . ARG B 1 119 ? 10.992 -1.175 -20.156 1 96.75 119 ARG B CA 1
ATOM 3178 C C . ARG B 1 119 ? 10.156 -0.273 -19.25 1 96.75 119 ARG B C 1
ATOM 3180 O O . ARG B 1 119 ? 10.68 0.676 -18.656 1 96.75 119 ARG B O 1
ATOM 3187 N N . ASN B 1 120 ? 8.852 -0.521 -19.172 1 96.38 120 ASN B N 1
ATOM 3188 C CA . ASN B 1 120 ? 7.988 0.261 -18.297 1 96.38 120 ASN B CA 1
ATOM 3189 C C . ASN B 1 120 ? 8.43 0.155 -16.844 1 96.38 120 ASN B C 1
ATOM 3191 O O . ASN B 1 120 ? 8.477 1.159 -16.125 1 96.38 120 ASN B O 1
ATOM 3195 N N . TRP B 1 121 ? 8.766 -1.028 -16.422 1 97.56 121 TRP B N 1
ATOM 3196 C CA . TRP B 1 121 ? 9.258 -1.223 -15.055 1 97.56 121 TRP B CA 1
ATOM 3197 C C . TRP B 1 121 ? 10.602 -0.522 -14.859 1 97.56 121 TRP B C 1
ATOM 3199 O O . TRP B 1 121 ? 10.836 0.09 -13.812 1 97.56 121 TRP B O 1
ATOM 3209 N N . HIS B 1 122 ? 11.477 -0.651 -15.844 1 96.5 122 HIS B N 1
ATOM 3210 C CA . HIS B 1 122 ? 12.742 0.069 -15.781 1 96.5 122 HIS B CA 1
ATOM 3211 C C . HIS B 1 122 ? 12.516 1.566 -15.602 1 96.5 122 HIS B C 1
ATOM 3213 O O . HIS B 1 122 ? 13.141 2.195 -14.742 1 96.5 122 HIS B O 1
ATOM 3219 N N . ASN B 1 123 ? 11.617 2.111 -16.312 1 96.12 123 ASN B N 1
ATOM 3220 C CA . ASN B 1 123 ? 11.359 3.549 -16.297 1 96.12 123 ASN B CA 1
ATOM 3221 C C . ASN B 1 123 ? 10.789 4.008 -14.961 1 96.12 123 ASN B C 1
ATOM 3223 O O . ASN B 1 123 ? 11.219 5.023 -14.406 1 96.12 123 ASN B O 1
ATOM 3227 N N . ILE B 1 124 ? 9.844 3.307 -14.422 1 96.56 124 ILE B N 1
ATOM 3228 C CA . ILE B 1 124 ? 9.18 3.752 -13.203 1 96.56 124 ILE B CA 1
ATOM 3229 C C . ILE B 1 124 ? 10.141 3.637 -12.023 1 96.56 124 ILE B C 1
ATOM 3231 O O . ILE B 1 124 ? 10.016 4.371 -11.039 1 96.56 124 ILE B O 1
ATOM 3235 N N . LEU B 1 125 ? 11.219 2.791 -12.117 1 97.94 125 LEU B N 1
ATOM 3236 C CA . LEU B 1 125 ? 12.156 2.58 -11.023 1 97.94 125 LEU B CA 1
ATOM 3237 C C . LEU B 1 125 ? 13.453 3.35 -11.266 1 97.94 125 LEU B C 1
ATOM 3239 O O . LEU B 1 125 ? 14.383 3.268 -10.461 1 97.94 125 LEU B O 1
ATOM 3243 N N . ALA B 1 126 ? 13.508 4.121 -12.305 1 97.31 126 ALA B N 1
ATOM 3244 C CA . ALA B 1 126 ? 14.75 4.715 -12.797 1 97.31 126 ALA B CA 1
ATOM 3245 C C . ALA B 1 126 ? 15.375 5.633 -11.758 1 97.31 126 ALA B C 1
ATOM 3247 O O . ALA B 1 126 ? 16.594 5.766 -11.695 1 97.31 126 ALA B O 1
ATOM 3248 N N . HIS B 1 127 ? 14.539 6.234 -10.898 1 98.19 127 HIS B N 1
ATOM 3249 C CA . HIS B 1 127 ? 15.055 7.258 -10 1 98.19 127 HIS B CA 1
ATOM 3250 C C . HIS B 1 127 ? 14.977 6.797 -8.547 1 98.19 127 HIS B C 1
ATOM 3252 O O . HIS B 1 127 ? 14.922 7.625 -7.633 1 98.19 127 HIS B O 1
ATOM 3258 N N . GLN B 1 128 ? 15.047 5.48 -8.367 1 98.44 128 GLN B N 1
ATOM 3259 C CA . GLN B 1 128 ? 14.875 4.91 -7.035 1 98.44 128 GLN B CA 1
ATOM 3260 C C . GLN B 1 128 ? 16.078 5.215 -6.152 1 98.44 128 GLN B C 1
ATOM 3262 O O . GLN B 1 128 ? 15.992 5.152 -4.926 1 98.44 128 GLN B O 1
ATOM 3267 N N . ASN B 1 129 ? 17.281 5.48 -6.789 1 98.62 129 ASN B N 1
ATOM 3268 C CA . ASN B 1 129 ? 18.5 5.781 -6.039 1 98.62 129 ASN B CA 1
ATOM 3269 C C . ASN B 1 129 ? 18.656 7.281 -5.805 1 98.62 129 ASN B C 1
ATOM 3271 O O . ASN B 1 129 ? 18.781 8.055 -6.758 1 98.62 129 ASN B O 1
ATOM 3275 N N . ILE B 1 130 ? 18.641 7.637 -4.52 1 98.62 130 ILE B N 1
ATOM 3276 C CA . ILE B 1 130 ? 18.703 9.07 -4.238 1 98.62 130 ILE B CA 1
ATOM 3277 C C . ILE B 1 130 ? 19.922 9.383 -3.377 1 98.62 130 ILE B C 1
ATOM 3279 O O . ILE B 1 130 ? 20.5 8.484 -2.771 1 98.62 130 ILE B O 1
ATOM 3283 N N . ARG B 1 131 ? 20.266 10.688 -3.432 1 98.44 131 ARG B N 1
ATOM 3284 C CA . ARG B 1 131 ? 21.281 11.266 -2.559 1 98.44 131 ARG B CA 1
ATOM 3285 C C . ARG B 1 131 ? 20.641 11.914 -1.335 1 98.44 131 ARG B C 1
ATOM 3287 O O . ARG B 1 131 ? 19.922 12.906 -1.458 1 98.44 131 ARG B O 1
ATOM 3294 N N . ILE B 1 132 ? 20.906 11.328 -0.162 1 98.25 132 ILE B N 1
ATOM 3295 C CA . ILE B 1 132 ? 20.422 11.875 1.097 1 98.25 132 ILE B CA 1
ATOM 3296 C C . ILE B 1 132 ? 21.406 12.906 1.635 1 98.25 132 ILE B C 1
ATOM 3298 O O . ILE B 1 132 ? 22.594 12.625 1.776 1 98.25 132 ILE B O 1
ATOM 3302 N N . PRO B 1 133 ? 20.875 14.07 1.926 1 97.31 133 PRO B N 1
ATOM 3303 C CA . PRO B 1 133 ? 21.781 15.078 2.488 1 97.31 133 PRO B CA 1
ATOM 3304 C C . PRO B 1 133 ? 22.422 14.633 3.803 1 97.31 133 PRO B C 1
ATOM 3306 O O . PRO B 1 133 ? 21.781 13.93 4.594 1 97.31 133 PRO B O 1
ATOM 3309 N N . LYS B 1 134 ? 23.609 15.156 4.055 1 97.5 134 LYS B N 1
ATOM 3310 C CA . LYS B 1 134 ? 24.359 14.781 5.246 1 97.5 134 LYS B CA 1
ATOM 3311 C C . LYS B 1 134 ? 23.594 15.133 6.516 1 97.5 134 LYS B C 1
ATOM 3313 O O . LYS B 1 134 ? 23.578 14.359 7.473 1 97.5 134 LYS B O 1
ATOM 3318 N N . HIS B 1 135 ? 22.969 16.25 6.543 1 95.75 135 HIS B N 1
ATOM 3319 C CA . HIS B 1 135 ? 22.25 16.672 7.746 1 95.75 135 HIS B CA 1
ATOM 3320 C C . HIS B 1 135 ? 21.109 15.734 8.07 1 95.75 135 HIS B C 1
ATOM 3322 O O . HIS B 1 135 ? 20.828 15.469 9.242 1 95.75 135 HIS B O 1
ATOM 3328 N N . THR B 1 136 ? 20.469 15.266 7.082 1 95.62 136 THR B N 1
ATOM 3329 C CA . THR B 1 136 ? 19.406 14.289 7.285 1 95.62 136 THR B CA 1
ATOM 3330 C C . THR B 1 136 ? 19.969 12.984 7.848 1 95.62 136 THR B C 1
ATOM 3332 O O . THR B 1 136 ? 19.375 12.398 8.758 1 95.62 136 THR B O 1
ATOM 3335 N N . MET B 1 137 ? 21.109 12.539 7.371 1 97.31 137 MET B N 1
ATOM 3336 C CA . MET B 1 137 ? 21.766 11.328 7.875 1 97.31 137 MET B CA 1
ATOM 3337 C C . MET B 1 137 ? 22.156 11.492 9.336 1 97.31 137 MET B C 1
ATOM 3339 O O . MET B 1 137 ? 22.078 10.547 10.117 1 97.31 137 MET B O 1
ATOM 3343 N N . GLU B 1 138 ? 22.578 12.703 9.664 1 96.69 138 GLU B N 1
ATOM 3344 C CA . GLU B 1 138 ? 22.922 13.016 11.055 1 96.69 138 GLU B CA 1
ATOM 3345 C C . GLU B 1 138 ? 21.703 12.914 11.953 1 96.69 138 GLU B C 1
ATOM 3347 O O . GLU B 1 138 ? 21.766 12.352 13.047 1 96.69 138 GLU B O 1
ATOM 3352 N N . GLU B 1 139 ? 20.625 13.438 11.453 1 92.31 139 GLU B N 1
ATOM 3353 C CA . GLU B 1 139 ? 19.375 13.375 12.219 1 92.31 139 GLU B CA 1
ATOM 3354 C C . GLU B 1 139 ? 18.938 11.93 12.438 1 92.31 139 GLU B C 1
ATOM 3356 O O . GLU B 1 139 ? 18.375 11.602 13.484 1 92.31 139 GLU B O 1
ATOM 3361 N N . LEU B 1 140 ? 19.266 11.055 11.492 1 93.94 140 LEU B N 1
ATOM 3362 C CA . LEU B 1 140 ? 18.875 9.648 11.578 1 93.94 140 LEU B CA 1
ATOM 3363 C C . LEU B 1 140 ? 19.891 8.867 12.422 1 93.94 140 LEU B C 1
ATOM 3365 O O . LEU B 1 140 ? 19.609 7.734 12.82 1 93.94 140 LEU B O 1
ATOM 3369 N N . GLY B 1 141 ? 21.031 9.438 12.688 1 96.44 141 GLY B N 1
ATOM 3370 C CA . GLY B 1 141 ? 22.094 8.75 13.398 1 96.44 141 GLY B CA 1
ATOM 3371 C C . GLY B 1 141 ? 22.734 7.637 12.594 1 96.44 141 GLY B C 1
ATOM 3372 O O . GLY B 1 141 ? 23.125 6.605 13.141 1 96.44 141 GLY B O 1
ATOM 3373 N N . ARG B 1 142 ? 22.812 7.832 11.219 1 97.62 142 ARG B N 1
ATOM 3374 C CA . ARG B 1 142 ? 23.266 6.742 10.359 1 97.62 142 ARG B CA 1
ATOM 3375 C C . ARG B 1 142 ? 24.453 7.168 9.508 1 97.62 142 ARG B C 1
ATOM 3377 O O . ARG B 1 142 ? 24.703 6.586 8.453 1 97.62 142 ARG B O 1
ATOM 3384 N N . VAL B 1 143 ? 25.172 8.164 9.961 1 97.81 143 VAL B N 1
ATOM 3385 C CA . VAL B 1 143 ? 26.312 8.672 9.203 1 97.81 143 VAL B CA 1
ATOM 3386 C C . VAL B 1 143 ? 27.406 7.602 9.148 1 97.81 143 VAL B C 1
ATOM 3388 O O . VAL B 1 143 ? 27.984 7.359 8.086 1 97.81 143 VAL B O 1
ATOM 3391 N N . ASP B 1 144 ? 27.625 6.875 10.227 1 97 144 ASP B N 1
ATOM 3392 C CA . ASP B 1 144 ? 28.734 5.934 10.336 1 97 144 ASP B CA 1
ATOM 3393 C C . ASP B 1 144 ? 28.516 4.707 9.461 1 97 144 ASP B C 1
ATOM 3395 O O . ASP B 1 144 ? 29.453 4.129 8.922 1 97 144 ASP B O 1
ATOM 3399 N N . GLU B 1 145 ? 27.281 4.348 9.297 1 97.06 145 GLU B N 1
ATOM 3400 C CA . GLU B 1 145 ? 27.016 3.131 8.539 1 97.06 145 GLU B CA 1
ATOM 3401 C C . GLU B 1 145 ? 26.703 3.449 7.078 1 97.06 145 GLU B C 1
ATOM 3403 O O . GLU B 1 145 ? 26.719 2.559 6.227 1 97.06 145 GLU B O 1
ATOM 3408 N N . GLY B 1 146 ? 26.453 4.707 6.77 1 98.25 146 GLY B N 1
ATOM 3409 C CA . GLY B 1 146 ? 25.969 5.078 5.453 1 98.25 146 GLY B CA 1
ATOM 3410 C C . GLY B 1 146 ? 27.031 5.043 4.383 1 98.25 146 GLY B C 1
ATOM 3411 O O . GLY B 1 146 ? 28.234 5.098 4.691 1 98.25 146 GLY B O 1
ATOM 3412 N N . ILE B 1 147 ? 26.578 4.855 3.139 1 98.38 147 ILE B N 1
ATOM 3413 C CA . ILE B 1 147 ? 27.469 4.93 1.987 1 98.38 147 ILE B CA 1
ATOM 3414 C C . ILE B 1 147 ? 27.547 6.371 1.485 1 98.38 147 ILE B C 1
ATOM 3416 O O . ILE B 1 147 ? 26.594 6.879 0.897 1 98.38 147 ILE B O 1
ATOM 3420 N N . GLU B 1 148 ? 28.672 6.98 1.734 1 98 148 GLU B N 1
ATOM 3421 C CA . GLU B 1 148 ? 28.891 8.336 1.226 1 98 148 GLU B CA 1
ATOM 3422 C C . GLU B 1 148 ? 29.172 8.32 -0.273 1 98 148 GLU B C 1
ATOM 3424 O O . GLU B 1 148 ? 29.938 7.484 -0.758 1 98 148 GLU B O 1
ATOM 3429 N N . LEU B 1 149 ? 28.531 9.273 -1.007 1 98.19 149 LEU B N 1
ATOM 3430 C CA . LEU B 1 149 ? 28.641 9.312 -2.461 1 98.19 149 LEU B CA 1
ATOM 3431 C C . LEU B 1 149 ? 29.656 10.375 -2.893 1 98.19 149 LEU B C 1
ATOM 3433 O O . LEU B 1 149 ? 29.844 11.375 -2.195 1 98.19 149 LEU B O 1
ATOM 3437 N N . PRO B 1 150 ? 30.266 10.07 -4.09 1 96.81 150 PRO B N 1
ATOM 3438 C CA . PRO B 1 150 ? 31.078 11.148 -4.656 1 96.81 150 PRO B CA 1
ATOM 3439 C C . PRO B 1 150 ? 30.281 12.43 -4.895 1 96.81 150 PRO B C 1
ATOM 3441 O O . PRO B 1 150 ? 29.156 12.375 -5.406 1 96.81 150 PRO B O 1
ATOM 3444 N N . GLY B 1 151 ? 30.844 13.617 -4.453 1 94.56 151 GLY B N 1
ATOM 3445 C CA . GLY B 1 151 ? 30.156 14.883 -4.609 1 94.56 151 GLY B CA 1
ATOM 3446 C C . GLY B 1 151 ? 29.328 15.266 -3.4 1 94.56 151 GLY B C 1
ATOM 3447 O O . GLY B 1 151 ? 28.734 16.344 -3.357 1 94.56 151 GLY B O 1
ATOM 3448 N N . GLY B 1 152 ? 29.188 14.344 -2.398 1 96.31 152 GLY B N 1
ATOM 3449 C CA . GLY B 1 152 ? 28.484 14.633 -1.163 1 96.31 152 GLY B CA 1
ATOM 3450 C C . GLY B 1 152 ? 27.156 13.891 -1.04 1 96.31 152 GLY B C 1
ATOM 3451 O O . GLY B 1 152 ? 26.641 13.359 -2.027 1 96.31 152 GLY B O 1
ATOM 3452 N N . GLY B 1 153 ? 26.734 13.719 0.17 1 98.06 153 GLY B N 1
ATOM 3453 C CA . GLY B 1 153 ? 25.5 13.008 0.443 1 98.06 153 GLY B CA 1
ATOM 3454 C C . GLY B 1 153 ? 25.688 11.508 0.599 1 98.06 153 GLY B C 1
ATOM 3455 O O . GLY B 1 153 ? 26.812 11.016 0.539 1 98.06 153 GLY B O 1
ATOM 3456 N N . TYR B 1 154 ? 24.594 10.875 0.875 1 98.75 154 TYR B N 1
ATOM 3457 C CA . TYR B 1 154 ? 24.641 9.445 1.152 1 98.75 154 TYR B CA 1
ATOM 3458 C C . TYR B 1 154 ? 23.641 8.688 0.287 1 98.75 154 TYR B C 1
ATOM 3460 O O . TYR B 1 154 ? 22.609 9.242 -0.103 1 98.75 154 TYR B O 1
ATOM 3468 N N . PHE B 1 155 ? 23.953 7.414 0.013 1 98.81 155 PHE B N 1
ATOM 3469 C CA . PHE B 1 155 ? 23.109 6.559 -0.814 1 98.81 155 PHE B CA 1
ATOM 3470 C C . PHE B 1 155 ? 21.859 6.129 -0.055 1 98.81 155 PHE B C 1
ATOM 3472 O O . PHE B 1 155 ? 21.953 5.57 1.04 1 98.81 155 PHE B O 1
ATOM 3479 N N . GLY B 1 156 ? 20.703 6.402 -0.64 1 98.75 156 GLY B N 1
ATOM 3480 C CA . GLY B 1 156 ? 19.453 5.926 -0.083 1 98.75 156 GLY B CA 1
ATOM 3481 C C . GLY B 1 156 ? 18.344 5.812 -1.115 1 98.75 156 GLY B C 1
ATOM 3482 O O . GLY B 1 156 ? 18.609 5.812 -2.32 1 98.75 156 GLY B O 1
ATOM 3483 N N . SER B 1 157 ? 17.188 5.539 -0.668 1 98.5 157 SER B N 1
ATOM 3484 C CA . SER B 1 157 ? 15.93 5.48 -1.422 1 98.5 157 SER B CA 1
ATOM 3485 C C . SER B 1 157 ? 14.742 5.855 -0.548 1 98.5 157 SER B C 1
ATOM 3487 O O . SER B 1 157 ? 14.906 6.262 0.603 1 98.5 157 SER B O 1
ATOM 3489 N N . ILE B 1 158 ? 13.562 5.914 -1.124 1 97.94 158 ILE B N 1
ATOM 3490 C CA . ILE B 1 158 ? 12.336 6.023 -0.34 1 97.94 158 ILE B CA 1
ATOM 3491 C C . ILE B 1 158 ? 11.5 4.758 -0.507 1 97.94 158 ILE B C 1
ATOM 3493 O O . ILE B 1 158 ? 11.609 4.066 -1.522 1 97.94 158 ILE B O 1
ATOM 3497 N N . MET B 1 159 ? 10.711 4.469 0.426 1 98.06 159 MET B N 1
ATOM 3498 C CA . MET B 1 159 ? 10.078 3.168 0.61 1 98.06 159 MET B CA 1
ATOM 3499 C C . MET B 1 159 ? 9.141 2.846 -0.555 1 98.06 159 MET B C 1
ATOM 3501 O O . MET B 1 159 ? 9.008 1.685 -0.941 1 98.06 159 MET B O 1
ATOM 3505 N N . VAL B 1 160 ? 8.516 3.84 -1.213 1 98.25 160 VAL B N 1
ATOM 3506 C CA . VAL B 1 160 ? 7.594 3.584 -2.311 1 98.25 160 VAL B CA 1
ATOM 3507 C C . VAL B 1 160 ? 8.305 2.803 -3.414 1 98.25 160 VAL B C 1
ATOM 3509 O O . VAL B 1 160 ? 7.715 1.905 -4.023 1 98.25 160 VAL B O 1
ATOM 3512 N N . TYR B 1 161 ? 9.562 3.104 -3.697 1 98.75 161 TYR B N 1
ATOM 3513 C CA . TYR B 1 161 ? 10.297 2.404 -4.742 1 98.75 161 TYR B CA 1
ATOM 3514 C C . TYR B 1 161 ? 10.609 0.97 -4.332 1 98.75 161 TYR B C 1
ATOM 3516 O O . TYR B 1 161 ? 10.641 0.069 -5.172 1 98.75 161 TYR B O 1
ATOM 3524 N N . HIS B 1 162 ? 10.875 0.779 -3.031 1 98.5 162 HIS B N 1
ATOM 3525 C CA . HIS B 1 162 ? 11.055 -0.585 -2.549 1 98.5 162 HIS B CA 1
ATOM 3526 C C . HIS B 1 162 ? 9.797 -1.415 -2.766 1 98.5 162 HIS B C 1
ATOM 3528 O O . HIS B 1 162 ? 9.867 -2.549 -3.244 1 98.5 162 HIS B O 1
ATOM 3534 N N . HIS B 1 163 ? 8.656 -0.865 -2.449 1 98.75 163 HIS B N 1
ATOM 3535 C CA . HIS B 1 163 ? 7.395 -1.57 -2.627 1 98.75 163 HIS B CA 1
ATOM 3536 C C . HIS B 1 163 ? 7.117 -1.842 -4.102 1 98.75 163 HIS B C 1
ATOM 3538 O O . HIS B 1 163 ? 6.625 -2.914 -4.457 1 98.75 163 HIS B O 1
ATOM 3544 N N . LEU B 1 164 ? 7.418 -0.873 -4.941 1 98.69 164 LEU B N 1
ATOM 3545 C CA . LEU B 1 164 ? 7.27 -1.086 -6.379 1 98.69 164 LEU B CA 1
ATOM 3546 C C . LEU B 1 164 ? 8.195 -2.199 -6.859 1 98.69 164 LEU B C 1
ATOM 3548 O O . LEU B 1 164 ? 7.797 -3.035 -7.672 1 98.69 164 LEU B O 1
ATOM 3552 N N . HIS B 1 165 ? 9.406 -2.227 -6.352 1 98.25 165 HIS B N 1
ATOM 3553 C CA . HIS B 1 165 ? 10.352 -3.285 -6.672 1 98.25 165 HIS B CA 1
ATOM 3554 C C . HIS B 1 165 ? 9.828 -4.648 -6.234 1 98.25 165 HIS B C 1
ATOM 3556 O O . HIS B 1 165 ? 9.984 -5.637 -6.953 1 98.25 165 HIS B O 1
ATOM 3562 N N . CYS B 1 166 ? 9.219 -4.699 -5.07 1 98.56 166 CYS B N 1
ATOM 3563 C CA . CYS B 1 166 ? 8.602 -5.934 -4.59 1 98.56 166 CYS B CA 1
ATOM 3564 C C . CYS B 1 166 ? 7.512 -6.406 -5.543 1 98.56 166 CYS B C 1
ATOM 3566 O O . CYS B 1 166 ? 7.414 -7.602 -5.836 1 98.56 166 CYS B O 1
ATOM 3568 N N . LEU B 1 167 ? 6.668 -5.473 -6.027 1 98.75 167 LEU B N 1
ATOM 3569 C CA . LEU B 1 167 ? 5.605 -5.836 -6.957 1 98.75 167 LEU B CA 1
ATOM 3570 C C . LEU B 1 167 ? 6.184 -6.371 -8.266 1 98.75 167 LEU B C 1
ATOM 3572 O O . LEU B 1 167 ? 5.672 -7.348 -8.82 1 98.75 167 LEU B O 1
ATOM 3576 N N . LYS B 1 168 ? 7.246 -5.746 -8.734 1 98.44 168 LYS B N 1
ATOM 3577 C CA . LYS B 1 168 ? 7.934 -6.242 -9.93 1 98.44 168 LYS B CA 1
ATOM 3578 C C . LYS B 1 168 ? 8.43 -7.672 -9.719 1 98.44 168 LYS B C 1
ATOM 3580 O O . LYS B 1 168 ? 8.25 -8.531 -10.586 1 98.44 168 LYS B O 1
ATOM 3585 N N . ASN B 1 169 ? 9.047 -7.918 -8.578 1 97.94 169 ASN B N 1
ATOM 3586 C CA . ASN B 1 169 ? 9.586 -9.242 -8.273 1 97.94 169 ASN B CA 1
ATOM 3587 C C . ASN B 1 169 ? 8.484 -10.297 -8.219 1 97.94 169 ASN B C 1
ATOM 3589 O O . ASN B 1 169 ? 8.664 -11.406 -8.711 1 97.94 169 ASN B O 1
ATOM 3593 N N . LEU B 1 170 ? 7.367 -9.961 -7.609 1 98.5 170 LEU B N 1
ATOM 3594 C CA . LEU B 1 170 ? 6.25 -10.898 -7.547 1 98.5 170 LEU B CA 1
ATOM 3595 C C . LEU B 1 170 ? 5.699 -11.188 -8.938 1 98.5 170 LEU B C 1
ATOM 3597 O O . LEU B 1 170 ? 5.352 -12.328 -9.25 1 98.5 170 LEU B O 1
ATOM 3601 N N . TYR B 1 171 ? 5.598 -10.125 -9.781 1 98.31 171 TYR B N 1
ATOM 3602 C CA . TYR B 1 171 ? 5.191 -10.312 -11.172 1 98.31 171 TYR B CA 1
ATOM 3603 C C . TYR B 1 171 ? 6.125 -11.273 -11.891 1 98.31 171 TYR B C 1
ATOM 3605 O O . TYR B 1 171 ? 5.672 -12.188 -12.586 1 98.31 171 TYR B O 1
ATOM 3613 N N . HIS B 1 172 ? 7.426 -11.109 -11.688 1 97.94 172 HIS B N 1
ATOM 3614 C CA . HIS B 1 172 ? 8.398 -12.023 -12.281 1 97.94 172 HIS B CA 1
ATOM 3615 C C . HIS B 1 172 ? 8.203 -13.445 -11.773 1 97.94 172 HIS B C 1
ATOM 3617 O O . HIS B 1 172 ? 8.273 -14.406 -12.547 1 97.94 172 HIS B O 1
ATOM 3623 N N . ALA B 1 173 ? 7.988 -13.562 -10.469 1 97 173 ALA B N 1
ATOM 3624 C CA . ALA B 1 173 ? 7.824 -14.875 -9.852 1 97 173 ALA B CA 1
ATOM 3625 C C . ALA B 1 173 ? 6.609 -15.602 -10.422 1 97 173 ALA B C 1
ATOM 3627 O O . ALA B 1 173 ? 6.594 -16.828 -10.5 1 97 173 ALA B O 1
ATOM 3628 N N . LEU B 1 174 ? 5.605 -14.852 -10.859 1 96.62 174 LEU B N 1
ATOM 3629 C CA . LEU B 1 174 ? 4.383 -15.438 -11.398 1 96.62 174 LEU B CA 1
ATOM 3630 C C . LEU B 1 174 ? 4.551 -15.781 -12.875 1 96.62 174 LEU B C 1
ATOM 3632 O O . LEU B 1 174 ? 3.666 -16.391 -13.477 1 96.62 174 LEU B O 1
ATOM 3636 N N . HIS B 1 175 ? 5.695 -15.375 -13.484 1 96 175 HIS B N 1
ATOM 3637 C CA . HIS B 1 175 ? 6.023 -15.688 -14.867 1 96 175 HIS B CA 1
ATOM 3638 C C . HIS B 1 175 ? 7.402 -16.328 -14.977 1 96 175 HIS B C 1
ATOM 3640 O O . HIS B 1 175 ? 8.289 -15.805 -15.664 1 96 175 HIS B O 1
ATOM 3646 N N . PRO B 1 176 ? 7.555 -17.531 -14.375 1 94.75 176 PRO B N 1
ATOM 3647 C CA . PRO B 1 176 ? 8.883 -18.125 -14.242 1 94.75 176 PRO B CA 1
ATOM 3648 C C . PRO B 1 176 ? 9.477 -18.547 -15.586 1 94.75 176 PRO B C 1
ATOM 3650 O O . PRO B 1 176 ? 10.703 -18.562 -15.75 1 94.75 176 PRO B O 1
ATOM 3653 N N . GLU B 1 177 ? 8.703 -18.891 -16.562 1 93.81 177 GLU B N 1
ATOM 3654 C CA . GLU B 1 177 ? 9.219 -19.328 -17.859 1 93.81 177 GLU B CA 1
ATOM 3655 C C . GLU B 1 177 ? 9.852 -18.172 -18.625 1 93.81 177 GLU B C 1
ATOM 3657 O O . GLU B 1 177 ? 10.938 -18.328 -19.188 1 93.81 177 GLU B O 1
ATOM 3662 N N . TYR B 1 178 ? 9.141 -17.078 -18.609 1 96.06 178 TYR B N 1
ATOM 3663 C CA . TYR B 1 178 ? 9.656 -15.922 -19.344 1 96.06 178 TYR B CA 1
ATOM 3664 C C . TYR B 1 178 ? 10.93 -15.383 -18.703 1 96.06 178 TYR B C 1
ATOM 3666 O O . TYR B 1 178 ? 11.867 -15 -19.391 1 96.06 178 TYR B O 1
ATOM 3674 N N . TYR B 1 179 ? 11.055 -15.391 -17.406 1 96.19 179 TYR B N 1
ATOM 3675 C CA . TYR B 1 179 ? 12.172 -14.766 -16.703 1 96.19 179 TYR B CA 1
ATOM 3676 C C . TYR B 1 179 ? 13.195 -15.812 -16.281 1 96.19 179 TYR B C 1
ATOM 3678 O O . TYR B 1 179 ? 14.023 -15.555 -15.398 1 96.19 179 TYR B O 1
ATOM 3686 N N . ASN B 1 180 ? 13.094 -17.016 -16.766 1 93.44 180 ASN B N 1
ATOM 3687 C CA . ASN B 1 180 ? 14.062 -18.094 -16.656 1 93.44 180 ASN B CA 1
ATOM 3688 C C . ASN B 1 180 ? 14.25 -18.547 -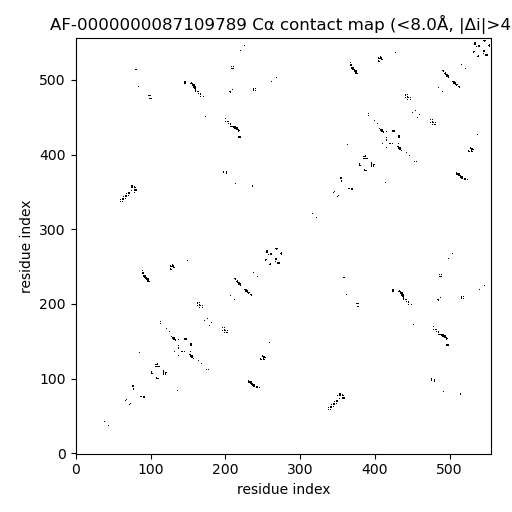15.203 1 93.44 180 ASN B C 1
ATOM 3690 O O . ASN B 1 180 ? 15.359 -18.859 -14.789 1 93.44 180 ASN B O 1
ATOM 3694 N N . PHE B 1 181 ? 13.172 -18.484 -14.43 1 91.38 181 PHE B N 1
ATOM 3695 C CA . PHE B 1 181 ? 13.25 -18.938 -13.047 1 91.38 181 PHE B CA 1
ATOM 3696 C C . PHE B 1 181 ? 13.141 -20.453 -12.969 1 91.38 181 PHE B C 1
ATOM 3698 O O . PHE B 1 181 ? 13.5 -21.062 -11.961 1 91.38 181 PHE B O 1
ATOM 3705 N N . SER B 1 182 ? 12.703 -21.078 -13.992 1 86.12 182 SER B N 1
ATOM 3706 C CA . SER B 1 182 ? 12.586 -22.531 -14.039 1 86.12 182 SER B CA 1
ATOM 3707 C C . SER B 1 182 ? 13.953 -23.203 -14.148 1 86.12 182 SER B C 1
ATOM 3709 O O . SER B 1 182 ? 14.094 -24.391 -13.883 1 86.12 182 SER B O 1
ATOM 3711 N N . LYS B 1 183 ? 14.953 -22.422 -14.469 1 91.56 183 LYS B N 1
ATOM 3712 C CA . LYS B 1 183 ? 16.297 -22.969 -14.688 1 91.56 183 LYS B CA 1
ATOM 3713 C C . LYS B 1 183 ? 17.188 -22.719 -13.469 1 91.56 183 LYS B C 1
ATOM 3715 O O . LYS B 1 183 ? 18.359 -23.094 -13.477 1 91.56 183 LYS B O 1
ATOM 3720 N N . LEU B 1 184 ? 16.625 -22.188 -12.5 1 91.88 184 LEU B N 1
ATOM 3721 C CA . LEU B 1 184 ? 17.391 -21.875 -11.305 1 91.88 184 LEU B CA 1
ATOM 3722 C C . LEU B 1 184 ? 17.766 -23.156 -10.547 1 91.88 184 LEU B C 1
ATOM 3724 O O . LEU B 1 184 ? 17 -24.125 -10.547 1 91.88 184 LEU B O 1
ATOM 3728 N N . THR B 1 185 ? 18.922 -23.125 -9.922 1 93.44 185 THR B N 1
ATOM 3729 C CA . THR B 1 185 ? 19.312 -24.203 -9.008 1 93.44 185 THR B CA 1
ATOM 3730 C C . THR B 1 185 ? 18.406 -24.219 -7.781 1 93.44 185 THR B C 1
ATOM 3732 O O . THR B 1 185 ? 17.656 -23.266 -7.539 1 93.44 185 THR B O 1
ATOM 3735 N N . SER B 1 186 ? 18.484 -25.297 -7.031 1 92.56 186 SER B N 1
ATOM 3736 C CA . SER B 1 186 ? 17.703 -25.406 -5.801 1 92.56 186 SER B CA 1
ATOM 3737 C C . SER B 1 186 ? 18.016 -24.266 -4.84 1 92.56 186 SER B C 1
ATOM 3739 O O . SER B 1 186 ? 17.125 -23.719 -4.207 1 92.56 186 SER B O 1
ATOM 3741 N N . HIS B 1 187 ? 19.266 -23.938 -4.785 1 92.62 187 HIS B N 1
ATOM 3742 C CA . HIS B 1 187 ? 19.688 -22.859 -3.908 1 92.62 187 HIS B CA 1
ATOM 3743 C C . HIS B 1 187 ? 19.141 -21.516 -4.375 1 92.62 187 HIS B C 1
ATOM 3745 O O . HIS B 1 187 ? 18.656 -20.719 -3.566 1 92.62 187 HIS B O 1
ATOM 3751 N N . GLU B 1 188 ? 19.156 -21.297 -5.625 1 92.38 188 GLU B N 1
ATOM 3752 C CA . GLU B 1 188 ? 18.641 -20.062 -6.195 1 92.38 188 GLU B CA 1
ATOM 3753 C C . GLU B 1 188 ? 17.125 -19.969 -6.031 1 92.38 188 GLU B C 1
ATOM 3755 O O . GLU B 1 188 ? 16.578 -18.891 -5.801 1 92.38 188 GLU B O 1
ATOM 3760 N N . GLN B 1 189 ? 16.516 -21.125 -6.105 1 92.5 189 GLN B N 1
ATOM 3761 C CA . GLN B 1 189 ? 15.07 -21.188 -5.91 1 92.5 189 GLN B CA 1
ATOM 3762 C C . GLN B 1 189 ? 14.695 -20.828 -4.477 1 92.5 189 GLN B C 1
ATOM 3764 O O . GLN B 1 189 ? 13.711 -20.125 -4.246 1 92.5 189 GLN B O 1
ATOM 3769 N N . GLU B 1 190 ? 15.477 -21.312 -3.609 1 92.31 190 GLU B N 1
ATOM 3770 C CA . GLU B 1 190 ? 15.242 -21 -2.205 1 92.31 190 GLU B CA 1
ATOM 3771 C C . GLU B 1 190 ? 15.398 -19.5 -1.937 1 92.31 190 GLU B C 1
ATOM 3773 O O . GLU B 1 190 ? 14.617 -18.922 -1.192 1 92.31 190 GLU B O 1
ATOM 3778 N N . ARG B 1 191 ? 16.359 -18.891 -2.51 1 91.94 191 ARG B N 1
ATOM 3779 C CA . ARG B 1 191 ? 16.594 -17.453 -2.35 1 91.94 191 ARG B CA 1
ATOM 3780 C C . ARG B 1 191 ? 15.453 -16.641 -2.965 1 91.94 191 ARG B C 1
ATOM 3782 O O . ARG B 1 191 ? 15.031 -15.625 -2.408 1 91.94 191 ARG B O 1
ATOM 3789 N N . LEU B 1 192 ? 15.039 -17.141 -4.078 1 93.81 192 LEU B N 1
ATOM 3790 C CA . LEU B 1 192 ? 13.906 -16.5 -4.727 1 93.81 192 LEU B CA 1
ATOM 3791 C C . LEU B 1 192 ? 12.664 -16.562 -3.846 1 93.81 192 LEU B C 1
ATOM 3793 O O . LEU B 1 192 ? 11.938 -15.578 -3.697 1 93.81 192 LEU B O 1
ATOM 3797 N N . ALA B 1 193 ? 12.414 -17.734 -3.264 1 93.5 193 ALA B N 1
ATOM 3798 C CA . ALA B 1 193 ? 11.266 -17.922 -2.381 1 93.5 193 ALA B CA 1
ATOM 3799 C C . ALA B 1 193 ? 11.352 -17 -1.171 1 93.5 193 ALA B C 1
ATOM 3801 O O . ALA B 1 193 ? 10.352 -16.391 -0.779 1 93.5 193 ALA B O 1
ATOM 3802 N N . GLU B 1 194 ? 12.508 -16.875 -0.649 1 93.38 194 GLU B N 1
ATOM 3803 C CA . GLU B 1 194 ? 12.719 -15.984 0.485 1 93.38 194 GLU B CA 1
ATOM 3804 C C . GLU B 1 194 ? 12.445 -14.531 0.099 1 93.38 194 GLU B C 1
ATOM 3806 O O . GLU B 1 194 ? 11.852 -13.773 0.872 1 93.38 194 GLU B O 1
ATOM 3811 N N . HIS B 1 195 ? 12.945 -14.188 -1.046 1 94.75 195 HIS B N 1
ATOM 3812 C CA . HIS B 1 195 ? 12.711 -12.844 -1.549 1 94.75 195 HIS B CA 1
ATOM 3813 C C . HIS B 1 195 ? 11.219 -12.578 -1.743 1 94.75 195 HIS B C 1
ATOM 3815 O O . HIS B 1 195 ? 10.727 -11.508 -1.389 1 94.75 195 HIS B O 1
ATOM 3821 N N . ASN B 1 196 ? 10.508 -13.547 -2.268 1 96.5 196 ASN B N 1
ATOM 3822 C CA . ASN B 1 196 ? 9.07 -13.422 -2.428 1 96.5 196 ASN B CA 1
ATOM 3823 C C . ASN B 1 196 ? 8.367 -13.234 -1.084 1 96.5 196 ASN B C 1
ATOM 3825 O O . ASN B 1 196 ? 7.469 -12.398 -0.96 1 96.5 196 ASN B O 1
ATOM 3829 N N . ASP B 1 197 ? 8.805 -14.008 -0.09 1 95.12 197 ASP B N 1
ATOM 3830 C CA . ASP B 1 197 ? 8.242 -13.875 1.248 1 95.12 197 ASP B CA 1
ATOM 3831 C C . ASP B 1 197 ? 8.477 -12.469 1.807 1 95.12 197 ASP B C 1
ATOM 3833 O O . ASP B 1 197 ? 7.566 -11.875 2.391 1 95.12 197 ASP B O 1
ATOM 3837 N N . HIS B 1 198 ? 9.672 -12 1.638 1 95.69 198 HIS B N 1
ATOM 3838 C CA . HIS B 1 198 ? 10.016 -10.641 2.033 1 95.69 198 HIS B CA 1
ATOM 3839 C C . HIS B 1 198 ? 9.094 -9.625 1.372 1 95.69 198 HIS B C 1
ATOM 3841 O O . HIS B 1 198 ? 8.555 -8.742 2.043 1 95.69 198 HIS B O 1
ATOM 3847 N N . CYS B 1 199 ? 8.922 -9.789 0.035 1 98 199 CYS B N 1
ATOM 3848 C CA . CYS B 1 199 ? 8.102 -8.852 -0.729 1 98 199 CYS B CA 1
ATOM 3849 C C . CYS B 1 199 ? 6.656 -8.875 -0.253 1 98 199 CYS B C 1
ATOM 3851 O O . CYS B 1 199 ? 6.055 -7.824 -0.028 1 98 199 CYS B O 1
ATOM 3853 N N . LEU B 1 200 ? 6.086 -10.078 -0.065 1 98.12 200 LEU B N 1
ATOM 3854 C CA . LEU B 1 200 ? 4.707 -10.211 0.396 1 98.12 200 LEU B CA 1
ATOM 3855 C C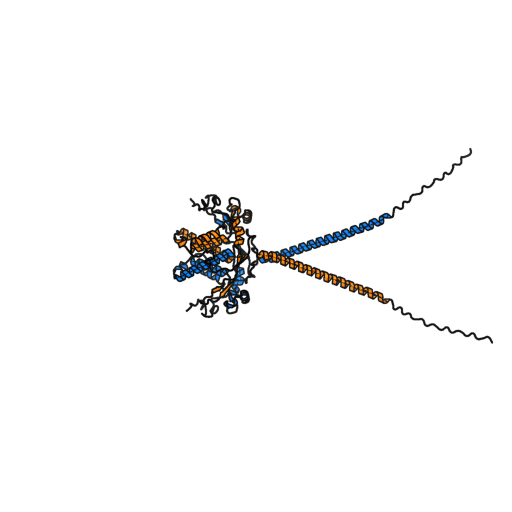 . LEU B 1 200 ? 4.539 -9.602 1.781 1 98.12 200 LEU B C 1
ATOM 3857 O O . LEU B 1 200 ? 3.574 -8.867 2.025 1 98.12 200 LEU B O 1
ATOM 3861 N N . HIS B 1 201 ? 5.465 -9.828 2.617 1 96.62 201 HIS B N 1
ATOM 3862 C CA . HIS B 1 201 ? 5.398 -9.297 3.977 1 96.62 201 HIS B CA 1
ATOM 3863 C C . HIS B 1 201 ? 5.477 -7.777 3.982 1 96.62 201 HIS B C 1
ATOM 3865 O O . HIS B 1 201 ? 4.676 -7.113 4.641 1 96.62 201 HIS B O 1
ATOM 3871 N N . MET B 1 202 ? 6.457 -7.215 3.271 1 97.19 202 MET B N 1
ATOM 3872 C CA . MET B 1 202 ? 6.641 -5.766 3.244 1 97.19 202 MET B CA 1
ATOM 3873 C C . MET B 1 202 ? 5.422 -5.074 2.643 1 97.19 202 MET B C 1
ATOM 3875 O O . MET B 1 202 ? 5.027 -4 3.096 1 97.19 202 MET B O 1
ATOM 3879 N N . LEU B 1 203 ? 4.809 -5.711 1.624 1 98.38 203 LEU B N 1
ATOM 3880 C CA . LEU B 1 203 ? 3.604 -5.148 1.027 1 98.38 203 LEU B CA 1
ATOM 3881 C C . LEU B 1 203 ? 2.43 -5.227 1.999 1 98.38 203 LEU B C 1
ATOM 3883 O O . LEU B 1 203 ? 1.583 -4.332 2.029 1 98.38 203 LEU B O 1
ATOM 3887 N N . ARG B 1 204 ? 2.328 -6.305 2.793 1 97.94 204 ARG B N 1
ATOM 3888 C CA . ARG B 1 204 ? 1.288 -6.371 3.814 1 97.94 204 ARG B CA 1
ATOM 3889 C C . ARG B 1 204 ? 1.462 -5.262 4.844 1 97.94 204 ARG B C 1
ATOM 3891 O O . ARG B 1 204 ? 0.487 -4.621 5.246 1 97.94 204 ARG B O 1
ATOM 3898 N N . GLU B 1 205 ? 2.727 -5.039 5.258 1 96.06 205 GLU B N 1
ATOM 3899 C CA . GLU B 1 205 ? 3.002 -3.932 6.168 1 96.06 205 GLU B CA 1
ATOM 3900 C C . GLU B 1 205 ? 2.531 -2.605 5.578 1 96.06 205 GLU B C 1
ATOM 3902 O O . GLU B 1 205 ? 1.91 -1.798 6.273 1 96.06 205 GLU B O 1
ATOM 3907 N N . ALA B 1 206 ? 2.82 -2.426 4.316 1 97.12 206 ALA B N 1
ATOM 3908 C CA . ALA B 1 206 ? 2.432 -1.188 3.65 1 97.12 206 ALA B CA 1
ATOM 3909 C C . ALA B 1 206 ? 0.913 -1.042 3.605 1 97.12 206 ALA B C 1
ATOM 3911 O O . ALA B 1 206 ? 0.375 0.024 3.914 1 97.12 206 ALA B O 1
ATOM 3912 N N . VAL B 1 207 ? 0.207 -2.139 3.225 1 97.88 207 VAL B N 1
ATOM 3913 C CA . VAL B 1 207 ? -1.246 -2.143 3.088 1 97.88 207 VAL B CA 1
ATOM 3914 C C . VAL B 1 207 ? -1.894 -1.841 4.438 1 97.88 207 VAL B C 1
ATOM 3916 O O . VAL B 1 207 ? -2.785 -0.993 4.531 1 97.88 207 VAL B O 1
ATOM 3919 N N . MET B 1 208 ? -1.439 -2.453 5.477 1 96.44 208 MET B N 1
ATOM 3920 C CA . MET B 1 208 ? -2.021 -2.27 6.801 1 96.44 208 MET B CA 1
ATOM 3921 C C . MET B 1 208 ? -1.64 -0.91 7.379 1 96.44 208 MET B C 1
ATOM 3923 O O . MET B 1 208 ? -2.414 -0.308 8.125 1 96.44 208 MET B O 1
ATOM 3927 N N . CYS B 1 209 ? -0.411 -0.444 7.031 1 94.62 209 CYS B N 1
ATOM 3928 C CA . CYS B 1 209 ? 0.032 0.874 7.469 1 94.62 209 CYS B CA 1
ATOM 3929 C C . CYS B 1 209 ? -0.846 1.971 6.879 1 94.62 209 CYS B C 1
ATOM 3931 O O . CYS B 1 209 ? -1.234 2.906 7.578 1 94.62 209 CYS B O 1
ATOM 3933 N N . GLN B 1 210 ? -1.086 1.902 5.613 1 92.06 210 GLN B N 1
ATOM 3934 C CA . GLN B 1 210 ? -1.944 2.871 4.941 1 92.06 210 GLN B CA 1
ATOM 3935 C C . GLN B 1 210 ? -3.395 2.732 5.398 1 92.06 210 GLN B C 1
ATOM 3937 O O . GLN B 1 210 ? -4.082 3.732 5.617 1 92.06 210 GLN B O 1
ATOM 3942 N N . ALA B 1 211 ? -3.834 1.496 5.547 1 94.56 211 ALA B N 1
ATOM 3943 C CA . ALA B 1 211 ? -5.195 1.147 5.945 1 94.56 211 ALA B CA 1
ATOM 3944 C C . ALA B 1 211 ? -6.223 1.98 5.184 1 94.56 211 ALA B C 1
ATOM 3946 O O . ALA B 1 211 ? -7.027 2.693 5.789 1 94.56 211 ALA B O 1
ATOM 3947 N N . ASP B 1 212 ? -6.227 1.859 3.863 1 95.5 212 ASP B N 1
ATOM 3948 C CA . ASP B 1 212 ? -7.137 2.607 3.002 1 95.5 212 ASP B CA 1
ATOM 3949 C C . ASP B 1 212 ? -8.594 2.324 3.367 1 95.5 212 ASP B C 1
ATOM 3951 O O . ASP B 1 212 ? -9.078 1.206 3.182 1 95.5 212 ASP B O 1
ATOM 3955 N N . THR B 1 213 ? -9.32 3.355 3.811 1 95.44 213 THR B N 1
ATOM 3956 C CA . THR B 1 213 ? -10.68 3.176 4.312 1 95.44 213 THR B CA 1
ATOM 3957 C C . THR B 1 213 ? -11.703 3.562 3.25 1 95.44 213 THR B C 1
ATOM 3959 O O . THR B 1 213 ? -12.883 3.756 3.557 1 95.44 213 THR B O 1
ATOM 3962 N N . THR B 1 214 ? -11.203 3.744 2.029 1 95.88 214 THR B N 1
ATOM 3963 C CA . THR B 1 214 ? -12.125 4.008 0.934 1 95.88 214 THR B CA 1
ATOM 3964 C C . THR B 1 214 ? -13.164 2.896 0.825 1 95.88 214 THR B C 1
ATOM 3966 O O . THR B 1 214 ? -12.836 1.715 0.938 1 95.88 214 THR B O 1
ATOM 3969 N N . LEU B 1 215 ? -14.422 3.311 0.552 1 97.19 215 LEU B N 1
ATOM 3970 C CA . LEU B 1 215 ? -15.523 2.354 0.556 1 97.19 215 LEU B CA 1
ATOM 3971 C C . LEU B 1 215 ? -15.578 1.585 -0.76 1 97.19 215 LEU B C 1
ATOM 3973 O O . LEU B 1 215 ? -15.398 2.168 -1.831 1 97.19 215 LEU B O 1
ATOM 3977 N N . ILE B 1 216 ? -15.773 0.295 -0.63 1 98.12 216 ILE B N 1
ATOM 3978 C CA . ILE B 1 216 ? -16.234 -0.575 -1.706 1 98.12 216 ILE B CA 1
ATOM 3979 C C . ILE B 1 216 ? -17.703 -0.938 -1.482 1 98.12 216 ILE B C 1
ATOM 3981 O O . ILE B 1 216 ? -18.062 -1.508 -0.447 1 98.12 216 ILE B O 1
ATOM 3985 N N . THR B 1 217 ? -18.547 -0.572 -2.381 1 98.38 217 THR B N 1
ATOM 3986 C CA . THR B 1 217 ? -19.938 -0.981 -2.27 1 98.38 217 THR B CA 1
ATOM 3987 C C . THR B 1 217 ? -20.219 -2.209 -3.133 1 98.38 217 THR B C 1
ATOM 3989 O O . THR B 1 217 ? -19.656 -2.344 -4.223 1 98.38 217 THR B O 1
ATOM 3992 N N . MET B 1 218 ? -21.062 -3.055 -2.609 1 98.5 218 MET B N 1
ATOM 3993 C CA . MET B 1 218 ? -21.359 -4.297 -3.322 1 98.5 218 MET B CA 1
ATOM 3994 C C . MET B 1 218 ? -22.672 -4.191 -4.082 1 98.5 218 MET B C 1
ATOM 3996 O O . MET B 1 218 ? -23.594 -3.512 -3.637 1 98.5 218 MET B O 1
ATOM 4000 N N . LYS B 1 219 ? -22.734 -4.809 -5.203 1 98.06 219 LYS B N 1
ATOM 4001 C CA . LYS B 1 219 ? -23.938 -4.875 -6.031 1 98.06 219 LYS B CA 1
ATOM 4002 C C . LYS B 1 219 ? -24.125 -6.273 -6.621 1 98.06 219 LYS B C 1
ATOM 4004 O O . LYS B 1 219 ? -23.188 -7.078 -6.629 1 98.06 219 LYS B O 1
ATOM 4009 N N . TRP B 1 220 ? -25.281 -6.547 -7.043 1 96.56 220 TRP B N 1
ATOM 4010 C CA . TRP B 1 220 ? -25.562 -7.852 -7.641 1 96.56 220 TRP B CA 1
ATOM 4011 C C . TRP B 1 220 ? -25.062 -7.91 -9.078 1 96.56 220 TRP B C 1
ATOM 4013 O O . TRP B 1 220 ? -25.188 -6.93 -9.82 1 96.56 220 TRP B O 1
ATOM 4023 N N . ASN B 1 221 ? -24.469 -9.008 -9.312 1 90.81 221 ASN B N 1
ATOM 4024 C CA . ASN B 1 221 ? -24.109 -9.336 -10.688 1 90.81 221 ASN B CA 1
ATOM 4025 C C . ASN B 1 221 ? -25.297 -9.859 -11.469 1 90.81 221 ASN B C 1
ATOM 4027 O O . ASN B 1 221 ? -26.031 -10.734 -10.992 1 90.81 221 ASN B O 1
ATOM 4031 N N . SER B 1 222 ? -25.5 -9.352 -12.656 1 88.19 222 SER B N 1
ATOM 4032 C CA . SER B 1 222 ? -26.656 -9.773 -13.438 1 88.19 222 SER B CA 1
ATOM 4033 C C . SER B 1 222 ? -26.469 -11.18 -13.984 1 88.19 222 SER B C 1
ATOM 4035 O O . SER B 1 222 ? -27.453 -11.852 -14.32 1 88.19 222 SER B O 1
ATOM 4037 N N . THR B 1 223 ? -25.25 -11.648 -14.016 1 89 223 THR B N 1
ATOM 4038 C CA . THR B 1 223 ? -24.984 -12.914 -14.688 1 89 223 THR B CA 1
ATOM 4039 C C . THR B 1 223 ? -24.562 -13.984 -13.688 1 89 223 THR B C 1
ATOM 4041 O O . THR B 1 223 ? -24.219 -15.102 -14.078 1 89 223 THR B O 1
ATOM 4044 N N . GLY B 1 224 ? -24.562 -13.633 -12.453 1 88.62 224 GLY B N 1
ATOM 4045 C CA . GLY B 1 224 ? -24.078 -14.617 -11.492 1 88.62 224 GLY B CA 1
ATOM 4046 C C . GLY B 1 224 ? -24.578 -14.375 -10.086 1 88.62 224 GLY B C 1
ATOM 4047 O O . GLY B 1 224 ? -25.094 -13.297 -9.781 1 88.62 224 GLY B O 1
ATOM 4048 N N . LEU B 1 225 ? -24.438 -15.406 -9.289 1 91.31 225 LEU B N 1
ATOM 4049 C CA . LEU B 1 225 ? -24.953 -15.438 -7.926 1 91.31 225 LEU B CA 1
ATOM 4050 C C . LEU B 1 225 ? -24.125 -14.555 -7 1 91.31 225 LEU B C 1
ATOM 4052 O O . LEU B 1 225 ? -24.672 -13.898 -6.105 1 91.31 225 LEU B O 1
ATOM 4056 N N . ARG B 1 226 ? -22.875 -14.43 -7.246 1 91.94 226 ARG B N 1
ATOM 4057 C CA . ARG B 1 226 ? -21.969 -13.758 -6.32 1 91.94 226 ARG B CA 1
ATOM 4058 C C . ARG B 1 226 ? -22 -12.242 -6.527 1 91.94 226 ARG B C 1
ATOM 4060 O O . ARG B 1 226 ? -22.047 -11.773 -7.664 1 91.94 226 ARG B O 1
ATOM 4067 N N . PRO B 1 227 ? -21.969 -11.469 -5.391 1 96 227 PRO B N 1
ATOM 4068 C CA . PRO B 1 227 ? -21.875 -10.016 -5.512 1 96 227 PRO B CA 1
ATOM 4069 C C . PRO B 1 227 ? -20.562 -9.555 -6.125 1 96 227 PRO B C 1
ATOM 4071 O O . PRO B 1 227 ? -19.562 -10.273 -6.059 1 96 227 PRO B O 1
ATOM 4074 N N . ILE B 1 228 ? -20.625 -8.391 -6.762 1 95.44 228 ILE B N 1
ATOM 4075 C CA . ILE B 1 228 ? -19.406 -7.762 -7.273 1 95.44 228 ILE B CA 1
ATOM 4076 C C . ILE B 1 228 ? -19.219 -6.391 -6.621 1 95.44 228 ILE B C 1
ATOM 4078 O O . ILE B 1 228 ? -20.188 -5.77 -6.184 1 95.44 228 ILE B O 1
ATOM 4082 N N . GLY B 1 229 ? -18.016 -5.992 -6.562 1 96.31 229 GLY B N 1
ATOM 4083 C CA . GLY B 1 229 ? -17.703 -4.734 -5.906 1 96.31 229 GLY B CA 1
ATOM 4084 C C . GLY B 1 229 ? -17.641 -3.561 -6.867 1 96.31 229 GLY B C 1
ATOM 4085 O O . GLY B 1 229 ? -17.172 -3.699 -7.996 1 96.31 229 GLY B O 1
ATOM 4086 N N . ASN B 1 230 ? -18.234 -2.455 -6.457 1 96.75 230 ASN B N 1
ATOM 4087 C CA . ASN B 1 230 ? -17.953 -1.159 -7.07 1 96.75 230 ASN B CA 1
ATOM 4088 C C . ASN B 1 230 ? -16.75 -0.482 -6.422 1 96.75 230 ASN B C 1
ATOM 4090 O O . ASN B 1 230 ? -16.844 0.024 -5.301 1 96.75 230 ASN B O 1
ATOM 4094 N N . LEU B 1 231 ? -15.594 -0.453 -7.141 1 95.88 231 LEU B N 1
ATOM 4095 C CA . LEU B 1 231 ? -14.32 0.004 -6.59 1 95.88 231 LEU B CA 1
ATOM 4096 C C . LEU B 1 231 ? -14 1.416 -7.066 1 95.88 231 LEU B C 1
ATOM 4098 O O . LEU B 1 231 ? -12.836 1.835 -7.039 1 95.88 231 LEU B O 1
ATOM 4102 N N . THR B 1 232 ? -15 2.184 -7.457 1 93.44 232 THR B N 1
ATOM 4103 C CA . THR B 1 232 ? -14.734 3.453 -8.125 1 93.44 232 THR B CA 1
ATOM 4104 C C . THR B 1 232 ? -14.781 4.605 -7.125 1 93.44 232 THR B C 1
ATOM 4106 O O . THR B 1 232 ? -14.781 5.773 -7.52 1 93.44 232 THR B O 1
ATOM 4109 N N . SER B 1 233 ? -14.891 4.305 -5.824 1 93.75 233 SER B N 1
ATOM 4110 C CA . SER B 1 233 ? -14.773 5.379 -4.848 1 93.75 233 SER B CA 1
ATOM 4111 C C . SER B 1 233 ? -13.398 6.031 -4.902 1 93.75 233 SER B C 1
ATOM 4113 O O . SER B 1 233 ? -12.383 5.34 -5.039 1 93.75 233 SER B O 1
ATOM 4115 N N . PRO B 1 234 ? -13.344 7.355 -4.809 1 90.81 234 PRO B N 1
ATOM 4116 C CA . PRO B 1 234 ? -12.047 8.031 -4.914 1 90.81 234 PRO B CA 1
ATOM 4117 C C . PRO B 1 234 ? -11.172 7.816 -3.684 1 90.81 234 PRO B C 1
ATOM 4119 O O . PRO B 1 234 ? -11.68 7.746 -2.562 1 90.81 234 PRO B O 1
ATOM 4122 N N . HIS B 1 235 ? -9.93 7.746 -3.963 1 93 235 HIS B N 1
ATOM 4123 C CA . HIS B 1 235 ? -8.898 7.637 -2.938 1 93 235 HIS B CA 1
ATOM 4124 C C . HIS B 1 235 ? -8.133 8.945 -2.781 1 93 235 HIS B C 1
ATOM 4126 O O . HIS B 1 235 ? -8.031 9.727 -3.732 1 93 235 HIS B O 1
ATOM 4132 N N . GLU B 1 236 ? -7.719 9.234 -1.585 1 89.06 236 GLU B N 1
ATOM 4133 C CA . GLU B 1 236 ? -6.758 10.312 -1.379 1 89.06 236 GLU B CA 1
ATOM 4134 C C . GLU B 1 236 ? -5.328 9.828 -1.603 1 89.06 236 GLU B C 1
ATOM 4136 O O . GLU B 1 236 ? -4.824 9 -0.847 1 89.06 236 GLU B O 1
ATOM 4141 N N . CYS B 1 237 ? -4.738 10.398 -2.648 1 91.75 237 CYS B N 1
ATOM 4142 C CA . CYS B 1 237 ? -3.441 9.883 -3.072 1 91.75 237 CYS B CA 1
ATOM 4143 C C . CYS B 1 237 ? -2.412 11.008 -3.158 1 91.75 237 CYS B C 1
ATOM 4145 O O . CYS B 1 237 ? -2.762 12.156 -3.428 1 91.75 237 CYS B O 1
ATOM 4147 N N . VAL B 1 238 ? -1.188 10.625 -2.887 1 91.06 238 VAL B N 1
ATOM 4148 C CA . VAL B 1 238 ? -0.071 11.516 -3.197 1 91.06 238 VAL B CA 1
ATOM 4149 C C . VAL B 1 238 ? 0.04 11.695 -4.707 1 91.06 238 VAL B C 1
ATOM 4151 O O . VAL B 1 238 ? -0.081 10.734 -5.469 1 91.06 238 VAL B O 1
ATOM 4154 N N . ASN B 1 239 ? 0.173 12.945 -5.105 1 91.38 239 ASN B N 1
ATOM 4155 C CA . ASN B 1 239 ? 0.417 13.219 -6.52 1 91.38 239 ASN B CA 1
ATOM 4156 C C . ASN B 1 239 ? 1.812 12.766 -6.941 1 91.38 239 ASN B C 1
ATOM 4158 O O . ASN B 1 239 ? 2.812 13.352 -6.531 1 91.38 239 ASN B O 1
ATOM 4162 N N . TRP B 1 240 ? 1.896 11.812 -7.797 1 94.56 240 TRP B N 1
ATOM 4163 C CA . TRP B 1 240 ? 3.143 11.172 -8.203 1 94.56 240 TRP B CA 1
ATOM 4164 C C . TRP B 1 240 ? 4.043 12.148 -8.945 1 94.56 240 TRP B C 1
ATOM 4166 O O . TRP B 1 240 ? 5.25 12.211 -8.695 1 94.56 240 TRP B O 1
ATOM 4176 N N . ASP B 1 241 ? 3.475 12.906 -9.859 1 94.56 241 ASP B N 1
ATOM 4177 C CA . ASP B 1 241 ? 4.262 13.859 -10.633 1 94.56 241 ASP B CA 1
ATOM 4178 C C . ASP B 1 241 ? 4.902 14.914 -9.734 1 94.56 241 ASP B C 1
ATOM 4180 O O . ASP B 1 241 ? 6.059 15.289 -9.93 1 94.56 241 ASP B O 1
ATOM 4184 N N . ARG B 1 242 ? 4.113 15.391 -8.773 1 92.25 242 ARG B N 1
ATOM 4185 C CA . ARG B 1 242 ? 4.656 16.359 -7.828 1 92.25 242 ARG B CA 1
ATOM 4186 C C . ARG B 1 242 ? 5.785 15.742 -7.008 1 92.25 242 ARG B C 1
ATOM 4188 O O . ARG B 1 242 ? 6.801 16.391 -6.758 1 92.25 242 ARG B O 1
ATOM 4195 N N . LEU B 1 243 ? 5.641 14.508 -6.566 1 95.31 243 LEU B N 1
ATOM 4196 C CA . LEU B 1 243 ? 6.688 13.797 -5.84 1 95.31 243 LEU B CA 1
ATOM 4197 C C . LEU B 1 243 ? 7.953 13.68 -6.688 1 95.31 243 LEU B C 1
ATOM 4199 O O . LEU B 1 243 ? 9.062 13.867 -6.184 1 95.31 243 LEU B O 1
ATOM 4203 N N . LEU B 1 244 ? 7.809 13.484 -7.992 1 97.62 244 LEU B N 1
ATOM 4204 C CA . LEU B 1 244 ? 8.945 13.305 -8.898 1 97.62 244 LEU B CA 1
ATOM 4205 C C . LEU B 1 244 ? 9.734 14.602 -9.039 1 97.62 244 LEU B C 1
ATOM 4207 O O . LEU B 1 244 ? 10.93 14.57 -9.336 1 97.62 244 LEU B O 1
ATOM 4211 N N . GLU B 1 245 ? 9.055 15.719 -8.797 1 97.25 245 GLU B N 1
ATOM 4212 C CA . GLU B 1 245 ? 9.758 17 -8.852 1 97.25 245 GLU B CA 1
ATOM 4213 C C . GLU B 1 245 ? 10.867 17.062 -7.809 1 97.25 245 GLU B C 1
ATOM 4215 O O . GLU B 1 245 ? 11.852 17.797 -7.984 1 97.25 245 GLU B O 1
ATOM 4220 N N . TRP B 1 246 ? 10.711 16.344 -6.785 1 97.06 246 TRP B N 1
ATOM 4221 C CA . TRP B 1 246 ? 11.781 16.25 -5.797 1 97.06 246 TRP B CA 1
ATOM 4222 C C . TRP B 1 246 ? 12.711 15.078 -6.094 1 97.06 246 TRP B C 1
ATOM 4224 O O . TRP B 1 246 ? 13.93 15.211 -6.035 1 97.06 246 TRP B O 1
ATOM 4234 N N . VAL B 1 247 ? 12.188 13.906 -6.449 1 98.38 247 VAL B N 1
ATOM 4235 C CA . VAL B 1 247 ? 12.938 12.656 -6.566 1 98.38 247 VAL B CA 1
ATOM 4236 C C . VAL B 1 247 ? 13.953 12.773 -7.699 1 98.38 247 VAL B C 1
ATOM 4238 O O . VAL B 1 247 ? 15.125 12.422 -7.523 1 98.38 247 VAL B O 1
ATOM 4241 N N . VAL B 1 248 ? 13.523 13.227 -8.797 1 98.31 248 VAL B N 1
ATOM 4242 C CA . VAL B 1 248 ? 14.336 13.188 -10.008 1 98.31 248 VAL B CA 1
ATOM 4243 C C . VAL B 1 248 ? 15.602 14.023 -9.812 1 98.31 248 VAL B C 1
ATOM 4245 O O . VAL B 1 248 ? 16.719 13.523 -9.984 1 98.31 248 VAL B O 1
ATOM 4248 N N . PRO B 1 249 ? 15.508 15.297 -9.312 1 97.81 249 PRO B N 1
ATOM 4249 C CA . PRO B 1 249 ? 16.734 16.078 -9.141 1 97.81 249 PRO B CA 1
ATOM 4250 C C . PRO B 1 249 ? 17.625 15.547 -8.031 1 97.81 249 PRO B C 1
ATOM 4252 O O . PRO B 1 249 ? 18.812 15.875 -7.98 1 97.81 249 PRO B O 1
ATOM 4255 N N . ASN B 1 250 ? 17.141 14.766 -7.141 1 97.88 250 ASN B N 1
ATOM 4256 C CA . ASN B 1 250 ? 17.922 14.273 -6.016 1 97.88 250 ASN B CA 1
ATOM 4257 C C . ASN B 1 250 ? 18.375 12.828 -6.234 1 97.88 250 ASN B C 1
ATOM 4259 O O . ASN B 1 250 ? 18.953 12.211 -5.34 1 97.88 250 ASN B O 1
ATOM 4263 N N . SER B 1 251 ? 18.078 12.305 -7.398 1 98.25 251 SER B N 1
ATOM 4264 C CA . SER B 1 251 ? 18.516 10.953 -7.727 1 98.25 251 SER B CA 1
ATOM 4265 C C . SER B 1 251 ? 19.906 10.961 -8.367 1 98.25 251 SER B C 1
ATOM 4267 O O . SER B 1 251 ? 20.406 12.016 -8.742 1 98.25 251 SER B O 1
ATOM 4269 N N . PHE B 1 252 ? 20.562 9.797 -8.422 1 98 252 PHE B N 1
ATOM 4270 C CA . PHE B 1 252 ? 21.859 9.641 -9.086 1 98 252 PHE B CA 1
ATOM 4271 C C . PHE B 1 252 ? 21.938 8.305 -9.812 1 98 252 PHE B C 1
ATOM 4273 O O . PHE B 1 252 ? 21.109 7.418 -9.586 1 98 252 PHE B O 1
ATOM 4280 N N . ASP B 1 253 ? 22.828 8.18 -10.695 1 97.19 253 ASP B N 1
ATOM 4281 C CA . ASP B 1 253 ? 23.047 6.965 -11.469 1 97.19 253 ASP B CA 1
ATOM 4282 C C . ASP B 1 253 ? 23.969 6 -10.727 1 97.19 253 ASP B C 1
ATOM 4284 O O . ASP B 1 253 ? 25.203 6.125 -10.805 1 97.19 253 ASP B O 1
ATOM 4288 N N . ALA B 1 254 ? 23.359 5.02 -10.141 1 96.25 254 ALA B N 1
ATOM 4289 C CA . ALA B 1 254 ? 24.109 4.066 -9.328 1 96.25 254 ALA B CA 1
ATOM 4290 C C . ALA B 1 254 ? 25.016 3.191 -10.203 1 96.25 254 ALA B C 1
ATOM 4292 O O . ALA B 1 254 ? 25.969 2.582 -9.703 1 96.25 254 ALA B O 1
ATOM 4293 N N . LEU B 1 255 ? 24.734 3.148 -11.5 1 95.19 255 LEU B N 1
ATOM 4294 C CA . LEU B 1 255 ? 25.484 2.262 -12.391 1 95.19 255 LEU B CA 1
ATOM 4295 C C . LEU B 1 255 ? 26.734 2.953 -12.93 1 95.19 255 LEU B C 1
ATOM 4297 O O . LEU B 1 255 ? 27.594 2.307 -13.523 1 95.19 255 LEU B O 1
ATOM 4301 N N . ALA B 1 256 ? 26.781 4.203 -12.719 1 96 256 ALA B N 1
ATOM 4302 C CA . ALA B 1 256 ? 27.938 4.957 -13.219 1 96 256 ALA B CA 1
ATOM 4303 C C . ALA B 1 256 ? 29.234 4.496 -12.555 1 96 256 ALA B C 1
ATOM 4305 O O . ALA B 1 256 ? 29.25 4.234 -11.344 1 96 256 ALA B O 1
ATOM 4306 N N . ASP B 1 257 ? 30.266 4.461 -13.352 1 95.88 257 ASP B N 1
ATOM 4307 C CA . ASP B 1 257 ? 31.562 4.043 -12.828 1 95.88 257 ASP B CA 1
ATOM 4308 C C . ASP B 1 257 ? 32.031 4.961 -11.703 1 95.88 257 ASP B C 1
ATOM 4310 O O . ASP B 1 257 ? 31.953 6.188 -11.82 1 95.88 257 ASP B O 1
ATOM 4314 N N . GLY B 1 258 ? 32.438 4.277 -10.578 1 94.69 258 GLY B N 1
ATOM 4315 C CA . GLY B 1 258 ? 33.031 5.035 -9.484 1 94.69 258 GLY B CA 1
ATOM 4316 C C . GLY B 1 258 ? 32 5.496 -8.461 1 94.69 258 GLY B C 1
ATOM 4317 O O . GLY B 1 258 ? 32.375 5.992 -7.395 1 94.69 258 GLY B O 1
ATOM 4318 N N . MET B 1 259 ? 30.766 5.312 -8.719 1 96.75 259 MET B N 1
ATOM 4319 C CA . MET B 1 259 ? 29.719 5.805 -7.828 1 96.75 259 MET B CA 1
ATOM 4320 C C . MET B 1 259 ? 29.578 4.918 -6.594 1 96.75 259 MET B C 1
ATOM 4322 O O . MET B 1 259 ? 29.469 5.418 -5.473 1 96.75 259 MET B O 1
ATOM 4326 N N . LEU B 1 260 ? 29.547 3.615 -6.785 1 97.31 260 LEU B N 1
ATOM 4327 C CA . LEU B 1 260 ? 29.469 2.645 -5.699 1 97.31 260 LEU B CA 1
ATOM 4328 C C . LEU B 1 260 ? 30.719 1.778 -5.648 1 97.31 260 LEU B C 1
ATOM 4330 O O . LEU B 1 260 ? 30.891 0.874 -6.469 1 97.31 260 LEU B O 1
ATOM 4334 N N . VAL B 1 261 ? 31.562 2.121 -4.688 1 96.44 261 VAL B N 1
ATOM 4335 C CA . VAL B 1 261 ? 32.812 1.406 -4.516 1 96.44 261 VAL B CA 1
ATOM 4336 C C . VAL B 1 261 ? 32.906 0.864 -3.092 1 96.44 261 VAL B C 1
ATOM 4338 O O . VAL B 1 261 ? 33.094 1.628 -2.139 1 96.44 261 VAL B O 1
ATOM 4341 N N . HIS B 1 262 ? 32.844 -0.426 -2.984 1 96.06 262 HIS B N 1
ATOM 4342 C CA . HIS B 1 262 ? 32.969 -1.062 -1.681 1 96.06 262 HIS B CA 1
ATOM 4343 C C . HIS B 1 262 ? 34.375 -0.865 -1.122 1 96.06 262 HIS B C 1
ATOM 4345 O O . HIS B 1 262 ? 35.375 -0.991 -1.852 1 96.06 262 HIS B O 1
ATOM 4351 N N . PRO B 1 263 ? 34.438 -0.636 0.152 1 94.19 263 PRO B N 1
ATOM 4352 C CA . PRO B 1 263 ? 35.75 -0.36 0.714 1 94.19 263 PRO B CA 1
ATOM 4353 C C . PRO B 1 263 ? 36.719 -1.556 0.616 1 94.19 263 PRO B C 1
ATOM 4355 O O . PRO B 1 263 ? 37.906 -1.38 0.495 1 94.19 263 PRO B O 1
ATOM 4358 N N . THR B 1 264 ? 36.188 -2.715 0.611 1 93.56 264 THR B N 1
ATOM 4359 C CA . THR B 1 264 ? 37 -3.92 0.625 1 93.56 264 THR B CA 1
ATOM 4360 C C . THR B 1 264 ? 37 -4.605 -0.739 1 93.56 264 THR B C 1
ATOM 4362 O O . THR B 1 264 ? 38.031 -5.027 -1.242 1 93.56 264 THR B O 1
ATOM 4365 N N . PHE B 1 265 ? 35.812 -4.645 -1.402 1 94.38 265 PHE B N 1
ATOM 4366 C CA . PHE B 1 265 ? 35.656 -5.512 -2.562 1 94.38 265 PHE B CA 1
ATOM 4367 C C . PHE B 1 265 ? 35.75 -4.711 -3.855 1 94.38 265 PHE B C 1
ATOM 4369 O O . PHE B 1 265 ? 35.688 -5.277 -4.949 1 94.38 265 PHE B O 1
ATOM 4376 N N . GLY B 1 266 ? 35.844 -3.396 -3.719 1 94.5 266 GLY B N 1
ATOM 4377 C CA . GLY B 1 266 ? 36.031 -2.586 -4.91 1 94.5 266 GLY B CA 1
ATOM 4378 C C . GLY B 1 266 ? 34.75 -2.143 -5.559 1 94.5 266 GLY B C 1
ATOM 4379 O O . GLY B 1 266 ? 33.688 -2.107 -4.906 1 94.5 266 GLY B O 1
ATOM 4380 N N . PRO B 1 267 ? 34.812 -1.821 -6.918 1 95.69 267 PRO B N 1
ATOM 4381 C CA . PRO B 1 267 ? 33.656 -1.253 -7.586 1 95.69 267 PRO B CA 1
ATOM 4382 C C . PRO B 1 267 ? 32.531 -2.268 -7.766 1 95.69 267 PRO B C 1
ATOM 4384 O O . PRO B 1 267 ? 32.781 -3.428 -8.102 1 95.69 267 PR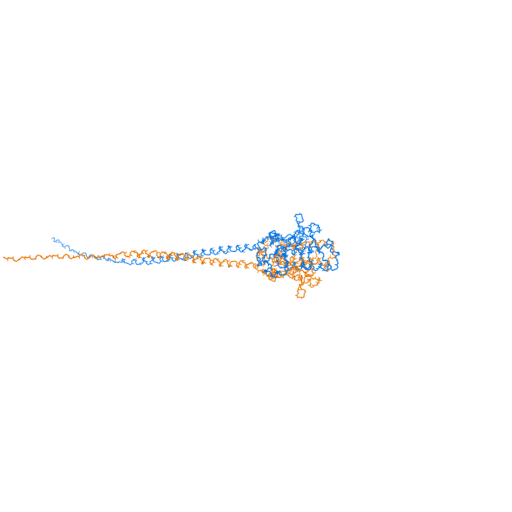O B O 1
ATOM 4387 N N . VAL B 1 268 ? 31.281 -1.747 -7.5 1 95.81 268 VAL B N 1
ATOM 4388 C CA . VAL B 1 268 ? 30.109 -2.598 -7.664 1 95.81 268 VAL B CA 1
ATOM 4389 C C . VAL B 1 268 ? 29.797 -2.771 -9.148 1 95.81 268 VAL B C 1
ATOM 4391 O O . VAL B 1 268 ? 29.438 -3.865 -9.594 1 95.81 268 VAL B O 1
ATOM 4394 N N . PHE B 1 269 ? 29.969 -1.691 -9.922 1 95.38 269 PHE B N 1
ATOM 4395 C CA . PHE B 1 269 ? 29.672 -1.714 -11.352 1 95.38 269 PHE B CA 1
ATOM 4396 C C . PHE B 1 269 ? 30.875 -1.256 -12.156 1 95.38 269 PHE B C 1
ATOM 4398 O O . PHE B 1 269 ? 31.641 -0.401 -11.703 1 95.38 269 PHE B O 1
ATOM 4405 N N . ARG B 1 270 ? 31.094 -1.929 -13.281 1 94.81 270 ARG B N 1
ATOM 4406 C CA . ARG B 1 270 ? 32.031 -1.518 -14.312 1 94.81 270 ARG B CA 1
ATOM 4407 C C . ARG B 1 270 ? 31.375 -1.514 -15.688 1 94.81 270 ARG B C 1
ATOM 4409 O O . ARG B 1 270 ? 30.797 -2.518 -16.109 1 94.81 270 ARG B O 1
ATOM 4416 N N . ASP B 1 271 ? 31.438 -0.403 -16.391 1 95.12 271 ASP B N 1
ATOM 4417 C CA . ASP B 1 271 ? 30.766 -0.266 -17.672 1 95.12 271 ASP B CA 1
ATOM 4418 C C . ASP B 1 271 ? 29.281 -0.631 -17.578 1 95.12 271 ASP B C 1
ATOM 4420 O O . ASP B 1 271 ? 28.766 -1.388 -18.406 1 95.12 271 ASP B O 1
ATOM 4424 N N . ARG B 1 272 ? 28.734 -0.209 -16.406 1 92.44 272 ARG B N 1
ATOM 4425 C CA . ARG B 1 272 ? 27.312 -0.316 -16.109 1 92.44 272 ARG B CA 1
ATOM 4426 C C . ARG B 1 272 ? 26.906 -1.773 -15.922 1 92.44 272 ARG B C 1
ATOM 4428 O O . ARG B 1 272 ? 25.719 -2.109 -16.047 1 92.44 272 ARG B O 1
ATOM 4435 N N . GLN B 1 273 ? 27.891 -2.639 -15.758 1 93.44 273 GLN B N 1
ATOM 4436 C CA . GLN B 1 273 ? 27.641 -4.047 -15.469 1 93.44 273 GLN B CA 1
ATOM 4437 C C . GLN B 1 273 ? 28.109 -4.414 -14.062 1 93.44 273 GLN B C 1
ATOM 4439 O O . GLN B 1 273 ? 29.141 -3.934 -13.602 1 93.44 273 GLN B O 1
ATOM 4444 N N . LEU B 1 274 ? 27.281 -5.234 -13.422 1 91.31 274 LEU B N 1
ATOM 4445 C CA . LEU B 1 274 ? 27.656 -5.703 -12.094 1 91.31 274 LEU B CA 1
ATOM 4446 C C . LEU B 1 274 ? 28.969 -6.492 -12.148 1 91.31 274 LEU B C 1
ATOM 4448 O O . LEU B 1 274 ? 29.125 -7.367 -13 1 91.31 274 LEU B O 1
ATOM 4452 N N . VAL B 1 275 ? 29.844 -6.113 -11.234 1 89.31 275 VAL B N 1
ATOM 4453 C CA . VAL B 1 275 ? 31.125 -6.816 -11.172 1 89.31 275 VAL B CA 1
ATOM 4454 C C . VAL B 1 275 ? 30.938 -8.156 -10.469 1 89.31 275 VAL B C 1
ATOM 4456 O O . VAL B 1 275 ? 30.25 -8.242 -9.445 1 89.31 275 VAL B O 1
ATOM 4459 N N . GLU B 1 276 ? 31.156 -9.25 -11.062 1 74.69 276 GLU B N 1
ATOM 4460 C CA . GLU B 1 276 ? 31.094 -10.578 -10.461 1 74.69 276 GLU B CA 1
ATOM 4461 C C . GLU B 1 276 ? 32.156 -10.75 -9.391 1 74.69 276 GLU B C 1
ATOM 4463 O O . GLU B 1 276 ? 33.25 -10.203 -9.516 1 74.69 276 GLU B O 1
ATOM 4468 N N . ALA B 1 277 ? 31.812 -10.891 -8.125 1 56.28 277 ALA B N 1
ATOM 4469 C CA . ALA B 1 277 ? 32.844 -11.172 -7.129 1 56.28 277 ALA B CA 1
ATOM 4470 C C . ALA B 1 277 ? 33.812 -12.227 -7.629 1 56.28 277 ALA B C 1
ATOM 4472 O O . ALA B 1 277 ? 33.406 -13.266 -8.156 1 56.28 277 ALA B O 1
ATOM 4473 N N . SER B 1 278 ? 35 -11.68 -7.98 1 41.19 278 SER B N 1
ATOM 4474 C CA . SER B 1 278 ? 36.062 -12.656 -8.203 1 41.19 278 SER B CA 1
ATOM 4475 C C . SER B 1 278 ? 36.219 -13.578 -6.996 1 41.19 278 SER B C 1
ATOM 4477 O O . SER B 1 278 ? 36 -13.156 -5.855 1 41.19 278 SER B O 1
#